Protein AF-0000000080787543 (afdb_homodimer)

Solvent-accessible surface area (backbone atoms only — not comparable to full-atom values): 25512 Å² total; per-residue (Å²): 118,57,57,32,77,42,73,57,45,62,66,39,47,61,60,46,50,49,22,41,53,47,20,26,59,73,30,78,69,34,31,47,48,45,47,48,75,36,70,87,52,89,42,73,67,47,50,54,51,49,39,54,50,51,53,56,48,45,59,67,38,88,40,66,46,50,34,29,27,25,34,46,80,76,60,43,73,40,23,28,36,34,32,37,50,36,66,54,70,44,53,70,78,78,62,50,82,83,72,68,84,91,48,60,72,69,53,27,51,44,34,44,68,58,49,46,58,56,53,51,48,46,46,69,76,49,54,39,54,57,33,28,40,45,75,46,73,28,41,20,68,92,52,60,93,69,54,54,62,55,51,52,51,50,50,52,51,51,50,19,52,44,58,62,23,35,39,35,36,74,40,56,71,90,48,46,66,62,43,42,75,71,61,32,42,77,51,90,61,71,45,72,48,50,16,80,71,63,71,49,90,57,64,43,66,34,45,29,35,37,31,66,22,70,64,53,72,80,51,48,69,68,58,38,53,73,67,67,57,66,80,65,70,114,118,57,56,31,77,42,72,57,45,62,65,39,47,62,60,47,48,49,22,40,51,46,21,25,60,72,30,77,70,34,32,47,48,44,46,48,75,38,70,86,53,89,42,73,68,45,48,52,52,48,39,53,50,50,53,55,47,43,58,67,39,88,40,65,47,50,35,30,27,25,35,46,82,76,59,43,74,41,22,29,36,35,32,35,51,35,66,54,69,46,52,70,77,77,62,51,82,84,74,69,83,91,49,60,70,69,53,26,52,43,35,44,67,58,50,46,58,55,52,51,48,47,46,69,77,50,54,39,54,57,33,28,40,46,76,46,72,27,40,21,67,92,51,60,94,68,54,54,62,55,51,53,50,49,51,50,52,51,49,19,52,43,60,60,23,34,38,37,38,73,39,57,72,89,50,47,67,62,42,41,74,72,61,33,40,76,51,91,62,71,45,72,47,48,15,80,72,65,71,50,92,56,65,45,66,34,45,29,36,37,29,68,22,71,63,53,71,80,51,47,67,68,58,38,53,74,67,66,56,66,79,66,70,110

Organism: Coccidioides immitis (strain RS) (NCBI:txid246410)

InterPro domains:
  IPR000182 GNAT domain [PF00583] (119-184)
  IPR000182 GNAT domain [PS51186] (44-213)
  IPR016181 Acyl-CoA N-acyltransferase [SSF55729] (7-227)
  IPR052523 Trichothecene Biosynthesis Acetyltransferases [PTHR42791] (3-214)

Nearest PDB structures (foldseek):
  7k09-assembly1_A  TM=7.158E-01  e=2.776E-09  Streptomyces alboniger
  4fd4-assembly2_B  TM=6.641E-01  e=9.590E-09  Aedes aegypti
  6v3t-assembly3_C  TM=7.229E-01  e=2.000E-07  Tribolium castaneum
  2g0b-assembly11_D  TM=5.989E-01  e=9.932E-06  uncultured bacterium
  7crm-assembly1_B  TM=6.047E-01  e=1.047E-04  Mycolicibacterium smegmatis MC2 155

Sequence (468 aa):
MGFAVLPALIPDIPKVYDVYFAAFKADPMGEIMLDILFPGGITEEFRKAHSEGTLGFWHTSQSQYTWKCVDTNTDDIVGMGLADVYLKERTEEERKNPGISWLEGEAKERAENIINPLWEMKEKLWGGRRYIYCHVIGVDPKHQGRKAGAALVRWGIDLSEQTGLPVYFEASPSTVKMYEKMGFETLKETIVHRAEDLGIKEDIAVPLMVRMPSCAGGQTFEEWRAKGYPAWSGMGFAVLPALIPDIPKVYDVYFAAFKADPMGEIMLDILFPGGITEEFRKAHSEGTLGFWHTSQSQYTWKCVDTNTDDIVGMGLADVYLKERTEEERKNPGISWLEGEAKERAENIINPLWEMKEKLWGGRRYIYCHVIGVDPKHQGRKAGAALVRWGIDLSEQTGLPVYFEASPSTVKMYEKMGFETLKETIVHRAEDLGIKEDIAVPLMVRMPSCAGGQTFEEWRAKGYPAWSG

Radius of gyration: 23.99 Å; Cα contacts (8 Å, |Δi|>4): 781; chains: 2; bounding box: 44×72×58 Å

pLDDT: mean 94.39, std 5.27, range [53.31, 98.69]

Foldseek 3Di:
DAKDKDFDDLVCLLQQVVQVLQQLCVDPLSVLLCCLLPVVDDDPVNSVVVSVVVVVVVVPDDFKTKMFMADPVVRHGFKMWIKGFFLDFDDPVRLDDPARDVDDDPSSVLNCLVVVVVSVVCCVQANRHGAMETEDMGGRPVCPPRCSSVNVVVVVLVVCQVSQHKYKYWDAPVCVVVVVVVAKDWDPDWDWDQCVSSVHDGIGIITMIMHGHVLQVPDDSVRCVVVPNDDRDD/DAKDKDFDDLVCLLQQVVQVLQQLCVDPLSVLLCCLLPVVDDDPVNSVVVSVVVVVVVVPDDFKTKMFMADPVVRHGFKMWIKGFFLFFDDPVRLDDPARDVDDDPSSVLNCLVVVVVSVVCCVQANRHGAMETEDMGGRPVCPPRCSSVNVVVVVLVVCQVSQHKYKYWDAPVCVVVVVVVAKDWDPDWDWDACVSSVHDGIGIITMIMHGHVLQVPDDSVRCVVVPNDDRDD

Secondary structure (DSSP, 8-state):
--EEEEEPPGGGHHHHHHHHHHHHHTSHHHHHHHHHH-TT---HHHHHHHHHHHHHHHTT-SSEEEEEEEETTT--EEEEEEEEE--S---TTTTS-----S--HHHHHHHHHHHHHHHHHHHHHTTT---EEEEEEEE-GGGTTSSHHHHHHHHHHHHHHHHT--EEEEPPGGGHHHHHHTT-EEEEEEEEE-HHHHTSSS-EEEEEEEE--GGGTT--HHHHHHTT-PPP--/--EEEEEPPGGGHHHHHHHHHHHHHTSHHHHHHHHHH-TT---HHHHHHHHHHHHHHHTT-SSEEEEEEEETTT--EEEEEEEEE--S---TTTTS-----S--HHHHHHHHHHHHHHHHHHHHHTTT---EEEEEEEE-GGGTTSSHHHHHHHHHHHHHHHHT--EEEEPPGGGHHHHHHTT-EEEEEEEEE-HHHHTSSS-EEEEEEEE--GGGTT--HHHHHHTT-PPP--

Structure (mmCIF, N/CA/C/O backbone):
data_AF-0000000080787543-model_v1
#
loop_
_entity.id
_entity.type
_entity.pdbx_description
1 polymer 'N-acetyltransferase domain-containing protein'
#
loop_
_atom_site.group_PDB
_atom_site.id
_atom_site.type_symbol
_atom_site.label_atom_id
_atom_site.label_alt_id
_atom_site.label_comp_id
_atom_site.label_asym_id
_atom_site.label_entity_id
_atom_site.label_seq_id
_atom_site.pdbx_PDB_ins_code
_atom_site.Cartn_x
_atom_site.Cartn_y
_atom_site.Cartn_z
_atom_site.occupancy
_atom_site.B_iso_or_equiv
_atom_site.auth_seq_id
_atom_site.auth_comp_id
_atom_site.auth_asym_id
_atom_site.auth_atom_id
_atom_site.pdbx_PDB_model_num
ATOM 1 N N . MET A 1 1 ? 17.594 -2.486 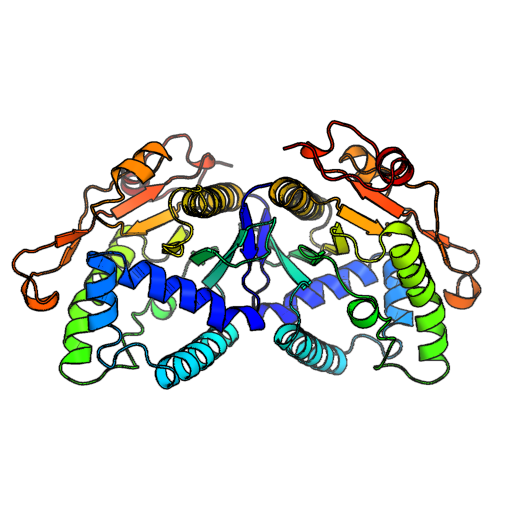13.156 1 62.34 1 MET A N 1
ATOM 2 C CA . MET A 1 1 ? 16.75 -1.94 12.094 1 62.34 1 MET A CA 1
ATOM 3 C C . MET A 1 1 ? 16.656 -2.91 10.922 1 62.34 1 MET A C 1
ATOM 5 O O . MET A 1 1 ? 17.641 -3.523 10.531 1 62.34 1 MET A O 1
ATOM 9 N N . GLY A 1 2 ? 15.469 -3.461 10.492 1 84.81 2 GLY A N 1
ATOM 10 C CA . GLY A 1 2 ? 14.992 -4.656 9.812 1 84.81 2 GLY A CA 1
ATOM 11 C C . GLY A 1 2 ? 14.328 -4.367 8.477 1 84.81 2 GLY A C 1
ATOM 12 O O . GLY A 1 2 ? 14.883 -3.637 7.652 1 84.81 2 GLY A O 1
ATOM 13 N N . PHE A 1 3 ? 13.484 -4.922 8.023 1 92.88 3 PHE A N 1
ATOM 14 C CA . PHE A 1 3 ? 12.75 -4.852 6.766 1 92.88 3 PHE A CA 1
ATOM 15 C C . PHE A 1 3 ? 11.352 -4.277 6.984 1 92.88 3 PHE A C 1
ATOM 17 O O . PHE A 1 3 ? 10.758 -4.461 8.047 1 92.88 3 PHE A O 1
ATOM 24 N N . ALA A 1 4 ? 11 -3.459 6.078 1 95.38 4 ALA A N 1
ATOM 25 C CA . ALA A 1 4 ? 9.617 -2.977 6.039 1 95.38 4 ALA A CA 1
ATOM 26 C C . ALA A 1 4 ? 8.969 -3.295 4.695 1 95.38 4 ALA A C 1
ATOM 28 O O . ALA A 1 4 ? 9.625 -3.277 3.656 1 95.38 4 ALA A O 1
ATOM 29 N N . VAL A 1 5 ? 7.715 -3.6 4.742 1 97.44 5 VAL A N 1
ATOM 30 C CA . VAL A 1 5 ? 6.945 -3.84 3.525 1 97.44 5 VAL A CA 1
ATOM 31 C C . VAL A 1 5 ? 6.039 -2.645 3.24 1 97.44 5 VAL A C 1
ATOM 33 O O . VAL A 1 5 ? 5.23 -2.256 4.086 1 97.44 5 VAL A O 1
ATOM 36 N N . LEU A 1 6 ? 6.195 -2.023 2.098 1 97.81 6 LEU A N 1
ATOM 37 C CA . LEU A 1 6 ? 5.434 -0.865 1.645 1 97.81 6 LEU A CA 1
ATOM 38 C C . LEU A 1 6 ? 4.836 -1.111 0.263 1 97.81 6 LEU A C 1
ATOM 40 O O . LEU A 1 6 ? 5.344 -1.939 -0.498 1 97.81 6 LEU A O 1
ATOM 44 N N . PRO A 1 7 ? 3.717 -0.411 -0.024 1 98 7 PRO A N 1
ATOM 45 C CA . PRO A 1 7 ? 3.271 -0.477 -1.418 1 98 7 PRO A CA 1
ATOM 46 C C . PRO A 1 7 ? 4.324 0.033 -2.398 1 98 7 PRO A C 1
ATOM 48 O O . PRO A 1 7 ? 5.039 0.994 -2.1 1 98 7 PRO A O 1
ATOM 51 N N . ALA A 1 8 ? 4.461 -0.61 -3.523 1 98.62 8 ALA A N 1
ATOM 52 C CA . ALA A 1 8 ? 5.297 -0.041 -4.578 1 98.62 8 ALA A CA 1
ATOM 53 C C . ALA A 1 8 ? 4.684 1.242 -5.129 1 98.62 8 ALA A C 1
ATOM 55 O O . ALA A 1 8 ? 3.471 1.317 -5.344 1 98.62 8 ALA A O 1
ATOM 56 N N . LEU A 1 9 ? 5.516 2.246 -5.281 1 98.56 9 LEU A N 1
ATOM 57 C CA . LEU A 1 9 ? 5.133 3.479 -5.965 1 98.56 9 LEU A CA 1
ATOM 58 C C . LEU A 1 9 ? 5.449 3.396 -7.453 1 98.56 9 LEU A C 1
ATOM 60 O O . LEU A 1 9 ? 6.219 2.533 -7.883 1 98.56 9 LEU A O 1
ATOM 64 N N . ILE A 1 10 ? 4.871 4.293 -8.219 1 98.62 10 ILE A N 1
ATOM 65 C CA . ILE A 1 10 ? 5.043 4.242 -9.664 1 98.62 10 ILE A CA 1
ATOM 66 C C . ILE A 1 10 ? 6.527 4.312 -10.008 1 98.62 10 ILE A C 1
ATOM 68 O O . ILE A 1 10 ? 7.027 3.508 -10.797 1 98.62 10 ILE A O 1
ATOM 72 N N . PRO A 1 11 ? 7.332 5.156 -9.375 1 98.38 11 PRO A N 1
ATOM 73 C CA . PRO A 1 11 ? 8.75 5.223 -9.727 1 98.38 11 PRO A CA 1
ATOM 74 C C . PRO A 1 11 ? 9.523 3.973 -9.312 1 98.38 11 PRO A C 1
ATOM 76 O O . PRO A 1 11 ? 10.672 3.785 -9.727 1 98.38 11 PRO A O 1
ATOM 79 N N . ASP A 1 12 ? 8.922 3.143 -8.516 1 98.5 12 ASP A N 1
ATOM 80 C CA . ASP A 1 12 ? 9.594 1.938 -8.031 1 98.5 12 ASP A CA 1
ATOM 81 C C . ASP A 1 12 ? 9.547 0.827 -9.078 1 98.5 12 ASP A C 1
ATOM 83 O O . ASP A 1 12 ? 10.258 -0.172 -8.961 1 98.5 12 ASP A O 1
ATOM 87 N N . ILE A 1 13 ? 8.727 0.907 -10.086 1 98.69 13 ILE A N 1
ATOM 88 C CA . ILE A 1 13 ? 8.375 -0.2 -10.969 1 98.69 13 ILE A CA 1
ATOM 89 C C . ILE A 1 13 ? 9.641 -0.847 -11.516 1 98.69 13 ILE A C 1
ATOM 91 O O . ILE A 1 13 ? 9.836 -2.059 -11.383 1 98.69 13 ILE A O 1
ATOM 95 N N . PRO A 1 14 ? 10.617 -0.09 -12.023 1 98.25 14 PRO A N 1
ATOM 96 C CA . PRO A 1 14 ? 11.789 -0.764 -12.578 1 98.25 14 PRO A CA 1
ATOM 97 C C . PRO A 1 14 ? 12.578 -1.542 -11.531 1 98.25 14 PRO A C 1
ATOM 99 O O . PRO A 1 14 ? 12.93 -2.705 -11.75 1 98.25 14 PRO A O 1
ATOM 102 N N . LYS A 1 15 ? 12.797 -0.97 -10.398 1 97.75 15 LYS A N 1
ATOM 103 C CA . LYS A 1 15 ? 13.617 -1.601 -9.375 1 97.75 15 LYS A CA 1
ATOM 104 C C . LYS A 1 15 ? 12.914 -2.809 -8.766 1 97.75 15 LYS A C 1
ATOM 106 O O . LYS A 1 15 ? 13.547 -3.83 -8.492 1 97.75 15 LYS A O 1
ATOM 111 N N . VAL A 1 16 ? 11.641 -2.688 -8.539 1 98.38 16 VAL A N 1
ATOM 112 C CA . VAL A 1 16 ? 10.852 -3.779 -7.984 1 98.38 16 VAL A CA 1
ATOM 113 C C . VAL A 1 16 ? 10.922 -4.992 -8.906 1 98.38 16 VAL A C 1
ATOM 115 O O . VAL A 1 16 ? 11.125 -6.121 -8.445 1 98.38 16 VAL A O 1
ATOM 118 N N . TYR A 1 17 ? 10.852 -4.75 -10.172 1 97.94 17 TYR A N 1
ATOM 119 C CA . TYR A 1 17 ? 10.836 -5.891 -11.078 1 97.94 17 TYR A CA 1
ATOM 120 C C . TYR A 1 17 ? 12.25 -6.355 -11.398 1 97.94 17 TYR A C 1
ATOM 122 O O . TYR A 1 17 ? 12.461 -7.5 -11.805 1 97.94 17 TYR A O 1
ATOM 130 N N . ASP A 1 18 ? 13.273 -5.496 -11.164 1 97.62 18 ASP A N 1
ATOM 131 C CA . ASP A 1 18 ? 14.641 -6.012 -11.141 1 97.62 18 ASP A CA 1
ATOM 132 C C . ASP A 1 18 ? 14.797 -7.09 -10.07 1 97.62 18 ASP A C 1
ATOM 134 O O . ASP A 1 18 ? 15.453 -8.109 -10.305 1 97.62 18 ASP A O 1
ATOM 138 N N . VAL A 1 19 ? 14.219 -6.828 -8.969 1 97.81 19 VAL A N 1
ATOM 139 C CA . VAL A 1 19 ? 14.242 -7.809 -7.887 1 97.81 19 VAL A CA 1
ATOM 140 C C . VAL A 1 19 ? 13.531 -9.086 -8.328 1 97.81 19 VAL A C 1
ATOM 142 O O . VAL A 1 19 ? 14.031 -10.188 -8.117 1 97.81 19 VAL A O 1
ATOM 145 N N . TYR A 1 20 ? 12.406 -8.93 -8.984 1 97.31 20 TYR A N 1
ATOM 146 C CA . TYR A 1 20 ? 11.648 -10.062 -9.5 1 97.31 20 TYR A CA 1
ATOM 147 C C . TYR A 1 20 ? 12.508 -10.914 -10.43 1 97.31 20 TYR A C 1
ATOM 149 O O . TYR A 1 20 ? 12.648 -12.125 -10.227 1 97.31 20 TYR A O 1
ATOM 157 N N . PHE A 1 21 ? 13.086 -10.281 -11.367 1 97.75 21 PHE A N 1
ATOM 158 C CA . PHE A 1 21 ? 13.859 -11.008 -12.375 1 97.75 21 PHE A CA 1
ATOM 159 C C . PHE A 1 21 ? 15.094 -11.656 -11.742 1 97.75 21 PHE A C 1
ATOM 161 O O . PHE A 1 21 ? 15.43 -12.797 -12.07 1 97.75 21 PHE A O 1
ATOM 168 N N . ALA A 1 22 ? 15.711 -10.938 -10.859 1 96.69 22 ALA A N 1
ATOM 169 C CA . ALA A 1 22 ? 16.891 -11.492 -10.188 1 96.69 22 ALA A CA 1
ATOM 170 C C . ALA A 1 22 ? 16.516 -12.695 -9.328 1 96.69 22 ALA A C 1
ATOM 172 O O . ALA A 1 22 ? 17.203 -13.711 -9.344 1 96.69 22 ALA A O 1
ATOM 173 N N . ALA A 1 23 ? 15.438 -12.57 -8.586 1 94.94 23 ALA A N 1
ATOM 174 C CA . ALA A 1 23 ? 14.977 -13.641 -7.707 1 94.94 23 ALA A CA 1
ATOM 175 C C . ALA A 1 23 ? 14.633 -14.898 -8.508 1 94.94 23 ALA A C 1
ATOM 177 O O . ALA A 1 23 ? 15.039 -16 -8.148 1 94.94 23 ALA A O 1
ATOM 178 N N . PHE A 1 24 ? 13.914 -14.75 -9.625 1 94 24 PHE A N 1
ATOM 179 C CA . PHE A 1 24 ? 13.484 -15.883 -10.438 1 94 24 PHE A CA 1
ATOM 180 C C . PHE A 1 24 ? 14.664 -16.5 -11.172 1 94 24 PHE A C 1
ATOM 182 O O . PHE A 1 24 ? 14.75 -17.734 -11.305 1 94 24 PHE A O 1
ATOM 189 N N . LYS A 1 25 ? 15.547 -15.664 -11.594 1 94.19 25 LYS A N 1
ATOM 190 C CA . LYS A 1 25 ? 16.734 -16.188 -12.273 1 94.19 25 LYS A CA 1
ATOM 191 C C . LYS A 1 25 ? 17.562 -17.078 -11.344 1 94.19 25 LYS A C 1
ATOM 193 O O . LYS A 1 25 ? 18.172 -18.047 -11.789 1 94.19 25 LYS A O 1
ATOM 198 N N . ALA A 1 26 ? 17.5 -16.734 -10.117 1 92.44 26 ALA A N 1
ATOM 199 C CA . ALA A 1 26 ? 18.328 -17.453 -9.148 1 92.44 26 ALA A CA 1
ATOM 200 C C . ALA A 1 26 ? 17.625 -18.688 -8.609 1 92.44 26 ALA A C 1
ATOM 202 O O . ALA A 1 26 ? 18.203 -19.469 -7.859 1 92.44 26 ALA A O 1
ATOM 203 N N . ASP A 1 27 ? 16.375 -18.906 -8.922 1 88.69 27 ASP A N 1
ATOM 204 C CA . ASP A 1 27 ? 15.578 -20.062 -8.531 1 88.69 27 ASP A CA 1
ATOM 205 C C . ASP A 1 27 ? 15.398 -21.031 -9.703 1 88.69 27 ASP A C 1
ATOM 207 O O . ASP A 1 27 ? 15.023 -20.625 -10.805 1 88.69 27 ASP A O 1
ATOM 211 N N . PRO A 1 28 ? 15.68 -22.344 -9.5 1 87.62 28 PRO A N 1
ATOM 212 C CA . PRO A 1 28 ? 15.602 -23.281 -10.625 1 87.62 28 PRO A CA 1
ATOM 213 C C . PRO A 1 28 ? 14.25 -23.234 -11.336 1 87.62 28 PRO A C 1
ATOM 215 O O . PRO A 1 28 ? 14.195 -23.125 -12.562 1 87.62 28 PRO A O 1
ATOM 218 N N . MET A 1 29 ? 13.156 -23.297 -10.625 1 88 29 MET A N 1
ATOM 219 C CA . MET A 1 29 ? 11.828 -23.219 -11.234 1 88 29 MET A CA 1
ATOM 220 C C . MET A 1 29 ? 11.578 -21.812 -11.797 1 88 29 MET A C 1
ATOM 222 O O . MET A 1 29 ? 10.992 -21.672 -12.867 1 88 29 MET A O 1
ATOM 226 N N . GLY A 1 30 ? 12.047 -20.797 -11.125 1 91.62 30 GLY A N 1
ATOM 227 C CA . GLY A 1 30 ? 11.898 -19.422 -11.578 1 91.62 30 GLY A CA 1
ATOM 228 C C . GLY A 1 30 ? 12.578 -19.156 -12.906 1 91.62 30 GLY A C 1
ATOM 229 O O . GLY A 1 30 ? 12.008 -18.5 -13.781 1 91.62 30 GLY A O 1
ATOM 230 N N . GLU A 1 31 ? 13.719 -19.719 -13 1 93.19 31 GLU A N 1
ATOM 231 C CA . GLU A 1 31 ? 14.469 -19.531 -14.234 1 93.19 31 GLU A CA 1
ATOM 232 C C . GLU A 1 31 ? 13.734 -20.141 -15.43 1 93.19 31 GLU A C 1
ATOM 234 O O . GLU A 1 31 ? 13.664 -19.547 -16.5 1 93.19 31 GLU A O 1
ATOM 239 N N . ILE A 1 32 ? 13.234 -21.312 -15.234 1 93.12 32 ILE A N 1
ATOM 240 C CA . ILE A 1 32 ? 12.469 -21.984 -16.266 1 93.12 32 ILE A CA 1
ATOM 241 C C . ILE A 1 32 ? 11.242 -21.156 -16.641 1 93.12 32 ILE A C 1
ATOM 243 O O . ILE A 1 32 ? 10.945 -20.969 -17.828 1 93.12 32 ILE A O 1
ATOM 247 N N . MET A 1 33 ? 10.57 -20.609 -15.656 1 93.31 33 MET A N 1
ATOM 248 C CA . MET A 1 33 ? 9.375 -19.797 -15.883 1 93.31 33 MET A CA 1
ATOM 249 C C . MET A 1 33 ? 9.719 -18.531 -16.656 1 93.31 33 MET A C 1
ATOM 251 O O . MET A 1 33 ? 8.992 -18.156 -17.578 1 93.31 33 MET A O 1
ATOM 255 N N . LEU A 1 34 ? 10.812 -17.922 -16.297 1 95.06 34 LEU A N 1
ATOM 256 C CA . LEU A 1 34 ? 11.234 -16.734 -17.031 1 95.06 34 LEU A CA 1
ATOM 257 C C . LEU A 1 34 ? 11.477 -17.047 -18.5 1 95.06 34 LEU A C 1
ATOM 259 O O . LEU A 1 34 ? 11.062 -16.297 -19.375 1 95.06 34 LEU A O 1
ATOM 263 N N . ASP A 1 35 ? 12.109 -18.172 -18.719 1 95 35 ASP A N 1
ATOM 264 C CA . ASP A 1 35 ? 12.406 -18.578 -20.094 1 95 35 ASP A CA 1
ATOM 265 C C . ASP A 1 35 ? 11.117 -18.797 -20.891 1 95 35 ASP A C 1
ATOM 267 O O . ASP A 1 35 ? 11.062 -18.484 -22.078 1 95 35 ASP A O 1
ATOM 271 N N . ILE A 1 36 ? 10.188 -19.312 -20.25 1 95.56 36 ILE A N 1
ATOM 272 C CA . ILE A 1 36 ? 8.922 -19.641 -20.906 1 95.56 36 ILE A CA 1
ATOM 273 C C . ILE A 1 36 ? 8.117 -18.359 -21.156 1 95.56 36 ILE A C 1
ATOM 275 O O . ILE A 1 36 ? 7.559 -18.172 -22.234 1 95.56 36 ILE A O 1
ATOM 279 N N . LEU A 1 37 ? 8.102 -17.469 -20.188 1 95 37 LEU A N 1
ATOM 280 C CA . LEU A 1 37 ? 7.25 -16.297 -20.25 1 95 37 LEU A CA 1
ATOM 281 C C . LEU A 1 37 ? 7.926 -15.18 -21.047 1 95 37 LEU A C 1
ATOM 283 O O . LEU A 1 37 ? 7.25 -14.328 -21.625 1 95 37 LEU A O 1
ATOM 287 N N . PHE A 1 38 ? 9.227 -15.203 -21 1 95.94 38 PHE A N 1
ATOM 288 C CA . PHE A 1 38 ? 10.008 -14.18 -21.672 1 95.94 38 PHE A CA 1
ATOM 289 C C . PHE A 1 38 ? 11.156 -14.805 -22.453 1 95.94 38 PHE A C 1
ATOM 291 O O . PHE A 1 38 ? 12.328 -14.539 -22.172 1 95.94 38 PHE A O 1
ATOM 298 N N . PRO A 1 39 ? 10.859 -15.484 -23.547 1 94.88 39 PRO A N 1
ATOM 299 C CA . PRO A 1 39 ? 11.875 -16.25 -24.281 1 94.88 39 PRO A CA 1
ATOM 300 C C . PRO A 1 39 ? 12.914 -15.352 -24.938 1 94.88 39 PRO A C 1
ATOM 302 O O . PRO A 1 39 ? 14.008 -15.805 -25.266 1 94.88 39 PRO A O 1
ATOM 305 N N . GLY A 1 40 ? 12.625 -14.133 -25.109 1 93.75 40 GLY A N 1
ATOM 306 C CA . GLY A 1 40 ? 13.57 -13.203 -25.703 1 93.75 40 GLY A CA 1
ATOM 307 C C . GLY A 1 40 ? 14.617 -12.719 -24.719 1 93.75 40 GLY A C 1
ATOM 308 O O . GLY A 1 40 ? 15.539 -11.984 -25.094 1 93.75 40 GLY A O 1
ATOM 309 N N . GLY A 1 41 ? 14.484 -13.117 -23.469 1 94.62 41 GLY A N 1
ATOM 310 C CA . GLY A 1 41 ? 15.43 -12.711 -22.453 1 94.62 41 GLY A CA 1
ATOM 311 C C . GLY A 1 41 ? 15.078 -11.391 -21.797 1 94.62 41 GLY A C 1
ATOM 312 O O . GLY A 1 41 ? 14.156 -10.695 -22.234 1 94.62 41 GLY A O 1
ATOM 313 N N . ILE A 1 42 ? 15.836 -11.086 -20.766 1 95.75 42 ILE A N 1
ATOM 314 C CA . ILE A 1 42 ? 15.617 -9.859 -20 1 95.75 42 ILE A CA 1
ATOM 315 C C . ILE A 1 42 ? 16.641 -8.812 -20.406 1 95.75 42 ILE A C 1
ATOM 317 O O . ILE A 1 42 ? 17.656 -8.633 -19.719 1 95.75 42 ILE A O 1
ATOM 321 N N . THR A 1 43 ? 16.375 -8.164 -21.469 1 96.19 43 THR A N 1
ATOM 322 C CA . THR A 1 43 ? 17.234 -7.102 -21.969 1 96.19 43 THR A CA 1
ATOM 323 C C . THR A 1 43 ? 16.812 -5.746 -21.422 1 96.19 43 THR A C 1
ATOM 325 O O . THR A 1 43 ? 15.773 -5.637 -20.766 1 96.19 43 THR A O 1
ATOM 328 N N . GLU A 1 44 ? 17.672 -4.793 -21.641 1 96 44 GLU A N 1
ATOM 329 C CA . GLU A 1 44 ? 17.297 -3.443 -21.234 1 96 44 GLU A CA 1
ATOM 330 C C . GLU A 1 44 ? 16.031 -2.986 -21.938 1 96 44 GLU A C 1
ATOM 332 O O . GLU A 1 44 ? 15.18 -2.322 -21.344 1 96 44 GLU A O 1
ATOM 337 N N . GLU A 1 45 ? 15.953 -3.324 -23.172 1 96.25 45 GLU A N 1
ATOM 338 C CA . GLU A 1 45 ? 14.758 -3.004 -23.938 1 96.25 45 GLU A CA 1
ATOM 339 C C . GLU A 1 45 ? 13.531 -3.715 -23.375 1 96.25 45 GLU A C 1
ATOM 341 O O . GLU A 1 45 ? 12.453 -3.123 -23.281 1 96.25 45 GLU A O 1
ATOM 346 N N . PHE A 1 46 ? 13.68 -4.934 -23.062 1 96.06 46 PHE A N 1
ATOM 347 C CA . PHE A 1 46 ? 12.594 -5.691 -22.453 1 96.06 46 PHE A CA 1
ATOM 348 C C . PHE A 1 46 ? 12.156 -5.051 -21.141 1 96.06 46 PHE A C 1
ATOM 350 O O . PHE A 1 46 ? 10.961 -4.867 -20.906 1 96.06 46 PHE A O 1
ATOM 357 N N . ARG A 1 47 ? 13.094 -4.664 -20.297 1 96.75 47 ARG A N 1
ATOM 358 C CA . ARG A 1 47 ? 12.805 -4.074 -19 1 96.75 47 ARG A CA 1
ATOM 359 C C . ARG A 1 47 ? 11.984 -2.793 -19.141 1 96.75 47 ARG A C 1
ATOM 361 O O . ARG A 1 47 ? 11.031 -2.566 -18.391 1 96.75 47 ARG A O 1
ATOM 368 N N . LYS A 1 48 ? 12.453 -2.031 -20.078 1 96.62 48 LYS A N 1
ATOM 369 C CA . LYS A 1 48 ? 11.742 -0.784 -20.312 1 96.62 48 LYS A CA 1
ATOM 370 C C . LYS A 1 48 ? 10.305 -1.052 -20.766 1 96.62 48 LYS A C 1
ATOM 372 O O . LYS A 1 48 ? 9.367 -0.462 -20.219 1 96.62 48 LYS A O 1
ATOM 377 N N . ALA A 1 49 ? 10.133 -1.961 -21.688 1 96.25 49 ALA A N 1
ATOM 378 C CA . ALA A 1 49 ? 8.805 -2.314 -22.172 1 96.25 49 ALA A CA 1
ATOM 379 C C . ALA A 1 49 ? 7.949 -2.934 -21.078 1 96.25 49 ALA A C 1
ATOM 381 O O . ALA A 1 49 ? 6.758 -2.645 -20.969 1 96.25 49 ALA A O 1
ATOM 382 N N . HIS A 1 50 ? 8.547 -3.791 -20.312 1 96.81 50 HIS A N 1
ATOM 383 C CA . HIS A 1 50 ? 7.848 -4.441 -19.219 1 96.81 50 HIS A CA 1
ATOM 384 C C . HIS A 1 50 ? 7.367 -3.42 -18.188 1 96.81 50 HIS A C 1
ATOM 386 O O . HIS A 1 50 ? 6.242 -3.52 -17.688 1 96.81 50 HIS A O 1
ATOM 392 N N . SER A 1 51 ? 8.203 -2.445 -17.906 1 97.94 51 SER A N 1
ATOM 393 C CA . SER A 1 51 ? 7.828 -1.392 -16.969 1 97.94 51 SER A CA 1
ATOM 394 C C . SER A 1 51 ? 6.645 -0.583 -17.484 1 97.94 51 SER A C 1
ATOM 396 O O . SER A 1 51 ? 5.715 -0.276 -16.734 1 97.94 51 SER A O 1
ATOM 398 N N . GLU A 1 52 ? 6.703 -0.24 -18.734 1 97.5 52 GLU A N 1
ATOM 399 C CA . GLU A 1 52 ? 5.602 0.496 -19.344 1 97.5 52 GLU A CA 1
ATOM 400 C C . GLU A 1 52 ? 4.316 -0.323 -19.328 1 97.5 52 GLU A C 1
ATOM 402 O O . GLU A 1 52 ? 3.236 0.21 -19.062 1 97.5 52 GLU A O 1
ATOM 407 N N . GLY A 1 53 ? 4.434 -1.588 -19.641 1 96.94 53 GLY A N 1
ATOM 408 C CA . GLY A 1 53 ? 3.281 -2.473 -19.594 1 96.94 53 GLY A CA 1
ATOM 409 C C . GLY A 1 53 ? 2.703 -2.619 -18.203 1 96.94 53 GLY A C 1
ATOM 410 O O . GLY A 1 53 ? 1.482 -2.617 -18.031 1 96.94 53 GLY A O 1
ATOM 411 N N . THR A 1 54 ? 3.6 -2.75 -17.25 1 97.81 54 THR A N 1
ATOM 412 C CA . THR A 1 54 ? 3.18 -2.838 -15.859 1 97.81 54 THR A CA 1
ATOM 413 C C . THR A 1 54 ? 2.402 -1.592 -15.445 1 97.81 54 THR A C 1
ATOM 415 O O . THR A 1 54 ? 1.321 -1.691 -14.859 1 97.81 54 THR A O 1
ATOM 418 N N . LEU A 1 55 ? 2.949 -0.45 -15.773 1 98.38 55 LEU A N 1
ATOM 419 C CA . LEU A 1 55 ? 2.264 0.801 -15.469 1 98.38 55 LEU A CA 1
ATOM 420 C C . LEU A 1 55 ? 0.905 0.859 -16.156 1 98.38 55 LEU A C 1
ATOM 422 O O . LEU A 1 55 ? -0.082 1.294 -15.562 1 98.38 55 LEU A O 1
ATOM 426 N N . GLY A 1 56 ? 0.864 0.5 -17.406 1 98 56 GLY A N 1
ATOM 427 C CA . GLY A 1 56 ? -0.406 0.426 -18.109 1 98 56 GLY A CA 1
ATOM 428 C C . GLY A 1 56 ? -1.438 -0.423 -17.391 1 98 56 GLY A C 1
ATOM 429 O O . GLY A 1 56 ? -2.598 -0.026 -17.266 1 98 56 GLY A O 1
ATOM 430 N N . PHE A 1 57 ? -1.01 -1.555 -16.984 1 96.75 57 PHE A N 1
ATOM 431 C CA . PHE A 1 57 ? -1.897 -2.439 -16.234 1 96.75 57 PHE A CA 1
ATOM 432 C C . PHE A 1 57 ? -2.348 -1.788 -14.938 1 96.75 57 PHE A C 1
ATOM 434 O O . PHE A 1 57 ? -3.516 -1.892 -14.562 1 96.75 57 PHE A O 1
ATOM 441 N N . TRP A 1 58 ? -1.467 -1.072 -14.211 1 98.19 58 TRP A N 1
ATOM 442 C CA . TRP A 1 58 ? -1.8 -0.405 -12.961 1 98.19 58 TRP A CA 1
ATOM 443 C C . TRP A 1 58 ? -2.926 0.603 -13.164 1 98.19 58 TRP A C 1
ATOM 445 O O . TRP A 1 58 ? -3.705 0.864 -12.242 1 98.19 58 TRP A O 1
ATOM 455 N N . HIS A 1 59 ? -3.061 1.136 -14.328 1 98.31 59 HIS A N 1
ATOM 456 C CA . HIS A 1 59 ? -4.086 2.131 -14.617 1 98.31 59 HIS A CA 1
ATOM 457 C C . HIS A 1 59 ? -5.473 1.5 -14.648 1 98.31 59 HIS A C 1
ATOM 459 O O . HIS A 1 59 ? -6.484 2.205 -14.586 1 98.31 59 HIS A O 1
ATOM 465 N N . THR A 1 60 ? -5.492 0.184 -14.672 1 96.62 60 THR A N 1
ATOM 466 C CA . THR A 1 60 ? -6.801 -0.435 -14.852 1 96.62 60 THR A CA 1
ATOM 467 C C . THR A 1 60 ? -7.094 -1.429 -13.734 1 96.62 60 THR A C 1
ATOM 469 O O . THR A 1 60 ? -8.242 -1.82 -13.531 1 96.62 60 THR A O 1
ATOM 472 N N . SER A 1 61 ? -6.066 -1.842 -13.07 1 96 61 SER A N 1
ATOM 473 C CA . SER A 1 61 ? -6.23 -2.887 -12.062 1 96 61 SER A CA 1
ATOM 474 C C . SER A 1 61 ? -7.043 -2.387 -10.875 1 96 61 SER A C 1
ATOM 476 O O . SER A 1 61 ? -6.785 -1.3 -10.352 1 96 61 SER A O 1
ATOM 478 N N . GLN A 1 62 ? -7.965 -3.223 -10.406 1 95.31 62 GLN A N 1
ATOM 479 C CA . GLN A 1 62 ? -8.828 -2.852 -9.289 1 95.31 62 GLN A CA 1
ATOM 480 C C . GLN A 1 62 ? -8.562 -3.729 -8.07 1 95.31 62 GLN A C 1
ATOM 482 O O . GLN A 1 62 ? -9.141 -3.51 -7.004 1 95.31 62 GLN A O 1
ATOM 487 N N . SER A 1 63 ? -7.648 -4.723 -8.266 1 96.88 63 SER A N 1
ATOM 488 C CA . SER A 1 63 ? -7.551 -5.676 -7.168 1 96.88 63 SER A CA 1
ATOM 489 C C . SER A 1 63 ? -6.113 -6.145 -6.969 1 96.88 63 SER A C 1
ATOM 491 O O . SER A 1 63 ? -5.816 -6.867 -6.016 1 96.88 63 SER A O 1
ATOM 493 N N . GLN A 1 64 ? -5.203 -5.801 -7.918 1 97.94 64 GLN A N 1
ATOM 494 C CA . GLN A 1 64 ? -3.834 -6.289 -7.824 1 97.94 64 GLN A CA 1
ATOM 495 C C . GLN A 1 64 ? -2.926 -5.258 -7.156 1 97.94 64 GLN A C 1
ATOM 497 O O . GLN A 1 64 ? -2.99 -4.07 -7.477 1 97.94 64 GLN A O 1
ATOM 502 N N . TYR A 1 65 ? -2.15 -5.727 -6.281 1 98.44 65 TYR A N 1
ATOM 503 C CA . TYR A 1 65 ? -1.244 -4.883 -5.512 1 98.44 65 TYR A CA 1
ATOM 504 C C . TYR A 1 65 ? 0.191 -5.387 -5.617 1 98.44 65 TYR A C 1
ATOM 506 O O . TYR A 1 65 ? 0.437 -6.594 -5.594 1 98.44 65 TYR A O 1
ATOM 514 N N . THR A 1 66 ? 1.095 -4.469 -5.762 1 98.69 66 THR A N 1
ATOM 515 C CA . THR A 1 66 ? 2.527 -4.734 -5.711 1 98.69 66 THR A CA 1
ATOM 516 C C . THR A 1 66 ? 3.148 -4.113 -4.461 1 98.69 66 THR A C 1
ATOM 518 O O . THR A 1 66 ? 2.971 -2.924 -4.199 1 98.69 66 THR A O 1
ATOM 521 N N . TRP A 1 67 ? 3.799 -4.93 -3.721 1 98.38 67 TRP A N 1
ATOM 522 C CA . TRP A 1 67 ? 4.508 -4.473 -2.527 1 98.38 67 TRP A CA 1
ATOM 523 C C . TRP A 1 67 ? 6.016 -4.594 -2.715 1 98.38 67 TRP A C 1
ATOM 525 O O . TRP A 1 67 ? 6.488 -5.426 -3.492 1 98.38 67 TRP A O 1
ATOM 535 N N . LYS A 1 68 ? 6.688 -3.742 -2.025 1 98.44 68 LYS A N 1
ATOM 536 C CA . LYS A 1 68 ? 8.141 -3.816 -1.941 1 98.44 68 LYS A CA 1
ATOM 537 C C . LYS A 1 68 ? 8.602 -4.043 -0.503 1 98.44 68 LYS A C 1
ATOM 539 O O . LYS A 1 68 ? 7.992 -3.523 0.436 1 98.44 68 LYS A O 1
ATOM 544 N N . CYS A 1 69 ? 9.562 -4.863 -0.335 1 97.88 69 CYS A N 1
ATOM 545 C CA . CYS A 1 69 ? 10.289 -4.98 0.921 1 97.88 69 CYS A CA 1
ATOM 546 C C . CYS A 1 69 ? 11.57 -4.148 0.891 1 97.88 69 CYS A C 1
ATOM 548 O O . CYS A 1 69 ? 12.406 -4.328 0.008 1 97.88 69 CYS A O 1
ATOM 550 N N . VAL A 1 70 ? 11.695 -3.248 1.826 1 97.06 70 VAL A N 1
ATOM 551 C CA . VAL A 1 70 ? 12.844 -2.34 1.833 1 97.06 70 VAL A CA 1
ATOM 552 C C . VAL A 1 70 ? 13.703 -2.605 3.064 1 97.06 70 VAL A C 1
ATOM 554 O O . VAL A 1 70 ? 13.188 -2.914 4.141 1 97.06 70 VAL A O 1
ATOM 557 N N . ASP A 1 71 ? 15.023 -2.607 2.828 1 94.81 71 ASP A N 1
ATOM 558 C CA . ASP A 1 71 ? 15.953 -2.525 3.953 1 94.81 71 ASP A CA 1
ATOM 559 C C . ASP A 1 71 ? 15.906 -1.147 4.605 1 94.81 71 ASP A C 1
ATOM 561 O O . ASP A 1 71 ? 16.266 -0.147 3.984 1 94.81 71 ASP A O 1
ATOM 565 N N . THR A 1 72 ? 15.492 -1.047 5.844 1 91.56 72 THR A N 1
ATOM 566 C CA . THR A 1 72 ? 15.188 0.238 6.465 1 91.56 72 THR A CA 1
ATOM 567 C C . THR A 1 72 ? 16.469 1.011 6.762 1 91.56 72 THR A C 1
ATOM 569 O O . THR A 1 72 ? 16.422 2.211 7.043 1 91.56 72 THR A O 1
ATOM 572 N N . ASN A 1 73 ? 17.625 0.406 6.668 1 88.19 73 ASN A N 1
ATOM 573 C CA . ASN A 1 73 ? 18.891 1.083 6.887 1 88.19 73 ASN A CA 1
ATOM 574 C C . ASN A 1 73 ? 19.438 1.705 5.598 1 88.19 73 ASN A C 1
ATOM 576 O O . ASN A 1 73 ? 20.047 2.768 5.629 1 88.19 73 ASN A O 1
ATOM 580 N N . THR A 1 74 ? 19.156 1.045 4.488 1 89.12 74 THR A N 1
ATOM 581 C CA . THR A 1 74 ? 19.766 1.482 3.238 1 89.12 74 THR A CA 1
ATOM 582 C C . THR A 1 74 ? 18.703 2.027 2.281 1 89.12 74 THR A C 1
ATOM 584 O O . THR A 1 74 ? 19.031 2.691 1.296 1 89.12 74 THR A O 1
ATOM 587 N N . ASP A 1 75 ? 17.438 1.68 2.527 1 90.44 75 ASP A N 1
ATOM 588 C CA . ASP A 1 75 ? 16.312 2.059 1.681 1 90.44 75 ASP A CA 1
ATOM 589 C C . ASP A 1 75 ? 16.328 1.291 0.362 1 90.44 75 ASP A C 1
ATOM 591 O O . ASP A 1 75 ? 15.664 1.676 -0.597 1 90.44 75 ASP A O 1
ATOM 595 N N . ASP A 1 76 ? 17.141 0.241 0.32 1 94.81 76 ASP A N 1
ATOM 596 C CA . ASP A 1 76 ? 17.172 -0.609 -0.867 1 94.81 76 ASP A CA 1
ATOM 597 C C . ASP A 1 76 ? 15.914 -1.475 -0.943 1 94.81 76 ASP A C 1
ATOM 599 O O . ASP A 1 76 ? 15.461 -2.012 0.07 1 94.81 76 ASP A O 1
ATOM 603 N N . ILE A 1 77 ? 15.375 -1.501 -2.109 1 97.69 77 ILE A N 1
ATOM 604 C CA . ILE A 1 77 ? 14.336 -2.502 -2.352 1 97.69 77 ILE A CA 1
ATOM 605 C C . ILE A 1 77 ? 14.984 -3.881 -2.5 1 97.69 77 ILE A C 1
ATOM 607 O O . ILE A 1 77 ? 15.734 -4.121 -3.445 1 97.69 77 ILE A O 1
ATOM 611 N N . VAL A 1 78 ? 14.633 -4.793 -1.602 1 97.56 78 VAL A N 1
ATOM 612 C CA . VAL A 1 78 ? 15.359 -6.059 -1.552 1 97.56 78 VAL A CA 1
ATOM 613 C C . VAL A 1 78 ? 14.414 -7.211 -1.882 1 97.56 78 VAL A C 1
ATOM 615 O O . VAL A 1 78 ? 14.859 -8.344 -2.098 1 97.56 78 VAL A O 1
ATOM 618 N N . GLY A 1 79 ? 13.141 -6.969 -1.893 1 97.75 79 GLY A N 1
ATOM 619 C CA . GLY A 1 79 ? 12.109 -7.957 -2.174 1 97.75 79 GLY A CA 1
ATOM 620 C C . GLY A 1 79 ? 10.844 -7.348 -2.754 1 97.75 79 GLY A C 1
ATOM 621 O O . GLY A 1 79 ? 10.672 -6.125 -2.734 1 97.75 79 GLY A O 1
ATOM 622 N N . MET A 1 80 ? 10.016 -8.203 -3.275 1 98.25 80 MET A N 1
ATOM 623 C CA . MET A 1 80 ? 8.734 -7.754 -3.811 1 98.25 80 MET A CA 1
ATOM 624 C C . MET A 1 80 ? 7.676 -8.844 -3.68 1 98.25 80 MET A C 1
ATOM 626 O O . MET A 1 80 ? 8.008 -10.023 -3.559 1 98.25 80 MET A O 1
ATOM 630 N N . GLY A 1 81 ? 6.469 -8.43 -3.564 1 97.75 81 GLY A N 1
ATOM 631 C CA . GLY A 1 81 ? 5.293 -9.281 -3.6 1 97.75 81 GLY A CA 1
ATOM 632 C C . GLY A 1 81 ? 4.199 -8.75 -4.508 1 97.75 81 GLY A C 1
ATOM 633 O O . GLY A 1 81 ? 3.996 -7.535 -4.602 1 97.75 81 GLY A O 1
ATOM 634 N N . LEU A 1 82 ? 3.57 -9.641 -5.207 1 98.25 82 LEU A N 1
ATOM 635 C CA . LEU A 1 82 ? 2.451 -9.336 -6.094 1 98.25 82 LEU A CA 1
ATOM 636 C C . LEU A 1 82 ? 1.247 -10.211 -5.77 1 98.25 82 LEU A C 1
ATOM 638 O O . LEU A 1 82 ? 1.359 -11.438 -5.73 1 98.25 82 LEU A O 1
ATOM 642 N N . ALA A 1 83 ? 0.084 -9.547 -5.488 1 98.44 83 ALA A N 1
ATOM 643 C CA . ALA A 1 83 ? -1.094 -10.336 -5.137 1 98.44 83 ALA A CA 1
ATOM 644 C C . ALA A 1 83 ? -2.375 -9.641 -5.578 1 98.44 83 ALA A C 1
ATOM 646 O O . ALA A 1 83 ? -2.412 -8.406 -5.688 1 98.44 83 ALA A O 1
ATOM 647 N N . ASP A 1 84 ? -3.371 -10.414 -5.895 1 98.06 84 ASP A N 1
ATOM 648 C CA . ASP A 1 84 ? -4.746 -9.938 -6.027 1 98.06 84 ASP A CA 1
ATOM 649 C C . ASP A 1 84 ? -5.508 -10.078 -4.711 1 98.06 84 ASP A C 1
ATOM 651 O O . ASP A 1 84 ? -5.441 -11.125 -4.062 1 98.06 84 ASP A O 1
ATOM 655 N N . VAL A 1 85 ? -6.16 -9.039 -4.324 1 97.75 85 VAL A N 1
ATOM 656 C CA . VAL A 1 85 ? -7.102 -9.086 -3.207 1 97.75 85 VAL A CA 1
ATOM 657 C C . VAL A 1 85 ? -8.531 -8.984 -3.732 1 97.75 85 VAL A C 1
ATOM 659 O O . VAL A 1 85 ? -8.977 -7.906 -4.137 1 97.75 85 VAL A O 1
ATOM 662 N N . TYR A 1 86 ? -9.211 -10.094 -3.725 1 97 86 TYR A N 1
ATOM 663 C CA . TYR A 1 86 ? -10.586 -10.125 -4.203 1 97 86 TYR A CA 1
ATOM 664 C C . TYR A 1 86 ? -11.57 -9.93 -3.053 1 97 86 TYR A C 1
ATOM 666 O O . TYR A 1 86 ? -12.07 -10.906 -2.482 1 97 86 TYR A O 1
ATOM 674 N N . LEU A 1 87 ? -11.914 -8.695 -2.818 1 94.81 87 LEU A N 1
ATOM 675 C CA . LEU A 1 87 ? -12.805 -8.359 -1.717 1 94.81 87 LEU A CA 1
ATOM 676 C C . LEU A 1 87 ? -14.258 -8.609 -2.104 1 94.81 87 LEU A C 1
ATOM 678 O O . LEU A 1 87 ? -15.117 -8.766 -1.234 1 94.81 87 LEU A O 1
ATOM 682 N N . LYS A 1 88 ? -14.477 -8.57 -3.418 1 93.31 88 LYS A N 1
ATOM 683 C CA . LYS A 1 88 ? -15.82 -8.82 -3.947 1 93.31 88 LYS A CA 1
ATOM 684 C C . LYS A 1 88 ? -15.852 -10.086 -4.789 1 93.31 88 LYS A C 1
ATOM 686 O O . LYS A 1 88 ? -14.859 -10.438 -5.438 1 93.31 88 LYS A O 1
ATOM 691 N N . GLU A 1 89 ? -17 -10.688 -4.711 1 94.56 89 GLU A N 1
ATOM 692 C CA . GLU A 1 89 ? -17.172 -11.812 -5.617 1 94.56 89 GLU A CA 1
ATOM 693 C C . GLU A 1 89 ? -17.109 -11.367 -7.074 1 94.56 89 GLU A C 1
ATOM 695 O O . GLU A 1 89 ? -17.594 -10.289 -7.418 1 94.56 89 GLU A O 1
ATOM 700 N N . ARG A 1 90 ? -16.562 -12.203 -7.855 1 95.06 90 ARG A N 1
ATOM 701 C CA . ARG A 1 90 ? -16.359 -11.852 -9.258 1 95.06 90 ARG A CA 1
ATOM 702 C C . ARG A 1 90 ? -17.281 -12.68 -10.156 1 95.06 90 ARG A C 1
ATOM 704 O O . ARG A 1 90 ? -17.5 -13.867 -9.906 1 95.06 90 ARG A O 1
ATOM 711 N N . THR A 1 91 ? -17.75 -12.062 -11.227 1 96.06 91 THR A N 1
ATOM 712 C CA . THR A 1 91 ? -18.578 -12.742 -12.219 1 96.06 91 THR A CA 1
ATOM 713 C C . THR A 1 91 ? -17.719 -13.672 -13.086 1 96.06 91 THR A C 1
ATOM 715 O O . THR A 1 91 ? -16.5 -13.586 -13.07 1 96.06 91 THR A O 1
ATOM 718 N N . GLU A 1 92 ? -18.406 -14.516 -13.773 1 95.88 92 GLU A N 1
ATOM 719 C CA . GLU A 1 92 ? -17.703 -15.391 -14.711 1 95.88 92 GLU A CA 1
ATOM 720 C C . GLU A 1 92 ? -16.938 -14.586 -15.742 1 95.88 92 GLU A C 1
ATOM 722 O O . GLU A 1 92 ? -15.82 -14.953 -16.125 1 95.88 92 GLU A O 1
ATOM 727 N N . GLU A 1 93 ? -17.547 -13.539 -16.156 1 95.56 93 GLU A N 1
ATOM 728 C CA . GLU A 1 93 ? -16.891 -12.68 -17.156 1 95.56 93 GLU A CA 1
ATOM 729 C C . GLU A 1 93 ? -15.625 -12.055 -16.578 1 95.56 93 GLU A C 1
ATOM 731 O O . GLU A 1 93 ? -14.602 -11.992 -17.266 1 95.56 93 GLU A O 1
ATOM 736 N N . GLU A 1 94 ? -15.633 -11.625 -15.305 1 94.62 94 GLU A N 1
ATOM 737 C CA . GLU A 1 94 ? -14.492 -11 -14.648 1 94.62 94 GLU A CA 1
ATOM 738 C C . GLU A 1 94 ? -13.367 -12.008 -14.414 1 94.62 94 GLU A C 1
ATOM 740 O O . GLU A 1 94 ? -12.219 -11.625 -14.203 1 94.62 94 GLU A O 1
ATOM 745 N N . ARG A 1 95 ? -13.75 -13.297 -14.484 1 95.88 95 ARG A N 1
ATOM 746 C CA . ARG A 1 95 ? -12.781 -14.344 -14.156 1 95.88 95 ARG A CA 1
ATOM 747 C C . ARG A 1 95 ? -12.273 -15.039 -15.414 1 95.88 95 ARG A C 1
ATOM 749 O O . ARG A 1 95 ? -11.523 -16.016 -15.328 1 95.88 95 ARG A O 1
ATOM 756 N N . LYS A 1 96 ? -12.711 -14.555 -16.516 1 95 96 LYS A N 1
ATOM 757 C CA . LYS A 1 96 ? -12.289 -15.18 -17.766 1 95 96 LYS A CA 1
ATOM 758 C C . LYS A 1 96 ? -10.766 -15.141 -17.906 1 95 96 LYS A C 1
ATOM 760 O O . LYS A 1 96 ? -10.133 -14.125 -17.609 1 95 96 LYS A O 1
ATOM 765 N N . ASN A 1 97 ? -10.266 -16.25 -18.359 1 94.12 97 ASN A N 1
ATOM 766 C CA . ASN A 1 97 ? -8.828 -16.312 -18.609 1 94.12 97 ASN A CA 1
ATOM 767 C C . ASN A 1 97 ? -8.406 -15.32 -19.688 1 94.12 97 ASN A C 1
ATOM 769 O O . ASN A 1 97 ? -8.805 -15.438 -20.844 1 94.12 97 ASN A O 1
ATOM 773 N N . PRO A 1 98 ? -7.59 -14.328 -19.312 1 88.5 98 PRO A N 1
ATOM 774 C CA . PRO A 1 98 ? -7.199 -13.328 -20.297 1 88.5 98 PRO A CA 1
ATOM 775 C C . PRO A 1 98 ? -6.23 -13.875 -21.344 1 88.5 98 PRO A C 1
ATOM 777 O O . PRO A 1 98 ? -5.98 -13.227 -22.359 1 88.5 98 PRO A O 1
ATOM 780 N N . GLY A 1 99 ? -5.668 -15.055 -21.062 1 88.56 99 GLY A N 1
ATOM 781 C CA . GLY A 1 99 ? -4.672 -15.602 -21.969 1 88.56 99 GLY A CA 1
ATOM 782 C C . GLY A 1 99 ? -3.355 -14.852 -21.938 1 88.56 99 GLY A C 1
ATOM 783 O O . GLY A 1 99 ? -3.102 -14.07 -21.016 1 88.56 99 GLY A O 1
ATOM 784 N N . ILE A 1 100 ? -2.486 -15.258 -22.781 1 93.06 100 ILE A N 1
ATOM 785 C CA . ILE A 1 100 ? -1.166 -14.648 -22.922 1 93.06 100 ILE A CA 1
ATOM 786 C C . ILE A 1 100 ? -1.102 -13.844 -24.219 1 93.06 100 ILE A C 1
ATOM 788 O O . ILE A 1 100 ? -0.916 -14.406 -25.297 1 93.06 100 ILE A O 1
ATOM 792 N N . SER A 1 101 ? -1.149 -12.508 -24.109 1 90.69 101 SER A N 1
ATOM 793 C CA . SER A 1 101 ? -1.307 -11.68 -25.297 1 90.69 101 SER A CA 1
ATOM 794 C C . SER A 1 101 ? 0.045 -11.219 -25.828 1 90.69 101 SER A C 1
ATOM 796 O O . SER A 1 101 ? 0.144 -10.758 -26.969 1 90.69 101 SER A O 1
ATOM 798 N N . TRP A 1 102 ? 1.143 -11.352 -25.047 1 91.75 102 TRP A N 1
ATOM 799 C CA . TRP A 1 102 ? 2.426 -10.781 -25.453 1 91.75 102 TRP A CA 1
ATOM 800 C C . TRP A 1 102 ? 3.283 -11.82 -26.156 1 91.75 102 TRP A C 1
ATOM 802 O O . TRP A 1 102 ? 4.406 -11.531 -26.578 1 91.75 102 TRP A O 1
ATOM 812 N N . LEU A 1 103 ? 2.836 -13.078 -26.203 1 95.5 103 LEU A N 1
ATOM 813 C CA . LEU A 1 103 ? 3.527 -14.148 -26.922 1 95.5 103 LEU A CA 1
ATOM 814 C C . LEU A 1 103 ? 2.705 -14.617 -28.109 1 95.5 103 LEU A C 1
ATOM 816 O O . LEU A 1 103 ? 1.497 -14.383 -28.172 1 95.5 103 LEU A O 1
ATOM 820 N N . GLU A 1 104 ? 3.42 -15.227 -29.109 1 95.62 104 GLU A N 1
ATOM 821 C CA . GLU A 1 104 ? 2.785 -15.805 -30.281 1 95.62 104 GLU A CA 1
ATOM 822 C C . GLU A 1 104 ? 3.4 -17.156 -30.625 1 95.62 104 GLU A C 1
ATOM 824 O O . GLU A 1 104 ? 4.449 -17.531 -30.094 1 95.62 104 GLU A O 1
ATOM 829 N N . GLY A 1 105 ? 2.596 -17.938 -31.406 1 95.62 105 GLY A N 1
ATOM 830 C CA . GLY A 1 105 ? 3.111 -19.188 -31.938 1 95.62 105 GLY A CA 1
ATOM 831 C C . GLY A 1 105 ? 3.422 -20.219 -30.859 1 95.62 105 GLY A C 1
ATOM 832 O O . GLY A 1 105 ? 2.635 -20.406 -29.938 1 95.62 105 GLY A O 1
ATOM 833 N N . GLU A 1 106 ? 4.531 -20.875 -31.031 1 94.75 106 GLU A N 1
ATOM 834 C CA . GLU A 1 106 ? 4.91 -21.969 -30.141 1 94.75 106 GLU A CA 1
ATOM 835 C C . GLU A 1 106 ? 5.184 -21.484 -28.734 1 94.75 106 GLU A C 1
ATOM 837 O O . GLU A 1 106 ? 4.902 -22.188 -27.75 1 94.75 106 GLU A O 1
ATOM 842 N N . ALA A 1 107 ? 5.754 -20.312 -28.672 1 95 107 ALA A N 1
ATOM 843 C CA . ALA A 1 107 ? 6.035 -19.734 -27.359 1 95 107 ALA A CA 1
ATOM 844 C C . ALA A 1 107 ? 4.746 -19.5 -26.578 1 95 107 ALA A C 1
ATOM 846 O O . ALA A 1 107 ? 4.691 -19.766 -25.375 1 95 107 ALA A O 1
ATOM 847 N N . LYS A 1 108 ? 3.771 -19.016 -27.234 1 96.75 108 LYS A N 1
ATOM 848 C CA . LYS A 1 108 ? 2.473 -18.812 -26.609 1 96.75 108 LYS A CA 1
ATOM 849 C C . LYS A 1 108 ? 1.868 -20.125 -26.141 1 96.75 108 LYS A C 1
ATOM 851 O O . LYS A 1 108 ? 1.37 -20.219 -25.016 1 96.75 108 LYS A O 1
ATOM 856 N N . GLU A 1 109 ? 1.914 -21.062 -27 1 95.62 109 GLU A N 1
ATOM 857 C CA . GLU A 1 109 ? 1.368 -22.375 -26.656 1 95.62 109 GLU A CA 1
ATOM 858 C C . GLU A 1 109 ? 2.061 -22.953 -25.422 1 95.62 109 GLU A C 1
ATOM 860 O O . GLU A 1 109 ? 1.4 -23.469 -24.516 1 95.62 109 GLU A O 1
ATOM 865 N N . ARG A 1 110 ? 3.336 -22.875 -25.438 1 95.31 110 ARG A N 1
ATOM 866 C CA . ARG A 1 110 ? 4.121 -23.391 -24.328 1 95.31 110 ARG A CA 1
ATOM 867 C C . ARG A 1 110 ? 3.756 -22.672 -23.031 1 95.31 110 ARG A C 1
ATOM 869 O O . ARG A 1 110 ? 3.553 -23.312 -22 1 95.31 110 ARG A O 1
ATOM 876 N N . ALA A 1 111 ? 3.701 -21.391 -23.109 1 96.44 111 ALA A N 1
ATOM 877 C CA . ALA A 1 111 ? 3.348 -20.594 -21.938 1 96.44 111 ALA A CA 1
ATOM 878 C C . ALA A 1 111 ? 1.938 -20.922 -21.453 1 96.44 111 ALA A C 1
ATOM 880 O O . ALA A 1 111 ? 1.703 -21.062 -20.25 1 96.44 111 ALA A O 1
ATOM 881 N N . GLU A 1 112 ? 1.024 -21.031 -22.344 1 96.62 112 GLU A N 1
ATOM 882 C CA . GLU A 1 112 ? -0.358 -21.344 -21.984 1 96.62 112 GLU A CA 1
ATOM 883 C C . GLU A 1 112 ? -0.47 -22.719 -21.359 1 96.62 112 GLU A C 1
ATOM 885 O O . GLU A 1 112 ? -1.303 -22.953 -20.469 1 96.62 112 GLU A O 1
ATOM 890 N N . ASN A 1 113 ? 0.347 -23.641 -21.797 1 95.75 113 ASN A N 1
ATOM 891 C CA . ASN A 1 113 ? 0.365 -24.969 -21.219 1 95.75 113 ASN A CA 1
ATOM 892 C C . ASN A 1 113 ? 0.769 -24.953 -19.75 1 95.75 113 ASN A C 1
ATOM 894 O O . ASN A 1 113 ? 0.427 -25.859 -18.984 1 95.75 113 ASN A O 1
ATOM 898 N N . ILE A 1 114 ? 1.468 -23.953 -19.406 1 94.81 114 ILE A N 1
ATOM 899 C CA . ILE A 1 114 ? 1.907 -23.828 -18.031 1 94.81 114 ILE A CA 1
ATOM 900 C C . ILE A 1 114 ? 0.872 -23.031 -17.234 1 94.81 114 ILE A C 1
ATOM 902 O O . ILE A 1 114 ? 0.486 -23.438 -16.125 1 94.81 114 ILE A O 1
ATOM 906 N N . ILE A 1 115 ? 0.341 -21.953 -17.766 1 95.06 115 ILE A N 1
ATOM 907 C CA . ILE A 1 115 ? -0.445 -20.969 -17.016 1 95.06 115 ILE A CA 1
ATOM 908 C C . ILE A 1 115 ? -1.903 -21.422 -16.953 1 95.06 115 ILE A C 1
ATOM 910 O O . ILE A 1 115 ? -2.59 -21.188 -15.961 1 95.06 115 ILE A O 1
ATOM 914 N N . ASN A 1 116 ? -2.428 -22.031 -17.984 1 96.69 116 ASN A N 1
ATOM 915 C CA . ASN A 1 116 ? -3.84 -22.391 -18.047 1 96.69 116 ASN A CA 1
ATOM 916 C C . ASN A 1 116 ? -4.227 -23.359 -16.922 1 96.69 116 ASN A C 1
ATOM 918 O O . ASN A 1 116 ? -5.258 -23.172 -16.281 1 96.69 116 ASN A O 1
ATOM 922 N N . PRO A 1 117 ? -3.371 -24.391 -16.656 1 96.31 117 PRO A N 1
ATOM 923 C CA . PRO A 1 117 ? -3.725 -25.266 -15.539 1 96.31 117 PRO A CA 1
ATOM 924 C C . PRO A 1 117 ? -3.812 -24.531 -14.211 1 96.31 117 PRO A C 1
ATOM 926 O O . PRO A 1 117 ? -4.621 -24.891 -13.352 1 96.31 117 PRO A O 1
ATOM 929 N N . LEU A 1 118 ? -2.955 -23.547 -14.023 1 95.81 118 LEU A N 1
ATOM 930 C CA . LEU A 1 118 ? -3.027 -22.75 -12.812 1 95.81 118 LEU A CA 1
ATOM 931 C C . LEU A 1 118 ? -4.352 -21.984 -12.742 1 95.81 118 LEU A C 1
ATOM 933 O O . LEU A 1 118 ? -5 -21.969 -11.688 1 95.81 118 LEU A O 1
ATOM 937 N N . TRP A 1 119 ? -4.738 -21.406 -13.844 1 96.38 119 TRP A N 1
ATOM 938 C CA . TRP A 1 119 ? -6.004 -20.688 -13.922 1 96.38 119 TRP A CA 1
ATOM 939 C C . TRP A 1 119 ? -7.18 -21.625 -13.664 1 96.38 119 TRP A C 1
ATOM 941 O O . TRP A 1 119 ? -8.086 -21.297 -12.898 1 96.38 119 TRP A O 1
ATOM 951 N N . GLU A 1 120 ? -7.176 -22.766 -14.281 1 96.94 120 GLU A N 1
ATOM 952 C CA . GLU A 1 120 ? -8.25 -23.75 -14.148 1 96.94 120 GLU A CA 1
ATOM 953 C C . GLU A 1 120 ? -8.383 -24.219 -12.703 1 96.94 120 GLU A C 1
ATOM 955 O O . GLU A 1 120 ? -9.492 -24.422 -12.203 1 96.94 120 GLU A O 1
ATOM 960 N N . MET A 1 121 ? -7.254 -24.438 -12.094 1 97.81 121 MET A N 1
ATOM 961 C CA . MET A 1 121 ? -7.27 -24.859 -10.695 1 97.81 121 MET A CA 1
ATOM 962 C C . MET A 1 121 ? -7.887 -23.797 -9.805 1 97.81 121 MET A C 1
ATOM 964 O O . MET A 1 121 ? -8.672 -24.094 -8.906 1 97.81 121 MET A O 1
ATOM 968 N N . LYS A 1 122 ? -7.535 -22.562 -10.031 1 97.12 122 LYS A N 1
ATOM 969 C CA . LYS A 1 122 ? -8.133 -21.469 -9.281 1 97.12 122 LYS A CA 1
ATOM 970 C C . LYS A 1 122 ? -9.648 -21.422 -9.477 1 97.12 122 LYS A C 1
ATOM 972 O O . LYS A 1 122 ? -10.398 -21.188 -8.531 1 97.12 122 LYS A O 1
ATOM 977 N N . GLU A 1 123 ? -10.047 -21.594 -10.719 1 97 123 GLU A N 1
ATOM 978 C CA . GLU A 1 123 ? -11.477 -21.625 -11 1 97 123 GLU A CA 1
ATOM 979 C C . GLU A 1 123 ? -12.164 -22.766 -10.242 1 97 123 GLU A C 1
ATOM 981 O O . GLU A 1 123 ? -13.258 -22.578 -9.695 1 97 123 GLU A O 1
ATOM 986 N N . LYS A 1 124 ? -11.516 -23.859 -10.195 1 96.75 124 LYS A N 1
ATOM 987 C CA . LYS A 1 124 ? -12.07 -25.031 -9.539 1 96.75 124 LYS A CA 1
ATOM 988 C C . LYS A 1 124 ? -12.148 -24.828 -8.023 1 96.75 124 LYS A C 1
ATOM 990 O O . LYS A 1 124 ? -13.164 -25.141 -7.406 1 96.75 124 LYS A O 1
ATOM 995 N N . LEU A 1 125 ? -11.141 -24.312 -7.441 1 97.31 125 LEU A N 1
ATOM 996 C CA . LEU A 1 125 ? -11.031 -24.219 -5.992 1 97.31 125 LEU A CA 1
ATOM 997 C C . LEU A 1 125 ? -11.852 -23.047 -5.457 1 97.31 125 LEU A C 1
ATOM 999 O O . LEU A 1 125 ? -12.438 -23.125 -4.375 1 97.31 125 LEU A O 1
ATOM 1003 N N . TRP A 1 126 ? -11.898 -21.969 -6.25 1 97 126 TRP A N 1
ATOM 1004 C CA . TRP A 1 126 ? -12.375 -20.719 -5.668 1 97 126 TRP A CA 1
ATOM 1005 C C . TRP A 1 126 ? -13.578 -20.188 -6.43 1 97 126 TRP A C 1
ATOM 1007 O O . TRP A 1 126 ? -14.516 -19.641 -5.832 1 97 126 TRP A O 1
ATOM 1017 N N . GLY A 1 127 ? -13.562 -20.375 -7.766 1 94.81 127 GLY A N 1
ATOM 1018 C CA . GLY A 1 127 ? -14.586 -19.719 -8.562 1 94.81 127 GLY A CA 1
ATOM 1019 C C . GLY A 1 127 ? -14.664 -18.219 -8.328 1 94.81 127 GLY A C 1
ATOM 1020 O O . GLY A 1 127 ? -13.641 -17.531 -8.359 1 94.81 127 GLY A O 1
ATOM 1021 N N . GLY A 1 128 ? -15.844 -17.719 -8.086 1 94.88 128 GLY A N 1
ATOM 1022 C CA . GLY A 1 128 ? -16.031 -16.281 -7.914 1 94.88 128 GLY A CA 1
ATOM 1023 C C . GLY A 1 128 ? -15.883 -15.828 -6.477 1 94.88 128 GLY A C 1
ATOM 1024 O O . GLY A 1 128 ? -16.125 -14.664 -6.16 1 94.88 128 GLY A O 1
ATOM 1025 N N . ARG A 1 129 ? -15.398 -16.641 -5.641 1 94.81 129 ARG A N 1
ATOM 1026 C CA . ARG A 1 129 ? -15.344 -16.344 -4.211 1 94.81 129 ARG A CA 1
ATOM 1027 C C . ARG A 1 129 ? -14.258 -15.32 -3.902 1 94.81 129 ARG A C 1
ATOM 1029 O O . ARG A 1 129 ? -13.398 -15.047 -4.746 1 94.81 129 ARG A O 1
ATOM 1036 N N . ARG A 1 130 ? -14.383 -14.828 -2.662 1 96.06 130 ARG A N 1
ATOM 1037 C CA . ARG A 1 130 ? -13.414 -13.852 -2.172 1 96.06 130 ARG A CA 1
ATOM 1038 C C . ARG A 1 130 ? -12.195 -14.539 -1.567 1 96.06 130 ARG A C 1
ATOM 1040 O O . ARG A 1 130 ? -12.336 -15.445 -0.742 1 96.06 130 ARG A O 1
ATOM 1047 N N . TYR A 1 131 ? -10.992 -14.172 -1.977 1 97.62 131 TYR A N 1
ATOM 1048 C CA . TYR A 1 131 ? -9.727 -14.664 -1.428 1 97.62 131 TYR A CA 1
ATOM 1049 C C . TYR A 1 131 ? -8.562 -13.781 -1.865 1 97.62 131 TYR A C 1
ATOM 1051 O O . TYR A 1 131 ? -8.75 -12.852 -2.65 1 97.62 131 TYR A O 1
ATOM 1059 N N . ILE A 1 132 ? -7.438 -13.969 -1.282 1 98.44 132 ILE A N 1
ATOM 1060 C CA . ILE A 1 132 ? -6.188 -13.336 -1.687 1 98.44 132 ILE A CA 1
ATOM 1061 C C . ILE A 1 132 ? -5.352 -14.32 -2.508 1 98.44 132 ILE A C 1
ATOM 1063 O O . ILE A 1 132 ? -5.098 -15.438 -2.07 1 98.44 132 ILE A O 1
ATOM 1067 N N . TYR A 1 133 ? -5.086 -13.93 -3.703 1 98.5 133 TYR A N 1
ATOM 1068 C CA . TYR A 1 133 ? -4.227 -14.742 -4.559 1 98.5 133 TYR A CA 1
ATOM 1069 C C . TYR A 1 133 ? -2.824 -14.156 -4.641 1 98.5 133 TYR A C 1
ATOM 1071 O O . TYR A 1 133 ? -2.633 -13.078 -5.215 1 98.5 133 TYR A O 1
ATOM 1079 N N . CYS A 1 134 ? -1.836 -14.836 -4.113 1 98.06 134 CYS A N 1
ATOM 1080 C CA . CYS A 1 134 ? -0.448 -14.391 -4.199 1 98.06 134 CYS A CA 1
ATOM 1081 C C . CYS A 1 134 ? 0.217 -14.922 -5.465 1 98.06 134 CYS A C 1
ATOM 1083 O O . CYS A 1 134 ? 0.419 -16.141 -5.602 1 98.06 134 CYS A O 1
ATOM 1085 N N . HIS A 1 135 ? 0.611 -14.016 -6.348 1 96.38 135 HIS A N 1
ATOM 1086 C CA . HIS A 1 135 ? 1.271 -14.406 -7.59 1 96.38 135 HIS A CA 1
ATOM 1087 C C . HIS A 1 135 ? 2.721 -14.805 -7.34 1 96.38 135 HIS A C 1
ATOM 1089 O O . HIS A 1 135 ? 3.17 -15.859 -7.805 1 96.38 135 HIS A O 1
ATOM 1095 N N . VAL A 1 136 ? 3.369 -13.898 -6.633 1 95.19 136 VAL A N 1
ATOM 1096 C CA . VAL A 1 136 ? 4.805 -14.117 -6.473 1 95.19 136 VAL A CA 1
ATOM 1097 C C . VAL A 1 136 ? 5.312 -13.367 -5.246 1 95.19 136 VAL A C 1
ATOM 1099 O O . VAL A 1 136 ? 4.773 -12.312 -4.887 1 95.19 136 VAL A O 1
ATOM 1102 N N . ILE A 1 137 ? 6.238 -13.906 -4.598 1 95.12 137 ILE A N 1
ATOM 1103 C CA . ILE A 1 137 ? 7.164 -13.242 -3.693 1 95.12 137 ILE A CA 1
ATOM 1104 C C . ILE A 1 137 ? 8.602 -13.469 -4.164 1 95.12 137 ILE A C 1
ATOM 1106 O O . ILE A 1 137 ? 8.961 -14.586 -4.551 1 95.12 137 ILE A O 1
ATOM 1110 N N . GLY A 1 138 ? 9.359 -12.469 -4.25 1 94.56 138 GLY A N 1
ATOM 1111 C CA . GLY A 1 138 ? 10.75 -12.578 -4.641 1 94.56 138 GLY A CA 1
ATOM 1112 C C . GLY A 1 138 ? 11.68 -11.734 -3.783 1 94.56 138 GLY A C 1
ATOM 1113 O O . GLY A 1 138 ? 11.328 -10.617 -3.398 1 94.56 138 GLY A O 1
ATOM 1114 N N . VAL A 1 139 ? 12.82 -12.297 -3.482 1 95.88 139 VAL A N 1
ATOM 1115 C CA . VAL A 1 139 ? 13.859 -11.586 -2.752 1 95.88 139 VAL A CA 1
ATOM 1116 C C . VAL A 1 139 ? 15.148 -11.57 -3.574 1 95.88 139 VAL A C 1
ATOM 1118 O O . VAL A 1 139 ? 15.555 -12.594 -4.121 1 95.88 139 VAL A O 1
ATOM 1121 N N . ASP A 1 140 ? 15.719 -10.43 -3.717 1 96.5 140 ASP A N 1
ATOM 1122 C CA . ASP A 1 140 ? 17.016 -10.336 -4.363 1 96.5 140 ASP A CA 1
ATOM 1123 C C . ASP A 1 140 ? 18.016 -11.305 -3.734 1 96.5 140 ASP A C 1
ATOM 1125 O O . ASP A 1 140 ? 18.234 -11.281 -2.521 1 96.5 140 ASP A O 1
ATOM 1129 N N . PRO A 1 141 ? 18.609 -12.086 -4.543 1 94.62 141 PRO A N 1
ATOM 1130 C CA . PRO A 1 141 ? 19.516 -13.094 -4.004 1 94.62 141 PRO A CA 1
ATOM 1131 C C . PRO A 1 141 ? 20.625 -12.492 -3.152 1 94.62 141 PRO A C 1
ATOM 1133 O O . PRO A 1 141 ? 21.109 -13.125 -2.213 1 94.62 141 PRO A O 1
ATOM 1136 N N . LYS A 1 142 ? 21 -11.289 -3.406 1 91.62 142 LYS A N 1
ATOM 1137 C CA . LYS A 1 142 ? 22.062 -10.617 -2.648 1 91.62 142 LYS A CA 1
ATOM 1138 C C . LYS A 1 142 ? 21.609 -10.344 -1.216 1 91.62 142 LYS A C 1
ATOM 1140 O O . LYS A 1 142 ? 22.438 -10.062 -0.346 1 91.62 142 LYS A O 1
ATOM 1145 N N . HIS A 1 143 ? 20.344 -10.422 -1.005 1 88.94 143 HIS A N 1
ATOM 1146 C CA . HIS A 1 143 ? 19.812 -10.07 0.303 1 88.94 143 HIS A CA 1
ATOM 1147 C C . HIS A 1 143 ? 19.094 -11.266 0.94 1 88.94 143 HIS A C 1
ATOM 1149 O O . HIS A 1 143 ? 18.312 -11.102 1.88 1 88.94 143 HIS A O 1
ATOM 1155 N N . GLN A 1 144 ? 19.297 -12.422 0.366 1 81.69 144 GLN A N 1
ATOM 1156 C CA . GLN A 1 144 ? 18.641 -13.617 0.898 1 81.69 144 GLN A CA 1
ATOM 1157 C C . GLN A 1 144 ? 19.266 -14.031 2.23 1 81.69 144 GLN A C 1
ATOM 1159 O O . GLN A 1 144 ? 20.391 -13.664 2.537 1 81.69 144 GLN A O 1
ATOM 1164 N N . GLY A 1 145 ? 18.422 -14.703 3.047 1 79.69 145 GLY A N 1
ATOM 1165 C CA . GLY A 1 145 ? 18.875 -15.172 4.348 1 79.69 145 GLY A CA 1
ATOM 1166 C C . GLY A 1 145 ? 18.75 -14.125 5.434 1 79.69 145 GLY A C 1
ATOM 1167 O O . GLY A 1 145 ? 19.266 -14.305 6.543 1 79.69 145 GLY A O 1
ATOM 1168 N N . ARG A 1 146 ? 18.109 -13 5.156 1 79.5 146 ARG A N 1
ATOM 1169 C CA . ARG A 1 146 ? 17.969 -11.906 6.117 1 79.5 146 ARG A CA 1
ATOM 1170 C C . ARG A 1 146 ? 16.516 -11.711 6.508 1 79.5 146 ARG A C 1
ATOM 1172 O O . ARG A 1 146 ? 16.156 -10.672 7.07 1 79.5 146 ARG A O 1
ATOM 1179 N N . LYS A 1 147 ? 15.625 -12.578 6.094 1 85.19 147 LYS A N 1
ATOM 1180 C CA . LYS A 1 147 ? 14.242 -12.664 6.562 1 85.19 147 LYS A CA 1
ATOM 1181 C C . LYS A 1 147 ? 13.344 -11.688 5.812 1 85.19 147 LYS A C 1
ATOM 1183 O O . LYS A 1 147 ? 12.25 -11.375 6.273 1 85.19 147 LYS A O 1
ATOM 1188 N N . ALA A 1 148 ? 13.844 -11.148 4.707 1 90.81 148 ALA A N 1
ATOM 1189 C CA . ALA A 1 148 ? 13 -10.297 3.877 1 90.81 148 ALA A CA 1
ATOM 1190 C C . ALA A 1 148 ? 11.781 -11.055 3.361 1 90.81 148 ALA A C 1
ATOM 1192 O O . ALA A 1 148 ? 10.672 -10.523 3.342 1 90.81 148 ALA A O 1
ATOM 1193 N N . GLY A 1 149 ? 12.016 -12.227 2.908 1 91.38 149 GLY A N 1
ATOM 1194 C CA . GLY A 1 149 ? 10.906 -13.062 2.469 1 91.38 149 GLY A CA 1
ATOM 1195 C C . GLY A 1 149 ? 9.867 -13.281 3.547 1 91.38 149 GLY A C 1
ATOM 1196 O O . GLY A 1 149 ? 8.664 -13.188 3.285 1 91.38 149 GLY A O 1
ATOM 1197 N N . ALA A 1 150 ? 10.383 -13.539 4.707 1 90.44 150 ALA A N 1
ATOM 1198 C CA . ALA A 1 150 ? 9.477 -13.734 5.836 1 90.44 150 ALA A CA 1
ATOM 1199 C C . ALA A 1 150 ? 8.648 -12.484 6.105 1 90.44 150 ALA A C 1
ATOM 1201 O O . ALA A 1 150 ? 7.469 -12.578 6.453 1 90.44 150 ALA A O 1
ATOM 1202 N N . ALA A 1 151 ? 9.25 -11.336 5.98 1 93.44 151 ALA A N 1
ATOM 1203 C CA . ALA A 1 151 ? 8.531 -10.078 6.172 1 93.44 151 ALA A CA 1
ATOM 1204 C C . ALA A 1 151 ? 7.379 -9.953 5.18 1 93.44 151 ALA A C 1
ATOM 1206 O O . ALA A 1 151 ? 6.281 -9.523 5.551 1 93.44 151 ALA A O 1
ATOM 1207 N N . LEU A 1 152 ? 7.617 -10.352 3.988 1 96 152 LEU A N 1
ATOM 1208 C CA . LEU A 1 152 ? 6.582 -10.297 2.961 1 96 152 LEU A CA 1
ATOM 1209 C C . LEU A 1 152 ? 5.465 -11.289 3.258 1 96 152 LEU A C 1
ATOM 1211 O O . LEU A 1 152 ? 4.285 -10.961 3.121 1 96 152 LEU A O 1
ATOM 1215 N N . VAL A 1 153 ? 5.82 -12.445 3.668 1 95.12 153 VAL A N 1
ATOM 1216 C CA . VAL A 1 153 ? 4.824 -13.469 3.982 1 95.12 153 VAL A CA 1
ATOM 1217 C C . VAL A 1 153 ? 3.977 -13.016 5.172 1 95.12 153 VAL A C 1
ATOM 1219 O O . VAL A 1 153 ? 2.75 -13.125 5.145 1 95.12 153 VAL A O 1
ATOM 1222 N N . ARG A 1 154 ? 4.617 -12.492 6.199 1 93.88 154 ARG A N 1
ATOM 1223 C CA . ARG A 1 154 ? 3.891 -11.992 7.359 1 93.88 154 ARG A CA 1
ATOM 1224 C C . ARG A 1 154 ? 2.924 -10.883 6.965 1 93.88 154 ARG A C 1
ATOM 1226 O O . ARG A 1 154 ? 1.807 -10.805 7.48 1 93.88 154 ARG A O 1
ATOM 1233 N N . TRP A 1 155 ? 3.408 -10.086 6.129 1 94.19 155 TRP A N 1
ATOM 1234 C CA . TRP A 1 155 ? 2.539 -9.031 5.617 1 94.19 155 TRP A CA 1
ATOM 1235 C C . TRP A 1 155 ? 1.286 -9.617 4.977 1 94.19 155 TRP A C 1
ATOM 1237 O O . TRP A 1 155 ? 0.174 -9.148 5.227 1 94.19 155 TRP A O 1
ATOM 1247 N N . GLY A 1 156 ? 1.45 -10.633 4.18 1 95.56 156 GLY A N 1
ATOM 1248 C CA . GLY A 1 156 ? 0.318 -11.32 3.584 1 95.56 156 GLY A CA 1
ATOM 1249 C C . GLY A 1 156 ? -0.61 -11.945 4.609 1 95.56 156 GLY A C 1
ATOM 1250 O O . GLY A 1 156 ? -1.833 -11.898 4.461 1 95.56 156 GLY A O 1
ATOM 1251 N N . ILE A 1 157 ? -0.036 -12.484 5.613 1 96.5 157 ILE A N 1
ATOM 1252 C CA . ILE A 1 157 ? -0.824 -13.078 6.684 1 96.5 157 ILE A CA 1
ATOM 1253 C C . ILE A 1 157 ? -1.643 -12 7.387 1 96.5 157 ILE A C 1
ATOM 1255 O O . ILE A 1 157 ? -2.834 -12.18 7.645 1 96.5 157 ILE A O 1
ATOM 1259 N N . ASP A 1 158 ? -1.009 -10.883 7.668 1 94.81 158 ASP A N 1
ATOM 1260 C CA . ASP A 1 158 ? -1.709 -9.766 8.297 1 94.81 158 ASP A CA 1
ATOM 1261 C C . ASP A 1 158 ? -2.855 -9.266 7.422 1 94.81 158 ASP A C 1
ATOM 1263 O O . ASP A 1 158 ? -3.93 -8.938 7.926 1 94.81 158 ASP A O 1
ATOM 1267 N N . LEU A 1 159 ? -2.604 -9.219 6.168 1 95.06 159 LEU A N 1
ATOM 1268 C CA . LEU A 1 159 ? -3.641 -8.812 5.223 1 95.06 159 LEU A CA 1
ATOM 1269 C C . LEU A 1 159 ? -4.816 -9.781 5.262 1 95.06 159 LEU A C 1
ATOM 1271 O O . LEU A 1 159 ? -5.977 -9.359 5.246 1 95.06 159 LEU A O 1
ATOM 1275 N N . SER A 1 160 ? -4.508 -11.016 5.293 1 96.75 160 SER A N 1
ATOM 1276 C CA . SER A 1 160 ? -5.531 -12.047 5.438 1 96.75 160 SER A CA 1
ATOM 1277 C C . SER A 1 160 ? -6.363 -11.828 6.695 1 96.75 160 SER A C 1
ATOM 1279 O O . SER A 1 160 ? -7.598 -11.867 6.645 1 96.75 160 SER A O 1
ATOM 1281 N N . GLU A 1 161 ? -5.746 -11.531 7.742 1 94.88 161 GLU A N 1
ATOM 1282 C CA . GLU A 1 161 ? -6.438 -11.32 9.016 1 94.88 161 GLU A CA 1
ATOM 1283 C C . GLU A 1 161 ? -7.332 -10.086 8.953 1 94.88 161 GLU A C 1
ATOM 1285 O O . GLU A 1 161 ? -8.469 -10.117 9.43 1 94.88 161 GLU A O 1
ATOM 1290 N N . GLN A 1 162 ? -6.848 -9.055 8.344 1 92.75 162 GLN A N 1
ATOM 1291 C CA . GLN A 1 162 ? -7.613 -7.816 8.266 1 92.75 162 GLN A CA 1
ATOM 1292 C C . GLN A 1 162 ? -8.844 -7.98 7.375 1 92.75 162 GLN A C 1
ATOM 1294 O O . GLN A 1 162 ? -9.891 -7.383 7.633 1 92.75 162 GLN A O 1
ATOM 1299 N N . THR A 1 163 ? -8.695 -8.766 6.355 1 94.31 163 THR A N 1
ATOM 1300 C CA . THR A 1 163 ? -9.766 -8.867 5.371 1 94.31 163 THR A CA 1
ATOM 1301 C C . THR A 1 163 ? -10.68 -10.047 5.695 1 94.31 163 THR A C 1
ATOM 1303 O O . THR A 1 163 ? -11.781 -10.148 5.152 1 94.31 163 THR A O 1
ATOM 1306 N N . GLY A 1 164 ? -10.164 -10.992 6.496 1 94.44 164 GLY A N 1
ATOM 1307 C CA . GLY A 1 164 ? -10.891 -12.227 6.746 1 94.44 164 GLY A CA 1
ATOM 1308 C C . GLY A 1 164 ? -10.891 -13.172 5.555 1 94.44 164 GLY A C 1
ATOM 1309 O O . GLY A 1 164 ? -11.805 -13.984 5.406 1 94.44 164 GLY A O 1
ATOM 1310 N N . LEU A 1 165 ? -9.898 -13.008 4.68 1 96.44 165 LEU A N 1
ATOM 1311 C CA . LEU A 1 165 ? -9.859 -13.805 3.457 1 96.44 165 LEU A CA 1
ATOM 1312 C C . LEU A 1 165 ? -8.734 -14.836 3.518 1 96.44 165 LEU A C 1
ATOM 1314 O O . LEU A 1 165 ? -7.648 -14.547 4.016 1 96.44 165 LEU A O 1
ATOM 1318 N N . PRO A 1 166 ? -8.953 -15.984 3.004 1 97.75 166 PRO A N 1
ATOM 1319 C CA . PRO A 1 166 ? -7.836 -16.922 2.848 1 97.75 166 PRO A CA 1
ATOM 1320 C C . PRO A 1 166 ? -6.797 -16.438 1.841 1 97.75 166 PRO A C 1
ATOM 1322 O O . PRO A 1 166 ? -7.133 -15.695 0.911 1 97.75 166 PRO A O 1
ATOM 1325 N N . VAL A 1 167 ? -5.598 -16.859 2.057 1 98.56 167 VAL A N 1
ATOM 1326 C CA . VAL A 1 167 ? -4.508 -16.625 1.114 1 98.56 167 VAL A CA 1
ATOM 1327 C C . VAL A 1 167 ? -4.191 -17.922 0.367 1 98.56 167 VAL A C 1
ATOM 1329 O O . VAL A 1 167 ? -4.023 -18.984 0.983 1 98.56 167 VAL A O 1
ATOM 1332 N N . TYR A 1 168 ? -4.133 -17.828 -0.95 1 98.56 168 TYR A N 1
ATOM 1333 C CA . TYR A 1 168 ? -3.844 -18.969 -1.806 1 98.56 168 TYR A CA 1
ATOM 1334 C C . TYR A 1 168 ? -2.672 -18.672 -2.734 1 98.56 168 TYR A C 1
ATOM 1336 O O . TYR A 1 168 ? -2.562 -17.562 -3.273 1 98.56 168 TYR A O 1
ATOM 1344 N N . PHE A 1 169 ? -1.78 -19.641 -2.916 1 97.69 169 PHE A N 1
ATOM 1345 C CA . PHE A 1 169 ? -0.725 -19.516 -3.914 1 97.69 169 PHE A CA 1
ATOM 1346 C C . PHE A 1 169 ? -0.204 -20.891 -4.316 1 97.69 169 PHE A C 1
ATOM 1348 O O . PHE A 1 169 ? -0.552 -21.891 -3.697 1 97.69 169 PHE A O 1
ATOM 1355 N N . GLU A 1 170 ? 0.487 -20.906 -5.426 1 96.44 170 GLU A N 1
ATOM 1356 C CA . GLU A 1 170 ? 1.244 -22.078 -5.879 1 96.44 170 GLU A CA 1
ATOM 1357 C C . GLU A 1 170 ? 2.709 -21.969 -5.465 1 96.44 170 GLU A C 1
ATOM 1359 O O . GLU A 1 170 ? 3.387 -21 -5.789 1 96.44 170 GLU A O 1
ATOM 1364 N N . ALA A 1 171 ? 3.176 -22.938 -4.754 1 92.62 171 ALA A N 1
ATOM 1365 C CA . ALA A 1 171 ? 4.52 -22.875 -4.188 1 92.62 171 ALA A CA 1
ATOM 1366 C C . ALA A 1 171 ? 5.512 -23.672 -5.027 1 92.62 171 ALA A C 1
ATOM 1368 O O . ALA A 1 171 ? 5.121 -24.594 -5.758 1 92.62 171 ALA A O 1
ATOM 1369 N N . SER A 1 172 ? 6.773 -23.172 -4.934 1 85 172 SER A N 1
ATOM 1370 C CA . SER A 1 172 ? 7.836 -24.062 -5.379 1 85 172 SER A CA 1
ATOM 1371 C C . SER A 1 172 ? 8 -25.25 -4.426 1 85 172 SER A C 1
ATOM 1373 O O . SER A 1 172 ? 7.812 -25.094 -3.215 1 85 172 SER A O 1
ATOM 1375 N N . PRO A 1 173 ? 8.367 -26.375 -5.02 1 83 173 PRO A N 1
ATOM 1376 C CA . PRO A 1 173 ? 8.562 -27.547 -4.156 1 83 173 PRO A CA 1
ATOM 1377 C C . PRO A 1 173 ? 9.586 -27.297 -3.047 1 83 173 PRO A C 1
ATOM 1379 O O . PRO A 1 173 ? 9.438 -27.828 -1.941 1 83 173 PRO A O 1
ATOM 1382 N N . SER A 1 174 ? 10.508 -26.438 -3.295 1 80.19 174 SER A N 1
ATOM 1383 C CA . SER A 1 174 ? 11.609 -26.219 -2.357 1 80.19 174 SER A CA 1
ATOM 1384 C C . SER A 1 174 ? 11.164 -25.359 -1.181 1 80.19 174 SER A C 1
ATOM 1386 O O . SER A 1 174 ? 11.852 -25.281 -0.164 1 80.19 174 SER A O 1
ATOM 1388 N N . THR A 1 175 ? 9.961 -24.703 -1.251 1 83.5 175 THR A N 1
ATOM 1389 C CA . THR A 1 175 ? 9.609 -23.703 -0.245 1 83.5 175 THR A CA 1
ATOM 1390 C C . THR A 1 175 ? 8.438 -24.188 0.608 1 83.5 175 THR A C 1
ATOM 1392 O O . THR A 1 175 ? 8.055 -23.531 1.571 1 83.5 175 THR A O 1
ATOM 1395 N N . VAL A 1 176 ? 7.922 -25.375 0.38 1 90.81 176 VAL A N 1
ATOM 1396 C CA . VAL A 1 176 ? 6.688 -25.859 0.987 1 90.81 176 VAL A CA 1
ATOM 1397 C C . VAL A 1 176 ? 6.859 -25.953 2.502 1 90.81 176 VAL A C 1
ATOM 1399 O O . VAL A 1 176 ? 6.012 -25.484 3.26 1 90.81 176 VAL A O 1
ATOM 1402 N N . LYS A 1 177 ? 7.926 -26.5 2.92 1 90.88 177 LYS A N 1
ATOM 1403 C CA . LYS A 1 177 ? 8.148 -26.719 4.344 1 90.88 177 LYS A CA 1
ATOM 1404 C C . LYS A 1 177 ? 8.188 -25.406 5.109 1 90.88 177 LYS A C 1
ATOM 1406 O O . LYS A 1 177 ? 7.684 -25.312 6.23 1 90.88 177 LYS A O 1
ATOM 1411 N N . MET A 1 178 ? 8.766 -24.469 4.504 1 88.31 178 MET A N 1
ATOM 1412 C CA . MET A 1 178 ? 8.82 -23.141 5.125 1 88.31 178 MET A CA 1
ATOM 1413 C C . MET A 1 178 ? 7.422 -22.578 5.324 1 88.31 178 MET A C 1
ATOM 1415 O O . MET A 1 178 ? 7.102 -22.062 6.398 1 88.31 178 MET A O 1
ATOM 1419 N N . TYR A 1 179 ? 6.578 -22.688 4.328 1 94.06 179 TYR A N 1
ATOM 1420 C CA . TYR A 1 179 ? 5.234 -22.125 4.395 1 94.06 179 TYR A CA 1
ATOM 1421 C C . TYR A 1 179 ? 4.367 -22.906 5.379 1 94.06 179 TYR A C 1
ATOM 1423 O O . TYR A 1 179 ? 3.523 -22.328 6.066 1 94.06 179 TYR A O 1
ATOM 1431 N N . GLU A 1 180 ? 4.629 -24.203 5.461 1 95.19 180 GLU A N 1
ATOM 1432 C CA . GLU A 1 180 ? 3.9 -25.016 6.441 1 95.19 180 GLU A CA 1
ATOM 1433 C C . GLU A 1 180 ? 4.211 -24.547 7.863 1 95.19 180 GLU A C 1
ATOM 1435 O O . GLU A 1 180 ? 3.309 -24.453 8.703 1 95.19 180 GLU A O 1
ATOM 1440 N N . LYS A 1 181 ? 5.426 -24.25 8.117 1 93.56 181 LYS A N 1
ATOM 1441 C CA . LYS A 1 181 ? 5.828 -23.766 9.43 1 93.56 181 LYS A CA 1
ATOM 1442 C C . LYS A 1 181 ? 5.18 -22.406 9.742 1 93.56 181 LYS A C 1
ATOM 1444 O O . LYS A 1 181 ? 4.988 -22.062 10.906 1 93.56 181 LYS A O 1
ATOM 1449 N N . MET A 1 182 ? 4.844 -21.734 8.719 1 93.12 182 MET A N 1
ATOM 1450 C CA . MET A 1 182 ? 4.246 -20.422 8.883 1 93.12 182 MET A CA 1
ATOM 1451 C C . MET A 1 182 ? 2.725 -20.516 8.906 1 93.12 182 MET A C 1
ATOM 1453 O O . MET A 1 182 ? 2.035 -19.484 8.891 1 93.12 182 MET A O 1
ATOM 1457 N N . GLY A 1 183 ? 2.176 -21.688 8.859 1 94.69 183 GLY A N 1
ATOM 1458 C CA . GLY A 1 183 ? 0.749 -21.891 9.078 1 94.69 183 GLY A CA 1
ATOM 1459 C C . GLY A 1 183 ? -0.022 -22.109 7.789 1 94.69 183 GLY A C 1
ATOM 1460 O O . GLY A 1 183 ? -1.255 -22.078 7.785 1 94.69 183 GLY A O 1
ATOM 1461 N N . PHE A 1 184 ? 0.685 -22.328 6.711 1 97.5 184 PHE A N 1
ATOM 1462 C CA . PHE A 1 184 ? 0.008 -22.641 5.461 1 97.5 184 PHE A CA 1
ATOM 1463 C C . PHE A 1 184 ? -0.221 -24.141 5.34 1 97.5 184 PHE A C 1
ATOM 1465 O O . PHE A 1 184 ? 0.599 -24.938 5.805 1 97.5 184 PHE A O 1
ATOM 1472 N N . GLU A 1 185 ? -1.278 -24.469 4.742 1 97.31 185 GLU A N 1
ATOM 1473 C CA . GLU A 1 185 ? -1.605 -25.875 4.504 1 97.31 185 GLU A CA 1
ATOM 1474 C C . GLU A 1 185 ? -1.403 -26.25 3.037 1 97.31 185 GLU A C 1
ATOM 1476 O O . GLU A 1 185 ? -1.683 -25.438 2.145 1 97.31 185 GLU A O 1
ATOM 1481 N N . THR A 1 186 ? -0.949 -27.453 2.873 1 96.94 186 THR A N 1
ATOM 1482 C CA . THR A 1 186 ? -0.857 -28 1.526 1 96.94 186 THR A CA 1
ATOM 1483 C C . THR A 1 186 ? -2.162 -28.688 1.135 1 96.94 186 THR A C 1
ATOM 1485 O O . THR A 1 186 ? -2.678 -29.531 1.882 1 96.94 186 THR A O 1
ATOM 1488 N N . LEU A 1 187 ? -2.639 -28.312 0.016 1 97.69 187 LEU A N 1
ATOM 1489 C CA . LEU A 1 187 ? -3.887 -28.891 -0.466 1 97.69 187 LEU A CA 1
ATOM 1490 C C . LEU A 1 187 ? -3.645 -30.266 -1.084 1 97.69 187 LEU A C 1
ATOM 1492 O O . LEU A 1 187 ? -2.52 -30.578 -1.477 1 97.69 187 LEU A O 1
ATOM 1496 N N . LYS A 1 188 ? -4.734 -31.031 -1.165 1 95.5 188 LYS A N 1
ATOM 1497 C CA . LYS A 1 188 ? -4.668 -32.344 -1.789 1 95.5 188 LYS A CA 1
ATOM 1498 C C . LYS A 1 188 ? -4.48 -32.219 -3.299 1 95.5 188 LYS A C 1
ATOM 1500 O O . LYS A 1 188 ? -3.77 -33.031 -3.904 1 95.5 188 LYS A O 1
ATOM 1505 N N . GLU A 1 189 ? -5.121 -31.25 -3.846 1 95.94 189 GLU A N 1
ATOM 1506 C CA . GLU A 1 189 ? -4.945 -31 -5.27 1 95.94 189 GLU A CA 1
ATOM 1507 C C . GLU A 1 189 ? -3.512 -30.578 -5.582 1 95.94 189 GLU A C 1
ATOM 1509 O O . GLU A 1 189 ? -2.846 -29.969 -4.746 1 95.94 189 GLU A O 1
ATOM 1514 N N . THR A 1 190 ? -3.102 -30.922 -6.699 1 94.56 190 THR A N 1
ATOM 1515 C CA . THR A 1 190 ? -1.785 -30.516 -7.18 1 94.56 190 THR A CA 1
ATOM 1516 C C . THR A 1 190 ? -1.825 -30.219 -8.68 1 94.56 190 THR A C 1
ATOM 1518 O O . THR A 1 190 ? -2.777 -30.594 -9.367 1 94.56 190 THR A O 1
ATOM 1521 N N . ILE A 1 191 ? -0.862 -29.484 -9.133 1 95.56 191 ILE A N 1
ATOM 1522 C CA . ILE A 1 191 ? -0.635 -29.281 -10.555 1 95.56 191 ILE A CA 1
ATOM 1523 C C . ILE A 1 191 ? 0.713 -29.875 -10.961 1 95.56 191 ILE A C 1
ATOM 1525 O O . ILE A 1 191 ? 1.701 -29.734 -10.234 1 95.56 191 ILE A O 1
ATOM 1529 N N . VAL A 1 192 ? 0.692 -30.531 -12.047 1 95.25 192 VAL A N 1
ATOM 1530 C CA . VAL A 1 192 ? 1.934 -31.109 -12.57 1 95.25 192 VAL A CA 1
ATOM 1531 C C . VAL A 1 192 ? 2.297 -30.438 -13.891 1 95.25 192 VAL A C 1
ATOM 1533 O O . VAL A 1 192 ? 1.511 -30.453 -14.844 1 95.25 192 VAL A O 1
ATOM 1536 N N . HIS A 1 193 ? 3.404 -29.797 -13.906 1 93.94 193 HIS A N 1
ATOM 1537 C CA . HIS A 1 193 ? 3.961 -29.297 -15.156 1 93.94 193 HIS A CA 1
ATOM 1538 C C . HIS A 1 193 ? 4.805 -30.359 -15.844 1 93.94 193 HIS A C 1
ATOM 1540 O O . HIS A 1 193 ? 5.695 -30.953 -15.227 1 93.94 193 HIS A O 1
A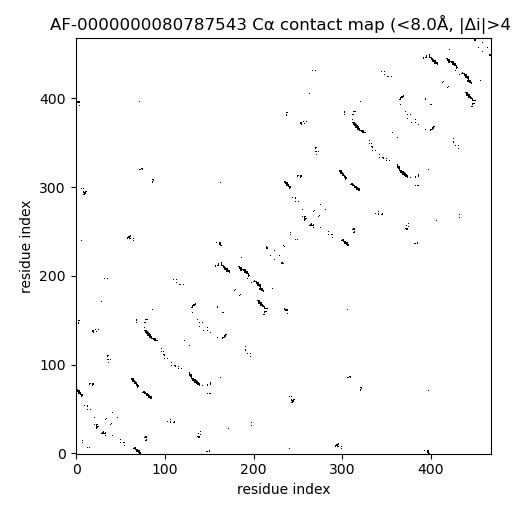TOM 1546 N N . ARG A 1 194 ? 4.547 -30.641 -17.094 1 94.88 194 ARG A N 1
ATOM 1547 C CA . ARG A 1 194 ? 5.207 -31.703 -17.828 1 94.88 194 ARG A CA 1
ATOM 1548 C C . ARG A 1 194 ? 6.633 -31.328 -18.203 1 94.88 194 ARG A C 1
ATOM 1550 O O . ARG A 1 194 ? 6.895 -30.172 -18.562 1 94.88 194 ARG A O 1
ATOM 1557 N N . ALA A 1 195 ? 7.387 -32.312 -18.125 1 95.38 195 ALA A N 1
ATOM 1558 C CA . ALA A 1 195 ? 8.797 -32.188 -18.484 1 95.38 195 ALA A CA 1
ATOM 1559 C C . ALA A 1 195 ? 8.953 -31.531 -19.859 1 95.38 195 ALA A C 1
ATOM 1561 O O . ALA A 1 195 ? 9.766 -30.625 -20.031 1 95.38 195 ALA A O 1
ATOM 1562 N N . GLU A 1 196 ? 8.211 -31.906 -20.828 1 93.69 196 GLU A N 1
ATOM 1563 C CA . GLU A 1 196 ? 8.305 -31.422 -22.203 1 93.69 196 GLU A CA 1
ATOM 1564 C C . GLU A 1 196 ? 8.008 -29.922 -22.281 1 93.69 196 GLU A C 1
ATOM 1566 O O . GLU A 1 196 ? 8.664 -29.188 -23.031 1 93.69 196 GLU A O 1
ATOM 1571 N N . ASP A 1 197 ? 7.023 -29.484 -21.5 1 92.44 197 ASP A N 1
ATOM 1572 C CA . ASP A 1 197 ? 6.66 -28.078 -21.484 1 92.44 197 ASP A CA 1
ATOM 1573 C C . ASP A 1 197 ? 7.715 -27.234 -20.766 1 92.44 197 ASP A C 1
ATOM 1575 O O . ASP A 1 197 ? 7.965 -26.094 -21.125 1 92.44 197 ASP A O 1
ATOM 1579 N N . LEU A 1 198 ? 8.328 -27.828 -19.781 1 93.56 198 LEU A N 1
ATOM 1580 C CA . LEU A 1 198 ? 9.328 -27.125 -18.969 1 93.56 198 LEU A CA 1
ATOM 1581 C C . LEU A 1 198 ? 10.695 -27.172 -19.656 1 93.56 198 LEU A C 1
ATOM 1583 O O . LEU A 1 198 ? 11.586 -26.391 -19.328 1 93.56 198 LEU A O 1
ATOM 1587 N N . GLY A 1 199 ? 10.859 -28.109 -20.531 1 92.38 199 GLY A N 1
ATOM 1588 C CA . GLY A 1 199 ? 12.148 -28.297 -21.172 1 92.38 199 GLY A CA 1
ATOM 1589 C C . GLY A 1 199 ? 13.172 -28.969 -20.281 1 92.38 199 GLY A C 1
ATOM 1590 O O . GLY A 1 199 ? 14.352 -28.625 -20.312 1 92.38 199 GLY A O 1
ATOM 1591 N N . ILE A 1 200 ? 12.656 -29.828 -19.391 1 93.56 200 ILE A N 1
ATOM 1592 C CA . ILE A 1 200 ? 13.539 -30.562 -18.484 1 93.56 200 ILE A CA 1
ATOM 1593 C C . ILE A 1 200 ? 13.227 -32.062 -18.547 1 93.56 200 ILE A C 1
ATOM 1595 O O . ILE A 1 200 ? 12.406 -32.5 -19.359 1 93.56 200 ILE A O 1
ATOM 1599 N N . LYS A 1 201 ? 13.906 -32.812 -17.688 1 94.12 201 LYS A N 1
ATOM 1600 C CA . LYS A 1 201 ? 13.844 -34.281 -17.812 1 94.12 201 LYS A CA 1
ATOM 1601 C C . LYS A 1 201 ? 12.664 -34.844 -17.047 1 94.12 201 LYS A C 1
ATOM 1603 O O . LYS A 1 201 ? 12.133 -35.906 -17.391 1 94.12 201 LYS A O 1
ATOM 1608 N N . GLU A 1 202 ? 12.289 -34.156 -16.047 1 94.12 202 GLU A N 1
ATOM 1609 C CA . GLU A 1 202 ? 11.266 -34.719 -15.172 1 94.12 202 GLU A CA 1
ATOM 1610 C C . GLU A 1 202 ? 10.117 -33.719 -14.984 1 94.12 202 GLU A C 1
ATOM 1612 O O . GLU A 1 202 ? 10.32 -32.5 -15.016 1 94.12 202 GLU A O 1
ATOM 1617 N N . ASP A 1 203 ? 8.953 -34.312 -14.812 1 95.69 203 ASP A N 1
ATOM 1618 C CA . ASP A 1 203 ? 7.801 -33.5 -14.43 1 95.69 203 ASP A CA 1
ATOM 1619 C C . ASP A 1 203 ? 8.016 -32.844 -13.07 1 95.69 203 ASP A C 1
ATOM 1621 O O . ASP A 1 203 ? 8.773 -33.344 -12.242 1 95.69 203 ASP A O 1
ATOM 1625 N N . ILE A 1 204 ? 7.43 -31.734 -12.906 1 94 204 ILE A N 1
ATOM 1626 C CA . ILE A 1 204 ? 7.484 -31.062 -11.617 1 94 204 ILE A CA 1
ATOM 1627 C C . ILE A 1 204 ? 6.074 -30.891 -11.062 1 94 204 ILE A C 1
ATOM 1629 O O . ILE A 1 204 ? 5.203 -30.328 -11.734 1 94 204 ILE A O 1
ATOM 1633 N N . ALA A 1 205 ? 5.891 -31.391 -9.852 1 93.88 205 ALA A N 1
ATOM 1634 C CA . ALA A 1 205 ? 4.648 -31.125 -9.133 1 93.88 205 ALA A CA 1
ATOM 1635 C C . ALA A 1 205 ? 4.699 -29.766 -8.438 1 93.88 205 ALA A C 1
ATOM 1637 O O . ALA A 1 205 ? 5.723 -29.391 -7.859 1 93.88 205 ALA A O 1
ATOM 1638 N N . VAL A 1 206 ? 3.635 -29 -8.516 1 94.06 206 VAL A N 1
ATOM 1639 C CA . VAL A 1 206 ? 3.49 -27.672 -7.914 1 94.06 206 VAL A CA 1
ATOM 1640 C C . VAL A 1 206 ? 2.488 -27.734 -6.762 1 94.06 206 VAL A C 1
ATOM 1642 O O . VAL A 1 206 ? 1.277 -27.797 -6.988 1 94.06 206 VAL A O 1
ATOM 1645 N N . PRO A 1 207 ? 3.018 -27.719 -5.555 1 96.25 207 PRO A N 1
ATOM 1646 C CA . PRO A 1 207 ? 2.09 -27.734 -4.418 1 96.25 207 PRO A CA 1
ATOM 1647 C C . PRO A 1 207 ? 1.218 -26.484 -4.352 1 96.25 207 PRO A C 1
ATOM 1649 O O . PRO A 1 207 ? 1.678 -25.391 -4.688 1 96.25 207 PRO A O 1
ATOM 1652 N N . LEU A 1 208 ? -0.025 -26.703 -3.992 1 98 208 LEU A N 1
ATOM 1653 C CA . LEU A 1 208 ? -0.977 -25.625 -3.74 1 98 208 LEU A CA 1
ATOM 1654 C C . LEU A 1 208 ? -1.129 -25.375 -2.244 1 98 208 LEU A C 1
ATOM 1656 O O . LEU A 1 208 ? -1.306 -26.312 -1.466 1 98 208 LEU A O 1
ATOM 1660 N N . MET A 1 209 ? -1.033 -24.094 -1.911 1 98.12 209 MET A N 1
ATOM 1661 C CA . MET A 1 209 ? -1.022 -23.812 -0.48 1 98.12 209 MET A CA 1
ATOM 1662 C C . MET A 1 209 ? -2.064 -22.75 -0.132 1 98.12 209 MET A C 1
ATOM 1664 O O . MET A 1 209 ? -2.34 -21.859 -0.934 1 98.12 209 MET A O 1
ATOM 1668 N N . VAL A 1 210 ? -2.631 -22.906 1.061 1 98.5 210 VAL A N 1
ATOM 1669 C CA . VAL A 1 210 ? -3.633 -21.953 1.549 1 98.5 210 VAL A CA 1
ATOM 1670 C C . VAL A 1 210 ? -3.393 -21.672 3.029 1 98.5 210 VAL A C 1
ATOM 1672 O O . VAL A 1 210 ? -2.949 -22.547 3.775 1 98.5 210 VAL A O 1
ATOM 1675 N N . ARG A 1 211 ? -3.641 -20.547 3.424 1 98.31 211 ARG A N 1
ATOM 1676 C CA . ARG A 1 211 ? -3.756 -20.188 4.836 1 98.31 211 ARG A CA 1
ATOM 1677 C C . ARG A 1 211 ? -5.105 -19.547 5.129 1 98.31 211 ARG A C 1
ATOM 1679 O O . ARG A 1 211 ? -5.496 -18.578 4.473 1 98.31 211 ARG A O 1
ATOM 1686 N N . MET A 1 212 ? -5.754 -20.094 6.121 1 97.56 212 MET A N 1
ATOM 1687 C CA . MET A 1 212 ? -7.062 -19.594 6.531 1 97.56 212 MET A CA 1
ATOM 1688 C C . MET A 1 212 ? -6.922 -18.484 7.562 1 97.56 212 MET A C 1
ATOM 1690 O O . MET A 1 212 ? -6.027 -18.531 8.406 1 97.56 212 MET A O 1
ATOM 1694 N N . PRO A 1 213 ? -7.797 -17.484 7.453 1 96.81 213 PRO A N 1
ATOM 1695 C CA . PRO A 1 213 ? -7.766 -16.453 8.5 1 96.81 213 PRO A CA 1
ATOM 1696 C C . PRO A 1 213 ? -8.25 -16.969 9.844 1 96.81 213 PRO A C 1
ATOM 1698 O O . PRO A 1 213 ? -8.93 -18 9.906 1 96.81 213 PRO A O 1
ATOM 1701 N N . SER A 1 214 ? -7.941 -16.25 10.859 1 95.69 214 SER A N 1
ATOM 1702 C CA . SER A 1 214 ? -8.305 -16.688 12.211 1 95.69 214 SER A CA 1
ATOM 1703 C C . SER A 1 214 ? -9.82 -16.75 12.375 1 95.69 214 SER A C 1
ATOM 1705 O O . SER A 1 214 ? -10.328 -17.562 13.148 1 95.69 214 SER A O 1
ATOM 1707 N N . CYS A 1 215 ? -10.547 -15.945 11.672 1 94.25 215 CYS A N 1
ATOM 1708 C CA . CYS A 1 215 ? -12 -15.906 11.82 1 94.25 215 CYS A CA 1
ATOM 1709 C C . CYS A 1 215 ? -12.641 -17.188 11.281 1 94.25 215 CYS A C 1
ATOM 1711 O O . CYS A 1 215 ? -13.836 -17.406 11.484 1 94.25 215 CYS A O 1
ATOM 1713 N N . ALA A 1 216 ? -11.82 -18 10.633 1 94.44 216 ALA A N 1
ATOM 1714 C CA . ALA A 1 216 ? -12.305 -19.297 10.156 1 94.44 216 ALA A CA 1
ATOM 1715 C C . ALA A 1 216 ? -12.477 -20.266 11.32 1 94.44 216 ALA A C 1
ATOM 1717 O O . ALA A 1 216 ? -13.031 -21.359 11.148 1 94.44 216 ALA A O 1
ATOM 1718 N N . GLY A 1 217 ? -11.93 -19.984 12.508 1 93.31 217 GLY A N 1
ATOM 1719 C CA . GLY A 1 217 ? -12.141 -20.781 13.703 1 93.31 217 GLY A CA 1
ATOM 1720 C C . GLY A 1 217 ? -11.43 -22.125 13.672 1 93.31 217 GLY A C 1
ATOM 1721 O O . GLY A 1 217 ? -11.969 -23.125 14.125 1 93.31 217 GLY A O 1
ATOM 1722 N N . GLY A 1 218 ? -10.336 -22.156 12.945 1 92.75 218 GLY A N 1
ATOM 1723 C CA . GLY A 1 218 ? -9.539 -23.359 12.914 1 92.75 218 GLY A CA 1
ATOM 1724 C C . GLY A 1 218 ? -9.953 -24.328 11.812 1 92.75 218 GLY A C 1
ATOM 1725 O O . GLY A 1 218 ? -9.328 -25.375 11.633 1 92.75 218 GLY A O 1
ATOM 1726 N N . GLN A 1 219 ? -10.922 -23.984 11.117 1 94.5 219 GLN A N 1
ATOM 1727 C CA . GLN A 1 219 ? -11.352 -24.812 9.992 1 94.5 219 GLN A CA 1
ATOM 1728 C C . GLN A 1 219 ? -10.305 -24.812 8.883 1 94.5 219 GLN A C 1
ATOM 1730 O O . GLN A 1 219 ? -9.781 -23.766 8.516 1 94.5 219 GLN A O 1
ATOM 1735 N N . THR A 1 220 ? -10.055 -26.031 8.422 1 96.25 220 THR A N 1
ATOM 1736 C CA . THR A 1 220 ? -9.164 -26.125 7.273 1 96.25 220 THR A CA 1
ATOM 1737 C C . THR A 1 220 ? -9.875 -25.719 5.992 1 96.25 220 THR A C 1
ATOM 1739 O O . THR A 1 220 ? -11.109 -25.609 5.965 1 96.25 220 THR A O 1
ATOM 1742 N N . PHE A 1 221 ? -9.133 -25.453 4.965 1 97.38 221 PHE A N 1
ATOM 1743 C CA . PHE A 1 221 ? -9.727 -25.109 3.682 1 97.38 221 PHE A CA 1
ATOM 1744 C C . PHE A 1 221 ? -10.609 -26.25 3.168 1 97.38 221 PHE A C 1
ATOM 1746 O O . PHE A 1 221 ? -11.711 -26.016 2.678 1 97.38 221 PHE A O 1
ATOM 1753 N N . GLU A 1 222 ? -10.07 -27.438 3.262 1 96.12 222 GLU A N 1
ATOM 1754 C CA . GLU A 1 222 ? -10.812 -28.594 2.779 1 96.12 222 GLU A CA 1
ATOM 1755 C C . GLU A 1 222 ? -12.148 -28.734 3.502 1 96.12 222 GLU A C 1
ATOM 1757 O O . GLU A 1 222 ? -13.164 -29.031 2.877 1 96.12 222 GLU A O 1
ATOM 1762 N N . GLU A 1 223 ? -12.117 -28.531 4.785 1 96.62 223 GLU A N 1
ATOM 1763 C CA . GLU A 1 223 ? -13.352 -28.578 5.562 1 96.62 223 GLU A CA 1
ATOM 1764 C C . GLU A 1 223 ? -14.32 -27.469 5.145 1 96.62 223 GLU A C 1
ATOM 1766 O O . GLU A 1 223 ? -15.516 -27.719 4.992 1 96.62 223 GLU A O 1
ATOM 1771 N N . TRP A 1 224 ? -13.766 -26.297 5.027 1 96.62 224 TRP A N 1
ATOM 1772 C CA . TRP A 1 224 ? -14.555 -25.141 4.625 1 96.62 224 TRP A CA 1
ATOM 1773 C C . TRP A 1 224 ? -15.195 -25.359 3.262 1 96.62 224 TRP A C 1
ATOM 1775 O O . TRP A 1 224 ? -16.391 -25.125 3.086 1 96.62 224 TRP A O 1
ATOM 1785 N N . ARG A 1 225 ? -14.43 -25.875 2.371 1 96 225 ARG A N 1
ATOM 1786 C CA . ARG A 1 225 ? -14.898 -26.172 1.02 1 96 225 ARG A CA 1
ATOM 1787 C C . ARG A 1 225 ? -15.969 -27.25 1.03 1 96 225 ARG A C 1
ATOM 1789 O O . ARG A 1 225 ? -16.984 -27.141 0.338 1 96 225 ARG A O 1
ATOM 1796 N N . ALA A 1 226 ? -15.758 -28.219 1.799 1 96.25 226 ALA A N 1
ATOM 1797 C CA . ALA A 1 226 ? -16.703 -29.328 1.882 1 96.25 226 ALA A CA 1
ATOM 1798 C C . ALA A 1 226 ? -18.062 -28.859 2.379 1 96.25 226 ALA A C 1
ATOM 1800 O O . ALA A 1 226 ? -19.094 -29.453 2.041 1 96.25 226 ALA A O 1
ATOM 1801 N N . LYS A 1 227 ? -18.078 -27.812 3.146 1 95.88 227 LYS A N 1
ATOM 1802 C CA . LYS A 1 227 ? -19.312 -27.281 3.707 1 95.88 227 LYS A CA 1
ATOM 1803 C C . LYS A 1 227 ? -19.953 -26.25 2.768 1 95.88 227 LYS A C 1
ATOM 1805 O O . LYS A 1 227 ? -20.969 -25.641 3.104 1 95.88 227 LYS A O 1
ATOM 1810 N N . GLY A 1 228 ? -19.312 -25.938 1.66 1 95.06 228 GLY A N 1
ATOM 1811 C CA . GLY A 1 228 ? -19.859 -25.031 0.668 1 95.06 228 GLY A CA 1
ATOM 1812 C C . GLY A 1 228 ? -19.453 -23.594 0.887 1 95.06 228 GLY A C 1
ATOM 1813 O O . GLY A 1 228 ? -20.203 -22.672 0.591 1 95.06 228 GLY A O 1
ATOM 1814 N N . TYR A 1 229 ? -18.359 -23.391 1.631 1 94.5 229 TYR A N 1
A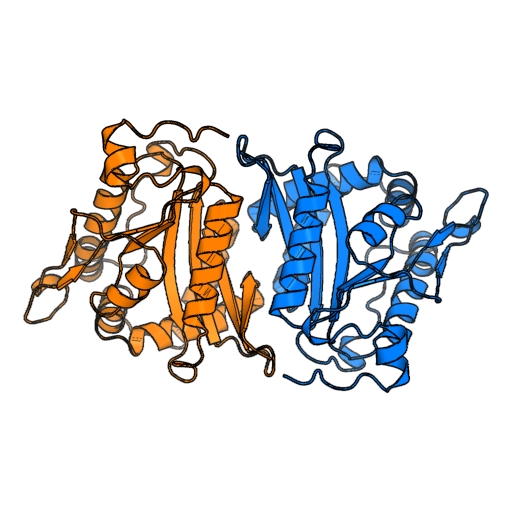TOM 1815 C CA . TYR A 1 229 ? -17.75 -22.094 1.824 1 94.5 229 TYR A CA 1
ATOM 1816 C C . TYR A 1 229 ? -18.672 -21.156 2.605 1 94.5 229 TYR A C 1
ATOM 1818 O O . TYR A 1 229 ? -18.938 -20.031 2.178 1 94.5 229 TYR A O 1
ATOM 1826 N N . PRO A 1 230 ? -19.172 -21.547 3.676 1 92.44 230 PRO A N 1
ATOM 1827 C CA . PRO A 1 230 ? -20.047 -20.656 4.43 1 92.44 230 PRO A CA 1
ATOM 1828 C C . PRO A 1 230 ? -19.344 -19.375 4.902 1 92.44 230 PRO A C 1
ATOM 1830 O O . PRO A 1 230 ? -18.125 -19.375 5.047 1 92.44 230 PRO A O 1
ATOM 1833 N N . ALA A 1 231 ? -20.156 -18.297 5.086 1 87.19 231 ALA A N 1
ATOM 1834 C CA . ALA A 1 231 ? -19.594 -17.078 5.648 1 87.19 231 ALA A CA 1
ATOM 1835 C C . ALA A 1 231 ? -19.047 -17.312 7.055 1 87.19 231 ALA A C 1
ATOM 1837 O O . ALA A 1 231 ? -19.547 -18.172 7.785 1 87.19 231 ALA A O 1
ATOM 1838 N N . TRP A 1 232 ? -17.969 -16.578 7.254 1 83.12 232 TRP A N 1
ATOM 1839 C CA . TRP A 1 232 ? -17.406 -16.703 8.594 1 83.12 232 TRP A CA 1
ATOM 1840 C C . TRP A 1 232 ? -18.328 -16.094 9.641 1 83.12 232 TRP A C 1
ATOM 1842 O O . TRP A 1 232 ? -19 -15.094 9.367 1 83.12 232 TRP A O 1
ATOM 1852 N N . SER A 1 233 ? -18.531 -16.766 10.727 1 66.5 233 SER A N 1
ATOM 1853 C CA . SER A 1 233 ? -19.359 -16.266 11.805 1 66.5 233 SER A CA 1
ATOM 1854 C C . SER A 1 233 ? -18.703 -15.094 12.523 1 66.5 233 SER A C 1
ATOM 1856 O O . SER A 1 233 ? -17.484 -15.117 12.758 1 66.5 233 SER A O 1
ATOM 1858 N N . GLY A 1 234 ? -18.938 -13.789 12.203 1 54.22 234 GLY A N 1
ATOM 1859 C CA . GLY A 1 234 ? -18.422 -12.703 13.023 1 54.22 234 GLY A CA 1
ATOM 1860 C C . GLY A 1 234 ? -18.5 -12.992 14.516 1 54.22 234 GLY A C 1
ATOM 1861 O O . GLY A 1 234 ? -19.25 -13.883 14.938 1 54.22 234 GLY A O 1
ATOM 1862 N N . MET B 1 1 ? -17.203 -9.047 10.078 1 62.47 1 MET B N 1
ATOM 1863 C CA . MET B 1 1 ? -16.344 -8.586 9.008 1 62.47 1 MET B CA 1
ATOM 1864 C C . MET B 1 1 ? -16.25 -7.062 8.992 1 62.47 1 MET B C 1
ATOM 1866 O O . MET B 1 1 ? -17.25 -6.379 9.242 1 62.47 1 MET B O 1
ATOM 1870 N N . GLY B 1 2 ? -15.078 -6.363 9.117 1 84.81 2 GLY B N 1
ATOM 1871 C CA . GLY B 1 2 ? -14.609 -5.078 9.609 1 84.81 2 GLY B CA 1
ATOM 1872 C C . GLY B 1 2 ? -13.953 -4.23 8.539 1 84.81 2 GLY B C 1
ATOM 1873 O O . GLY B 1 2 ? -14.523 -4.027 7.461 1 84.81 2 GLY B O 1
ATOM 1874 N N . PHE B 1 3 ? -13.094 -3.555 8.68 1 92.75 3 PHE B N 1
ATOM 1875 C CA . PHE B 1 3 ? -12.359 -2.625 7.824 1 92.75 3 PHE B CA 1
ATOM 1876 C C . PHE B 1 3 ? -10.969 -3.158 7.512 1 92.75 3 PHE B C 1
ATOM 1878 O O . PHE B 1 3 ? -10.367 -3.855 8.328 1 92.75 3 PHE B O 1
ATOM 1885 N N . ALA B 1 4 ? -10.609 -2.977 6.309 1 95.31 4 ALA B N 1
ATOM 1886 C CA . ALA B 1 4 ? -9.234 -3.248 5.91 1 95.31 4 ALA B CA 1
ATOM 1887 C C . ALA B 1 4 ? -8.578 -2.008 5.305 1 95.31 4 ALA B C 1
ATOM 1889 O O . ALA B 1 4 ? -9.242 -1.214 4.637 1 95.31 4 ALA B O 1
ATOM 1890 N N . VAL B 1 5 ? -7.332 -1.849 5.574 1 97.38 5 VAL B N 1
ATOM 1891 C CA . VAL B 1 5 ? -6.566 -0.752 4.988 1 97.38 5 VAL B CA 1
ATOM 1892 C C . VAL B 1 5 ? -5.664 -1.285 3.881 1 97.38 5 VAL B C 1
ATOM 1894 O O . VAL B 1 5 ? -4.855 -2.189 4.109 1 97.38 5 VAL B O 1
ATOM 1897 N N . LEU B 1 6 ? -5.82 -0.792 2.682 1 97.88 6 LEU B N 1
ATOM 1898 C CA . LEU B 1 6 ? -5.062 -1.175 1.494 1 97.88 6 LEU B CA 1
ATOM 1899 C C . LEU B 1 6 ? -4.469 0.053 0.81 1 97.88 6 LEU B C 1
ATOM 1901 O O . LEU B 1 6 ? -4.977 1.165 0.971 1 97.88 6 LEU B O 1
ATOM 1905 N N . PRO B 1 7 ? -3.35 -0.172 0.083 1 98 7 PRO B N 1
ATOM 1906 C CA . PRO B 1 7 ? -2.908 0.948 -0.751 1 98 7 PRO B CA 1
ATOM 1907 C C . PRO B 1 7 ? -3.965 1.382 -1.764 1 98 7 PRO B C 1
ATOM 1909 O O . PRO B 1 7 ? -4.68 0.541 -2.314 1 98 7 PRO B O 1
ATOM 1912 N N . ALA B 1 8 ? -4.098 2.666 -1.979 1 98.62 8 ALA B N 1
ATOM 1913 C CA . ALA B 1 8 ? -4.938 3.119 -3.084 1 98.62 8 ALA B CA 1
ATOM 1914 C C . ALA B 1 8 ? -4.328 2.734 -4.43 1 98.62 8 ALA B C 1
ATOM 1916 O O . ALA B 1 8 ? -3.115 2.855 -4.629 1 98.62 8 ALA B O 1
ATOM 1917 N N . LEU B 1 9 ? -5.16 2.217 -5.309 1 98.56 9 LEU B N 1
ATOM 1918 C CA . LEU B 1 9 ? -4.781 1.962 -6.695 1 98.56 9 LEU B CA 1
ATOM 1919 C C . LEU B 1 9 ? -5.109 3.162 -7.574 1 98.56 9 LEU B C 1
ATOM 1921 O O . LEU B 1 9 ? -5.879 4.039 -7.18 1 98.56 9 LEU B O 1
ATOM 1925 N N . ILE B 1 10 ? -4.535 3.188 -8.75 1 98.62 10 ILE B N 1
ATOM 1926 C CA . ILE B 1 10 ? -4.715 4.34 -9.625 1 98.62 10 ILE B CA 1
ATOM 1927 C C . ILE B 1 10 ? -6.199 4.559 -9.898 1 98.62 10 ILE B C 1
ATOM 1929 O O . ILE B 1 10 ? -6.699 5.676 -9.773 1 98.62 10 ILE B O 1
ATOM 1933 N N . PRO B 1 11 ? -7.004 3.529 -10.141 1 98.38 11 PRO B N 1
ATOM 1934 C CA . PRO B 1 11 ? -8.43 3.754 -10.414 1 98.38 11 PRO B CA 1
ATOM 1935 C C . PRO B 1 11 ? -9.195 4.23 -9.188 1 98.38 11 PRO B C 1
ATOM 1937 O O . PRO B 1 11 ? -10.344 4.672 -9.305 1 98.38 11 PRO B O 1
ATOM 1940 N N . ASP B 1 12 ? -8.586 4.137 -8.039 1 98.5 12 ASP B N 1
ATOM 1941 C CA . ASP B 1 12 ? -9.25 4.527 -6.797 1 98.5 12 ASP B CA 1
ATOM 1942 C C . ASP B 1 12 ? -9.211 6.043 -6.605 1 98.5 12 ASP B C 1
ATOM 1944 O O . ASP B 1 12 ? -9.922 6.586 -5.758 1 98.5 12 ASP B O 1
ATOM 1948 N N . ILE B 1 13 ? -8.383 6.77 -7.301 1 98.69 13 ILE B N 1
ATOM 1949 C CA . ILE B 1 13 ? -8.031 8.156 -7.008 1 98.69 13 ILE B CA 1
ATOM 1950 C C . ILE B 1 13 ? -9.305 8.984 -6.852 1 98.69 13 ILE B C 1
ATOM 1952 O O . ILE B 1 13 ? -9.492 9.656 -5.832 1 98.69 13 ILE B O 1
ATOM 1956 N N . PRO B 1 14 ? -10.281 8.906 -7.758 1 98.25 14 PRO B N 1
ATOM 1957 C CA . PRO B 1 14 ? -11.453 9.758 -7.59 1 98.25 14 PRO B CA 1
ATOM 1958 C C . PRO B 1 14 ? -12.242 9.438 -6.32 1 98.25 14 PRO B C 1
ATOM 1960 O O . PRO B 1 14 ? -12.594 10.344 -5.559 1 98.25 14 PRO B O 1
ATOM 1963 N N . LYS B 1 15 ? -12.461 8.203 -6.055 1 97.69 15 LYS B N 1
ATOM 1964 C CA . LYS B 1 15 ? -13.281 7.809 -4.914 1 97.69 15 LYS B CA 1
ATOM 1965 C C . LYS B 1 15 ? -12.57 8.109 -3.596 1 97.69 15 LYS B C 1
ATOM 1967 O O . LYS B 1 15 ? -13.195 8.539 -2.629 1 97.69 15 LYS B O 1
ATOM 1972 N N . VAL B 1 16 ? -11.297 7.855 -3.545 1 98.38 16 VAL B N 1
ATOM 1973 C CA . VAL B 1 16 ? -10.5 8.117 -2.35 1 98.38 16 VAL B CA 1
ATOM 1974 C C . VAL B 1 16 ? -10.578 9.602 -1.994 1 98.38 16 VAL B C 1
ATOM 1976 O O . VAL B 1 16 ? -10.781 9.961 -0.832 1 98.38 16 VAL B O 1
ATOM 1979 N N . TYR B 1 17 ? -10.516 10.422 -2.984 1 97.88 17 TYR B N 1
ATOM 1980 C CA . TYR B 1 17 ? -10.5 11.852 -2.676 1 97.88 17 TYR B CA 1
ATOM 1981 C C . TYR B 1 17 ? -11.914 12.391 -2.521 1 97.88 17 TYR B C 1
ATOM 1983 O O . TYR B 1 17 ? -12.125 13.43 -1.894 1 97.88 17 TYR B O 1
ATOM 1991 N N . ASP B 1 18 ? -12.938 11.656 -3.031 1 97.56 18 ASP B N 1
ATOM 1992 C CA . ASP B 1 18 ? -14.305 11.961 -2.611 1 97.56 18 ASP B CA 1
ATOM 1993 C C . ASP B 1 18 ? -14.461 11.82 -1.1 1 97.56 18 ASP B C 1
ATOM 1995 O O . ASP B 1 18 ? -15.109 12.641 -0.455 1 97.56 18 ASP B O 1
ATOM 1999 N N . VAL B 1 19 ? -13.875 10.797 -0.615 1 97.75 19 VAL B N 1
ATOM 2000 C CA . VAL B 1 19 ? -13.898 10.578 0.827 1 97.75 19 VAL B CA 1
ATOM 2001 C C . VAL B 1 19 ? -13.18 11.727 1.534 1 97.75 19 VAL B C 1
ATOM 2003 O O . VAL B 1 19 ? -13.68 12.266 2.525 1 97.75 19 VAL B O 1
ATOM 2006 N N . TYR B 1 20 ? -12.062 12.141 0.997 1 97.31 20 TYR B N 1
ATOM 2007 C CA . TYR B 1 20 ? -11.305 13.258 1.548 1 97.31 20 TYR B CA 1
ATOM 2008 C C . TYR B 1 20 ? -12.164 14.516 1.625 1 97.31 20 TYR B C 1
ATOM 2010 O O . TYR B 1 20 ? -12.297 15.117 2.691 1 97.31 20 TYR B O 1
ATOM 2018 N N . PHE B 1 21 ? -12.75 14.844 0.555 1 97.69 21 PHE B N 1
ATOM 2019 C CA . PHE B 1 21 ? -13.523 16.078 0.487 1 97.69 21 PHE B CA 1
ATOM 2020 C C . PHE B 1 21 ? -14.758 15.992 1.386 1 97.69 21 PHE B C 1
ATOM 2022 O O . PHE B 1 21 ? -15.094 16.969 2.068 1 97.69 21 PHE B O 1
ATOM 2029 N N . ALA B 1 22 ? -15.367 14.859 1.388 1 96.69 22 ALA B N 1
ATOM 2030 C CA . ALA B 1 22 ? -16.531 14.68 2.244 1 96.69 22 ALA B CA 1
ATOM 2031 C C . ALA B 1 22 ? -16.156 14.781 3.719 1 96.69 22 ALA B C 1
ATOM 2033 O O . ALA B 1 22 ? -16.844 15.43 4.5 1 96.69 22 ALA B O 1
ATOM 2034 N N . ALA B 1 23 ? -15.078 14.125 4.082 1 94.88 23 ALA B N 1
ATOM 2035 C CA . ALA B 1 23 ? -14.609 14.125 5.465 1 94.88 23 ALA B CA 1
ATOM 2036 C C . ALA B 1 23 ? -14.273 15.539 5.926 1 94.88 23 ALA B C 1
ATOM 2038 O O . ALA B 1 23 ? -14.68 15.961 7.016 1 94.88 23 ALA B O 1
ATOM 2039 N N . PHE B 1 24 ? -13.57 16.312 5.109 1 93.94 24 PHE B N 1
ATOM 2040 C CA . PHE B 1 24 ? -13.141 17.656 5.469 1 93.94 24 PHE B CA 1
ATOM 2041 C C . PHE B 1 24 ? -14.32 18.625 5.488 1 93.94 24 PHE B C 1
ATOM 2043 O O . PHE B 1 24 ? -14.398 19.5 6.355 1 93.94 24 PHE B O 1
ATOM 2050 N N . LYS B 1 25 ? -15.203 18.422 4.578 1 94.12 25 LYS B N 1
ATOM 2051 C CA . LYS B 1 25 ? -16.391 19.266 4.551 1 94.12 25 LYS B CA 1
ATOM 2052 C C . LYS B 1 25 ? -17.203 19.125 5.828 1 94.12 25 LYS B C 1
ATOM 2054 O O . LYS B 1 25 ? -17.812 20.078 6.301 1 94.12 25 LYS B O 1
ATOM 2059 N N . ALA B 1 26 ? -17.141 17.953 6.34 1 92.31 26 ALA B N 1
ATOM 2060 C CA . ALA B 1 26 ? -17.969 17.656 7.504 1 92.31 26 ALA B CA 1
ATOM 2061 C C . ALA B 1 26 ? -17.266 18.031 8.805 1 92.31 26 ALA B C 1
ATOM 2063 O O . ALA B 1 26 ? -17.844 17.938 9.883 1 92.31 26 ALA B O 1
ATOM 2064 N N . ASP B 1 27 ? -16.016 18.406 8.781 1 88.62 27 ASP B N 1
ATOM 2065 C CA . ASP B 1 27 ? -15.219 18.844 9.922 1 88.62 27 ASP B CA 1
ATOM 2066 C C . ASP B 1 27 ? -15.047 20.359 9.93 1 88.62 27 ASP B C 1
ATOM 2068 O O . ASP B 1 27 ? -14.68 20.953 8.914 1 88.62 27 ASP B O 1
ATOM 2072 N N . PRO B 1 28 ? -15.32 21.031 11.07 1 87.56 28 PRO B N 1
ATOM 2073 C CA . PRO B 1 28 ? -15.234 22.5 11.094 1 87.56 28 PRO B CA 1
ATOM 2074 C C . PRO B 1 28 ? -13.891 23.016 10.602 1 87.56 28 PRO B C 1
ATOM 2076 O O . PRO B 1 28 ? -13.844 23.906 9.742 1 87.56 28 PRO B O 1
ATOM 2079 N N . MET B 1 29 ? -12.797 22.516 11.086 1 88 29 MET B N 1
ATOM 2080 C CA . MET B 1 29 ? -11.477 22.938 10.625 1 88 29 MET B CA 1
ATOM 2081 C C . MET B 1 29 ? -11.234 22.484 9.188 1 88 29 MET B C 1
ATOM 2083 O O . MET B 1 29 ? -10.648 23.219 8.391 1 88 29 MET B O 1
ATOM 2087 N N . GLY B 1 30 ? -11.703 21.312 8.82 1 91.56 30 GLY B N 1
ATOM 2088 C CA . GLY B 1 30 ? -11.562 20.797 7.469 1 91.56 30 GLY B CA 1
ATOM 2089 C C . GLY B 1 30 ? -12.242 21.656 6.422 1 91.56 30 GLY B C 1
ATOM 2090 O O . GLY B 1 30 ? -11.672 21.922 5.359 1 91.56 30 GLY B O 1
ATOM 2091 N N . GLU B 1 31 ? -13.383 22.078 6.812 1 93.12 31 GLU B N 1
ATOM 2092 C CA . GLU B 1 31 ? -14.133 22.922 5.875 1 93.12 31 GLU B CA 1
ATOM 2093 C C . GLU B 1 31 ? -13.398 24.234 5.598 1 93.12 31 GLU B C 1
ATOM 2095 O O . GLU B 1 31 ? -13.336 24.672 4.453 1 93.12 31 GLU B O 1
ATOM 2100 N N . ILE B 1 32 ? -12.891 24.812 6.625 1 93.06 32 ILE B N 1
ATOM 2101 C CA . ILE B 1 32 ? -12.125 26.062 6.488 1 93.06 32 ILE B CA 1
ATOM 2102 C C . ILE B 1 32 ? -10.906 25.812 5.605 1 93.06 32 ILE B C 1
ATOM 2104 O O . ILE B 1 32 ? -10.617 26.609 4.707 1 93.06 32 ILE B O 1
ATOM 2108 N N . MET B 1 33 ? -10.234 24.703 5.805 1 93.31 33 MET B N 1
ATOM 2109 C CA . MET B 1 33 ? -9.039 24.359 5.031 1 93.31 33 MET B CA 1
ATOM 2110 C C . MET B 1 33 ? -9.383 24.172 3.559 1 93.31 33 MET B C 1
ATOM 2112 O O . MET B 1 33 ? -8.664 24.625 2.678 1 93.31 33 MET B O 1
ATOM 2116 N N . LEU B 1 34 ? -10.477 23.5 3.318 1 95.06 34 LEU B N 1
ATOM 2117 C CA . LEU B 1 34 ? -10.898 23.312 1.938 1 95.06 34 LEU B CA 1
ATOM 2118 C C . LEU B 1 34 ? -11.141 24.641 1.249 1 95.06 34 LEU B C 1
ATOM 2120 O O . LEU B 1 34 ? -10.734 24.844 0.103 1 95.06 34 LEU B O 1
ATOM 2124 N N . ASP B 1 35 ? -11.773 25.516 1.97 1 94.94 35 ASP B N 1
ATOM 2125 C CA . ASP B 1 35 ? -12.07 26.844 1.418 1 94.94 35 ASP B CA 1
ATOM 2126 C C . ASP B 1 35 ? -10.789 27.594 1.081 1 94.94 35 ASP B C 1
ATOM 2128 O O . ASP B 1 35 ? -10.734 28.328 0.085 1 94.94 35 ASP B O 1
ATOM 2132 N N . ILE B 1 36 ? -9.859 27.422 1.88 1 95.5 36 ILE B N 1
ATOM 2133 C CA . ILE B 1 36 ? -8.602 28.156 1.719 1 95.5 36 ILE B CA 1
ATOM 2134 C C . ILE B 1 36 ? -7.789 27.531 0.581 1 95.5 36 ILE B C 1
ATOM 2136 O O . ILE B 1 36 ? -7.234 28.25 -0.255 1 95.5 36 ILE B O 1
ATOM 2140 N N . LEU B 1 37 ? -7.773 26.219 0.513 1 95 37 LEU B N 1
ATOM 2141 C CA . LEU B 1 37 ? -6.918 25.516 -0.444 1 95 37 LEU B CA 1
ATOM 2142 C C . LEU B 1 37 ? -7.598 25.422 -1.807 1 95 37 LEU B C 1
ATOM 2144 O O . LEU B 1 37 ? -6.922 25.328 -2.836 1 95 37 LEU B O 1
ATOM 2148 N N . PHE B 1 38 ? -8.891 25.406 -1.756 1 95.94 38 PHE B N 1
ATOM 2149 C CA . PHE B 1 38 ? -9.68 25.281 -2.979 1 95.94 38 PHE B CA 1
ATOM 2150 C C . PHE B 1 38 ? -10.828 26.281 -2.99 1 95.94 38 PHE B C 1
ATOM 2152 O O . PHE B 1 38 ? -12 25.891 -3.006 1 95.94 38 PHE B O 1
ATOM 2159 N N . PRO B 1 39 ? -10.523 27.547 -3.15 1 94.88 39 PRO B N 1
ATOM 2160 C CA . PRO B 1 39 ? -11.547 28.594 -3.023 1 94.88 39 PRO B CA 1
ATOM 2161 C C . PRO B 1 39 ? -12.586 28.547 -4.137 1 94.88 39 PRO B C 1
ATOM 2163 O O . PRO B 1 39 ? -13.68 29.094 -3.988 1 94.88 39 PRO B O 1
ATOM 2166 N N . GLY B 1 40 ? -12.305 27.891 -5.18 1 93.75 40 GLY B N 1
ATOM 2167 C CA . GLY B 1 40 ? -13.25 27.766 -6.273 1 93.75 40 GLY B CA 1
ATOM 2168 C C . GLY B 1 40 ? -14.297 26.703 -6.027 1 93.75 40 GLY B C 1
ATOM 2169 O O . GLY B 1 40 ? -15.219 26.531 -6.832 1 93.75 40 GLY B O 1
ATOM 2170 N N . GLY B 1 41 ? -14.164 25.984 -4.926 1 94.56 41 GLY B N 1
ATOM 2171 C CA . GLY B 1 41 ? -15.109 24.938 -4.582 1 94.56 41 GLY B CA 1
ATOM 2172 C C . GLY B 1 41 ? -14.758 23.594 -5.199 1 94.56 41 GLY B C 1
ATOM 2173 O O . GLY B 1 41 ? -13.844 23.5 -6.016 1 94.56 41 GLY B O 1
ATOM 2174 N N . ILE B 1 42 ? -15.523 22.594 -4.785 1 95.75 42 ILE B N 1
ATOM 2175 C CA . ILE B 1 42 ? -15.297 21.234 -5.25 1 95.75 42 ILE B CA 1
ATOM 2176 C C . ILE B 1 42 ? -16.344 20.875 -6.312 1 95.75 42 ILE B C 1
ATOM 2178 O O . ILE B 1 42 ? -17.344 20.234 -6.008 1 95.75 42 ILE B O 1
ATOM 2182 N N . THR B 1 43 ? -16.062 21.297 -7.488 1 96.06 43 THR B N 1
ATOM 2183 C CA . THR B 1 43 ? -16.922 21.016 -8.625 1 96.06 43 THR B CA 1
ATOM 2184 C C . THR B 1 43 ? -16.5 19.719 -9.328 1 96.06 43 THR B C 1
ATOM 2186 O O . THR B 1 43 ? -15.469 19.141 -9 1 96.06 43 THR B O 1
ATOM 2189 N N . GLU B 1 44 ? -17.359 19.281 -10.203 1 95.88 44 GLU B N 1
ATOM 2190 C CA . GLU B 1 44 ? -17 18.109 -10.992 1 95.88 44 GLU B CA 1
ATOM 2191 C C . GLU B 1 44 ? -15.719 18.375 -11.789 1 95.88 44 GLU B C 1
ATOM 2193 O O . GLU B 1 44 ? -14.875 17.484 -11.93 1 95.88 44 GLU B O 1
ATOM 2198 N N . GLU B 1 45 ? -15.648 19.547 -12.305 1 96.19 45 GLU B N 1
ATOM 2199 C CA . GLU B 1 45 ? -14.453 19.938 -13.047 1 96.19 45 GLU B CA 1
ATOM 2200 C C . GLU B 1 45 ? -13.227 19.953 -12.141 1 96.19 45 GLU B C 1
ATOM 2202 O O . GLU B 1 45 ? -12.148 19.5 -12.539 1 96.19 45 GLU B O 1
ATOM 2207 N N . PHE B 1 46 ? -13.367 20.484 -11.008 1 95.94 46 PHE B N 1
ATOM 2208 C CA . PHE B 1 46 ? -12.273 20.5 -10.031 1 95.94 46 PHE B CA 1
ATOM 2209 C C . PHE B 1 46 ? -11.836 19.078 -9.695 1 95.94 46 PHE B C 1
ATOM 2211 O O . PHE B 1 46 ? -10.641 18.781 -9.688 1 95.94 46 PHE B O 1
ATOM 2218 N N . ARG B 1 47 ? -12.773 18.188 -9.469 1 96.69 47 ARG B N 1
ATOM 2219 C CA . ARG B 1 47 ? -12.484 16.797 -9.102 1 96.69 47 ARG B CA 1
ATOM 2220 C C . ARG B 1 47 ? -11.664 16.109 -10.188 1 96.69 47 ARG B C 1
ATOM 2222 O O . ARG B 1 47 ? -10.711 15.383 -9.891 1 96.69 47 ARG B O 1
ATOM 2229 N N . LYS B 1 48 ? -12.133 16.328 -11.359 1 96.56 48 LYS B N 1
ATOM 2230 C CA . LYS B 1 48 ? -11.422 15.742 -12.477 1 96.56 48 LYS B CA 1
ATOM 2231 C C . LYS B 1 48 ? -9.984 16.25 -12.547 1 96.56 48 LYS B C 1
ATOM 2233 O O . LYS B 1 48 ? -9.039 15.461 -12.664 1 96.56 48 LYS B O 1
ATOM 2238 N N . ALA B 1 49 ? -9.805 17.531 -12.43 1 96.19 49 ALA B N 1
ATOM 2239 C CA . ALA B 1 49 ? -8.477 18.156 -12.469 1 96.19 49 ALA B CA 1
ATOM 2240 C C . ALA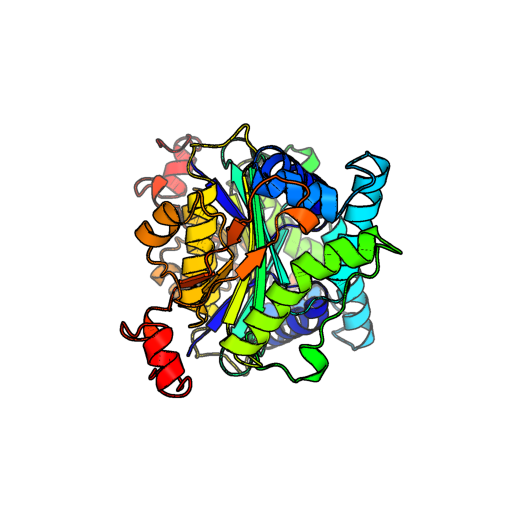 B 1 49 ? -7.625 17.688 -11.289 1 96.19 49 ALA B C 1
ATOM 2242 O O . ALA B 1 49 ? -6.43 17.422 -11.445 1 96.19 49 ALA B O 1
ATOM 2243 N N . HIS B 1 50 ? -8.227 17.656 -10.156 1 96.81 50 HIS B N 1
ATOM 2244 C CA . HIS B 1 50 ? -7.531 17.219 -8.953 1 96.81 50 HIS B CA 1
ATOM 2245 C C . HIS B 1 50 ? -7.047 15.773 -9.102 1 96.81 50 HIS B C 1
ATOM 2247 O O . HIS B 1 50 ? -5.926 15.445 -8.703 1 96.81 50 HIS B O 1
ATOM 2253 N N . SER B 1 51 ? -7.883 14.93 -9.664 1 97.94 51 SER B N 1
ATOM 2254 C CA . SER B 1 51 ? -7.508 13.539 -9.883 1 97.94 51 SER B CA 1
ATOM 2255 C C . SER B 1 51 ? -6.324 13.43 -10.844 1 97.94 51 SER B C 1
ATOM 2257 O O . SER B 1 51 ? -5.395 12.656 -10.602 1 97.94 51 SER B O 1
ATOM 2259 N N . GLU B 1 52 ? -6.379 14.18 -11.906 1 97.5 52 GLU B N 1
ATOM 2260 C CA . GLU B 1 52 ? -5.281 14.188 -12.859 1 97.5 52 GLU B CA 1
ATOM 2261 C C . GLU B 1 52 ? -3.992 14.703 -12.219 1 97.5 52 GLU B C 1
ATOM 2263 O O . GLU B 1 52 ? -2.914 14.156 -12.461 1 97.5 52 GLU B O 1
ATOM 2268 N N . GLY B 1 53 ? -4.109 15.742 -11.445 1 96.94 53 GLY B N 1
ATOM 2269 C CA . GLY B 1 53 ? -2.955 16.266 -10.727 1 96.94 53 GLY B CA 1
ATOM 2270 C C . GLY B 1 53 ? -2.377 15.281 -9.727 1 96.94 53 GLY B C 1
ATOM 2271 O O . GLY B 1 53 ? -1.156 15.148 -9.617 1 96.94 53 GLY B O 1
ATOM 2272 N N . THR B 1 54 ? -3.268 14.625 -9.031 1 97.75 54 THR B N 1
ATOM 2273 C CA . THR B 1 54 ? -2.848 13.602 -8.078 1 97.75 54 THR B CA 1
ATOM 2274 C C . THR B 1 54 ? -2.068 12.492 -8.781 1 97.75 54 THR B C 1
ATOM 2276 O O . THR B 1 54 ? -0.988 12.109 -8.328 1 97.75 54 THR B O 1
ATOM 2279 N N . LEU B 1 55 ? -2.617 12.023 -9.859 1 98.38 55 LEU B N 1
ATOM 2280 C CA . LEU B 1 55 ? -1.931 10.992 -10.633 1 98.38 55 LEU B CA 1
ATOM 2281 C C . LEU B 1 55 ? -0.572 11.492 -11.117 1 98.38 55 LEU B C 1
ATOM 2283 O O . LEU B 1 55 ? 0.417 10.758 -11.07 1 98.38 55 LEU B O 1
ATOM 2287 N N . GLY B 1 56 ? -0.542 12.688 -11.633 1 97.94 56 GLY B N 1
ATOM 2288 C CA . GLY B 1 56 ? 0.728 13.281 -12.023 1 97.94 56 GLY B CA 1
ATOM 2289 C C . GLY B 1 56 ? 1.76 13.266 -10.906 1 97.94 56 GLY B C 1
ATOM 2290 O O . GLY B 1 56 ? 2.922 12.922 -11.141 1 97.94 56 GLY B O 1
ATOM 2291 N N . PHE B 1 57 ? 1.327 13.656 -9.781 1 96.69 57 PHE B N 1
ATOM 2292 C CA . PHE B 1 57 ? 2.217 13.648 -8.625 1 96.69 57 PHE B CA 1
ATOM 2293 C C . PHE B 1 57 ? 2.67 12.234 -8.305 1 96.69 57 PHE B C 1
ATOM 2295 O O . PHE B 1 57 ? 3.838 12.008 -7.977 1 96.69 57 PHE B O 1
ATOM 2302 N N . TRP B 1 58 ? 1.792 11.219 -8.391 1 98.19 58 TRP B N 1
ATOM 2303 C CA . TRP B 1 58 ? 2.127 9.828 -8.117 1 98.19 58 TRP B CA 1
ATOM 2304 C C . TRP B 1 58 ? 3.252 9.344 -9.023 1 98.19 58 TRP B C 1
ATOM 2306 O O . TRP B 1 58 ? 4.043 8.477 -8.641 1 98.19 58 TRP B O 1
ATOM 2316 N N . HIS B 1 59 ? 3.383 9.906 -10.172 1 98.31 59 HIS B N 1
ATOM 2317 C CA . HIS B 1 59 ? 4.406 9.5 -11.125 1 98.31 59 HIS B CA 1
ATOM 2318 C C . HIS B 1 59 ? 5.793 9.922 -10.664 1 98.31 59 HIS B C 1
ATOM 2320 O O . HIS B 1 59 ? 6.805 9.422 -11.164 1 98.31 59 HIS B O 1
ATOM 2326 N N . THR B 1 60 ? 5.812 10.781 -9.672 1 96.56 60 THR B N 1
ATOM 2327 C CA . THR B 1 60 ? 7.121 11.32 -9.32 1 96.56 60 THR B CA 1
ATOM 2328 C C . THR B 1 60 ? 7.426 11.086 -7.84 1 96.56 60 THR B C 1
ATOM 2330 O O . THR B 1 60 ? 8.578 11.164 -7.422 1 96.56 60 THR B O 1
ATOM 2333 N N . SER B 1 61 ? 6.41 10.836 -7.098 1 95.94 61 SER B N 1
ATOM 2334 C CA . SER B 1 61 ? 6.586 10.727 -5.652 1 95.94 61 SER B CA 1
ATOM 2335 C C . SER B 1 61 ? 7.391 9.484 -5.285 1 95.94 61 SER B C 1
ATOM 2337 O O . SER B 1 61 ? 7.109 8.391 -5.785 1 95.94 61 SER B O 1
ATOM 2339 N N . GLN B 1 62 ? 8.32 9.648 -4.355 1 95.38 62 GLN B N 1
ATOM 2340 C CA . GLN B 1 62 ? 9.18 8.547 -3.939 1 95.38 62 GLN B CA 1
ATOM 2341 C C . GLN B 1 62 ? 8.914 8.156 -2.488 1 95.38 62 GLN B C 1
ATOM 2343 O O . GLN B 1 62 ? 9.484 7.191 -1.984 1 95.38 62 GLN B O 1
ATOM 2348 N N . SER B 1 63 ? 8.016 8.945 -1.843 1 96.88 63 SER B N 1
ATOM 2349 C CA . SER B 1 63 ? 7.918 8.695 -0.407 1 96.88 63 SER B CA 1
ATOM 2350 C C . SER B 1 63 ? 6.48 8.844 0.085 1 96.88 63 SER B C 1
ATOM 2352 O O . SER B 1 63 ? 6.188 8.57 1.251 1 96.88 63 SER B O 1
ATOM 2354 N N . GLN B 1 64 ? 5.566 9.352 -0.781 1 97.88 64 GLN B N 1
ATOM 2355 C CA . GLN B 1 64 ? 4.195 9.586 -0.339 1 97.88 64 GLN B CA 1
ATOM 2356 C C . GLN B 1 64 ? 3.291 8.414 -0.704 1 97.88 64 GLN B C 1
ATOM 2358 O O . GLN B 1 64 ? 3.354 7.902 -1.822 1 97.88 64 GLN B O 1
ATOM 2363 N N . TYR B 1 65 ? 2.514 8.039 0.218 1 98.38 65 TYR B N 1
ATOM 2364 C CA . TYR B 1 65 ? 1.609 6.906 0.065 1 98.38 65 TYR B CA 1
ATOM 2365 C C . TYR B 1 65 ? 0.174 7.309 0.385 1 98.38 65 TYR B C 1
ATOM 2367 O O . TYR B 1 65 ? -0.07 8.062 1.33 1 98.38 65 TYR B O 1
ATOM 2375 N N . THR B 1 66 ? -0.728 6.836 -0.417 1 98.69 66 THR B N 1
ATOM 2376 C CA . THR B 1 66 ? -2.16 6.969 -0.179 1 98.69 66 THR B CA 1
ATOM 2377 C C . THR B 1 66 ? -2.783 5.609 0.136 1 98.69 66 THR B C 1
ATOM 2379 O O . THR B 1 66 ? -2.598 4.648 -0.611 1 98.69 66 THR B O 1
ATOM 2382 N N . TRP B 1 67 ? -3.455 5.562 1.226 1 98.31 67 TRP B N 1
ATOM 2383 C CA . TRP B 1 67 ? -4.16 4.352 1.636 1 98.31 67 TRP B CA 1
ATOM 2384 C C . TRP B 1 67 ? -5.668 4.566 1.609 1 98.31 67 TRP B C 1
ATOM 2386 O O . TRP B 1 67 ? -6.145 5.691 1.76 1 98.31 67 TRP B O 1
ATOM 2396 N N . LYS B 1 68 ? -6.328 3.486 1.396 1 98.38 68 LYS B N 1
ATOM 2397 C CA . LYS B 1 68 ? -7.781 3.465 1.512 1 98.38 68 LYS B CA 1
ATOM 2398 C C . LYS B 1 68 ? -8.234 2.492 2.598 1 98.38 68 LYS B C 1
ATOM 2400 O O . LYS B 1 68 ? -7.621 1.438 2.789 1 98.38 68 LYS B O 1
ATOM 2405 N N . CYS B 1 69 ? -9.195 2.879 3.334 1 97.88 69 CYS B N 1
ATOM 2406 C CA . CYS B 1 69 ? -9.922 1.979 4.223 1 97.88 69 CYS B CA 1
ATOM 2407 C C . CYS B 1 69 ? -11.195 1.471 3.559 1 97.88 69 CYS B C 1
ATOM 2409 O O . CYS B 1 69 ? -12.047 2.264 3.143 1 97.88 69 CYS B O 1
ATOM 2411 N N . VAL B 1 70 ? -11.32 0.173 3.455 1 97 70 VAL B N 1
ATOM 2412 C CA . VAL B 1 70 ? -12.461 -0.41 2.76 1 97 70 VAL B CA 1
ATOM 2413 C C . VAL B 1 70 ? -13.328 -1.193 3.746 1 97 70 VAL B C 1
ATOM 2415 O O . VAL B 1 70 ? -12.805 -1.83 4.664 1 97 70 VAL B O 1
ATOM 2418 N N . ASP B 1 71 ? -14.641 -1.015 3.604 1 94.75 71 ASP B N 1
ATOM 2419 C CA . ASP B 1 71 ? -15.57 -1.935 4.254 1 94.75 71 ASP B CA 1
ATOM 2420 C C . ASP B 1 71 ? -15.523 -3.314 3.604 1 94.75 71 ASP B C 1
ATOM 2422 O O . ASP B 1 71 ? -15.883 -3.471 2.438 1 94.75 71 ASP B O 1
ATOM 2426 N N . THR B 1 72 ? -15.117 -4.34 4.309 1 91.62 72 THR B N 1
ATOM 2427 C CA . THR B 1 72 ? -14.812 -5.637 3.713 1 91.62 72 THR B CA 1
ATOM 2428 C C . THR B 1 72 ? -16.094 -6.359 3.309 1 91.62 72 THR B C 1
ATOM 2430 O O . THR B 1 72 ? -16.047 -7.34 2.562 1 91.62 72 THR B O 1
ATOM 2433 N N . ASN B 1 73 ? -17.234 -5.883 3.713 1 88.25 73 ASN B N 1
ATOM 2434 C CA . ASN B 1 73 ? -18.516 -6.48 3.326 1 88.25 73 ASN B CA 1
ATOM 2435 C C . ASN B 1 73 ? -19.047 -5.883 2.027 1 88.25 73 ASN B C 1
ATOM 2437 O O . ASN B 1 73 ? -19.672 -6.582 1.226 1 88.25 73 ASN B O 1
ATOM 2441 N N . THR B 1 74 ? -18.766 -4.613 1.833 1 89.12 74 THR B N 1
ATOM 2442 C CA . THR B 1 74 ? -19.375 -3.928 0.7 1 89.12 74 THR B CA 1
ATOM 2443 C C . THR B 1 74 ? -18.328 -3.531 -0.327 1 89.12 74 THR B C 1
ATOM 2445 O O . THR B 1 74 ? -18.656 -3.193 -1.467 1 89.12 74 THR B O 1
ATOM 2448 N N . ASP B 1 75 ? -17.047 -3.5 0.101 1 90.5 75 ASP B N 1
ATOM 2449 C CA . ASP B 1 75 ? -15.922 -3.082 -0.726 1 90.5 75 ASP B CA 1
ATOM 2450 C C . ASP B 1 75 ? -15.945 -1.575 -0.966 1 90.5 75 ASP B C 1
ATOM 2452 O O . ASP B 1 75 ? -15.273 -1.075 -1.871 1 90.5 75 ASP B O 1
ATOM 2456 N N . ASP B 1 76 ? -16.781 -0.876 -0.185 1 94.75 76 ASP B N 1
ATOM 2457 C CA . ASP B 1 76 ? -16.797 0.581 -0.28 1 94.75 76 ASP B CA 1
ATOM 2458 C C . ASP B 1 76 ? -15.547 1.192 0.338 1 94.75 76 ASP B C 1
ATOM 2460 O O . ASP B 1 76 ? -15.086 0.751 1.395 1 94.75 76 ASP B O 1
ATOM 2464 N N . ILE B 1 77 ? -15.008 2.115 -0.381 1 97.69 77 ILE B N 1
ATOM 2465 C CA . ILE B 1 77 ? -13.977 2.941 0.235 1 97.69 77 ILE B CA 1
ATOM 2466 C C . ILE B 1 77 ? -14.617 3.928 1.209 1 97.69 77 ILE B C 1
ATOM 2468 O O . ILE B 1 77 ? -15.367 4.812 0.798 1 97.69 77 ILE B O 1
ATOM 2472 N N . VAL B 1 78 ? -14.266 3.818 2.48 1 97.56 78 VAL B N 1
ATOM 2473 C CA . VAL B 1 78 ? -14.992 4.578 3.492 1 97.56 78 VAL B CA 1
ATOM 2474 C C . VAL B 1 78 ? -14.047 5.566 4.176 1 97.56 78 VAL B C 1
ATOM 2476 O O . VAL B 1 78 ? -14.492 6.449 4.914 1 97.56 78 VAL B O 1
ATOM 2479 N N . GLY B 1 79 ? -12.766 5.414 3.98 1 97.69 79 GLY B N 1
ATOM 2480 C CA . GLY B 1 79 ? -11.734 6.258 4.562 1 97.69 79 GLY B CA 1
ATOM 2481 C C . GLY B 1 79 ? -10.477 6.328 3.719 1 97.69 79 GLY B C 1
ATOM 2482 O O . GLY B 1 79 ? -10.305 5.543 2.785 1 97.69 79 GLY B O 1
ATOM 2483 N N . MET B 1 80 ? -9.648 7.277 4.055 1 98.19 80 MET B N 1
ATOM 2484 C CA . MET B 1 80 ? -8.367 7.41 3.355 1 98.19 80 MET B CA 1
ATOM 2485 C C . MET B 1 80 ? -7.305 8 4.277 1 98.19 80 MET B C 1
ATOM 2487 O O . MET B 1 80 ? -7.633 8.641 5.277 1 98.19 80 MET B O 1
ATOM 2491 N N . GLY B 1 81 ? -6.102 7.66 4.023 1 97.62 81 GLY B N 1
ATOM 2492 C CA . GLY B 1 81 ? -4.922 8.227 4.656 1 97.62 81 GLY B CA 1
ATOM 2493 C C . GLY B 1 81 ? -3.834 8.602 3.664 1 97.62 81 GLY B C 1
ATOM 2494 O O . GLY B 1 81 ? -3.643 7.91 2.66 1 97.62 81 GLY B O 1
ATOM 2495 N N . LEU B 1 82 ? -3.201 9.695 3.914 1 98.25 82 LEU B N 1
ATOM 2496 C CA . LEU B 1 82 ? -2.082 10.188 3.119 1 98.25 82 LEU B CA 1
ATOM 2497 C C . LEU B 1 82 ? -0.88 10.492 4.004 1 98.25 82 LEU B C 1
ATOM 2499 O O . LEU B 1 82 ? -0.995 11.25 4.973 1 98.25 82 LEU B O 1
ATOM 2503 N N . ALA B 1 83 ? 0.287 9.859 3.676 1 98.44 83 ALA B N 1
ATOM 2504 C CA . ALA B 1 83 ? 1.463 10.094 4.512 1 98.44 83 ALA B CA 1
ATOM 2505 C C . ALA B 1 83 ? 2.746 9.992 3.689 1 98.44 83 ALA B C 1
ATOM 2507 O O . ALA B 1 83 ? 2.785 9.305 2.668 1 98.44 83 ALA B O 1
ATOM 2508 N N . ASP B 1 84 ? 3.736 10.727 4.094 1 98 84 ASP B N 1
ATOM 2509 C CA . ASP B 1 84 ? 5.109 10.531 3.635 1 98 84 ASP B CA 1
ATOM 2510 C C . ASP B 1 84 ? 5.879 9.609 4.574 1 98 84 ASP B C 1
ATOM 2512 O O . ASP B 1 84 ? 5.816 9.758 5.793 1 98 84 ASP B O 1
ATOM 2516 N N . VAL B 1 85 ? 6.539 8.648 4.012 1 97.69 85 VAL B N 1
ATOM 2517 C CA . VAL B 1 85 ? 7.477 7.805 4.75 1 97.69 85 VAL B CA 1
ATOM 2518 C C . VAL B 1 85 ? 8.906 8.148 4.34 1 97.69 85 VAL B C 1
ATOM 2520 O O . VAL B 1 85 ? 9.352 7.781 3.25 1 97.69 85 VAL B O 1
ATOM 2523 N N . TYR B 1 86 ? 9.594 8.844 5.211 1 97 86 TYR B N 1
ATOM 2524 C CA . TYR B 1 86 ? 10.969 9.227 4.934 1 97 86 TYR B CA 1
ATOM 2525 C C . TYR B 1 86 ? 11.953 8.219 5.516 1 97 86 TYR B C 1
ATOM 2527 O O . TYR B 1 86 ? 12.445 8.398 6.633 1 97 86 TYR B O 1
ATOM 2535 N N . LEU B 1 87 ? 12.305 7.25 4.719 1 94.81 87 LEU B N 1
ATOM 2536 C CA . LEU B 1 87 ? 13.203 6.188 5.16 1 94.81 87 LEU B CA 1
ATOM 2537 C C . LEU B 1 87 ? 14.656 6.645 5.105 1 94.81 87 LEU B C 1
ATOM 2539 O O . LEU B 1 87 ? 15.516 6.086 5.789 1 94.81 87 LEU B O 1
ATOM 2543 N N . LYS B 1 88 ? 14.859 7.641 4.246 1 93.31 88 LYS B N 1
ATOM 2544 C CA . LYS B 1 88 ? 16.203 8.211 4.098 1 93.31 88 LYS B CA 1
ATOM 2545 C C . LYS B 1 88 ? 16.234 9.672 4.539 1 93.31 88 LYS B C 1
ATOM 2547 O O . LYS B 1 88 ? 15.234 10.391 4.387 1 93.31 88 LYS B O 1
ATOM 2552 N N . GLU B 1 89 ? 17.375 10 5.047 1 94.56 89 GLU B N 1
ATOM 2553 C CA . GLU B 1 89 ? 17.547 11.422 5.336 1 94.56 89 GLU B CA 1
ATOM 2554 C C . GLU B 1 89 ? 17.484 12.258 4.062 1 94.56 89 GLU B C 1
ATOM 2556 O O . GLU B 1 89 ? 17.984 11.852 3.02 1 94.56 89 GLU B O 1
ATOM 2561 N N . ARG B 1 90 ? 16.906 13.391 4.223 1 95.06 90 ARG B N 1
ATOM 2562 C CA . ARG B 1 90 ? 16.719 14.25 3.059 1 95.06 90 ARG B CA 1
ATOM 2563 C C . ARG B 1 90 ? 17.641 15.469 3.119 1 95.06 90 ARG B C 1
ATOM 2565 O O . ARG B 1 90 ? 17.859 16.031 4.195 1 95.06 90 ARG B O 1
ATOM 2572 N N . THR B 1 91 ? 18.094 15.898 1.953 1 96.06 91 THR B N 1
ATOM 2573 C CA . THR B 1 91 ? 18.922 17.094 1.852 1 96.06 91 THR B CA 1
ATOM 2574 C C . THR B 1 91 ? 18.078 18.359 2.018 1 96.06 91 THR B C 1
ATOM 2576 O O . THR B 1 91 ? 16.844 18.297 1.973 1 96.06 91 THR B O 1
ATOM 2579 N N . GLU B 1 92 ? 18.766 19.422 2.221 1 95.81 92 GLU B N 1
ATOM 2580 C CA . GLU B 1 92 ? 18.062 20.703 2.307 1 95.81 92 GLU B CA 1
ATOM 2581 C C . GLU B 1 92 ? 17.281 20.984 1.03 1 95.81 92 GLU B C 1
ATOM 2583 O O . GLU B 1 92 ? 16.172 21.516 1.086 1 95.81 92 GLU B O 1
ATOM 2588 N N . GLU B 1 93 ? 17.891 20.641 -0.041 1 95.56 93 GLU B N 1
ATOM 2589 C CA . GLU B 1 93 ? 17.234 20.859 -1.327 1 95.56 93 GLU B CA 1
ATOM 2590 C C . GLU B 1 93 ? 15.961 20.031 -1.444 1 95.56 93 GLU B C 1
ATOM 2592 O O . GLU B 1 93 ? 14.938 20.516 -1.922 1 95.56 93 GLU B O 1
ATOM 2597 N N . GLU B 1 94 ? 15.977 18.766 -0.98 1 94.56 94 GLU B N 1
ATOM 2598 C CA . GLU B 1 94 ? 14.836 17.859 -1.037 1 94.56 94 GLU B CA 1
ATOM 2599 C C . GLU B 1 94 ? 13.711 18.328 -0.108 1 94.56 94 GLU B C 1
ATOM 2601 O O . GLU B 1 94 ? 12.562 17.906 -0.264 1 94.56 94 GLU B O 1
ATOM 2606 N N . ARG B 1 95 ? 14.094 19.203 0.852 1 95.88 95 ARG B N 1
ATOM 2607 C CA . ARG B 1 95 ? 13.125 19.594 1.868 1 95.88 95 ARG B CA 1
ATOM 2608 C C . ARG B 1 95 ? 12.625 21.016 1.61 1 95.88 95 ARG B C 1
ATOM 2610 O O . ARG B 1 95 ? 11.867 21.562 2.412 1 95.88 95 ARG B O 1
ATOM 2617 N N . LYS B 1 96 ? 13.062 21.562 0.533 1 94.94 96 LYS B N 1
ATOM 2618 C CA . LYS B 1 96 ? 12.641 22.922 0.224 1 94.94 96 LYS B CA 1
ATOM 2619 C C . LYS B 1 96 ? 11.117 23.016 0.101 1 94.94 96 LYS B C 1
ATOM 2621 O O . LYS B 1 96 ? 10.484 22.125 -0.484 1 94.94 96 LYS B O 1
ATOM 2626 N N . ASN B 1 97 ? 10.609 24.062 0.656 1 94.06 97 ASN B N 1
ATOM 2627 C CA . ASN B 1 97 ? 9.172 24.297 0.554 1 94.06 97 ASN B CA 1
ATOM 2628 C C . ASN B 1 97 ? 8.742 24.484 -0.897 1 94.06 97 ASN B C 1
ATOM 2630 O O . ASN B 1 97 ? 9.125 25.453 -1.549 1 94.06 97 ASN B O 1
ATOM 2634 N N . PRO B 1 98 ? 7.934 23.562 -1.406 1 88.44 98 PRO B N 1
ATOM 2635 C CA . PRO B 1 98 ? 7.531 23.672 -2.811 1 88.44 98 PRO B CA 1
ATOM 2636 C C . PRO B 1 98 ? 6.562 24.828 -3.053 1 88.44 98 PRO B C 1
ATOM 2638 O O . PRO B 1 98 ? 6.309 25.188 -4.203 1 88.44 98 PRO B O 1
ATOM 2641 N N . GLY B 1 99 ? 6.012 25.359 -1.958 1 88.44 99 GLY B N 1
ATOM 2642 C CA . GLY B 1 99 ? 5.016 26.422 -2.111 1 88.44 99 GLY B CA 1
ATOM 2643 C C . GLY B 1 99 ? 3.695 25.906 -2.666 1 88.44 99 GLY B C 1
ATOM 2644 O O . GLY B 1 99 ? 3.447 24.703 -2.688 1 88.44 99 GLY B O 1
ATOM 2645 N N . ILE B 1 100 ? 2.818 26.812 -2.887 1 93 100 ILE B N 1
ATOM 2646 C CA . ILE B 1 100 ? 1.497 26.531 -3.438 1 93 100 ILE B CA 1
ATOM 2647 C C . ILE B 1 100 ? 1.431 27.016 -4.887 1 93 100 ILE B C 1
ATOM 2649 O O . ILE B 1 100 ? 1.262 28.203 -5.145 1 93 100 ILE B O 1
ATOM 2653 N N . SER B 1 101 ? 1.458 26.078 -5.844 1 90.56 101 SER B N 1
ATOM 2654 C CA . SER B 1 101 ? 1.611 26.469 -7.242 1 90.56 101 SER B CA 1
ATOM 2655 C C . SER B 1 101 ? 0.259 26.578 -7.934 1 90.56 101 SER B C 1
ATOM 2657 O O . SER B 1 101 ? 0.157 27.156 -9.016 1 90.56 101 SER B O 1
ATOM 2659 N N . TRP B 1 102 ? -0.837 26.062 -7.324 1 91.75 102 TRP B N 1
ATOM 2660 C CA . TRP B 1 102 ? -2.123 26 -8.016 1 91.75 102 TRP B CA 1
ATOM 2661 C C . TRP B 1 102 ? -2.98 27.219 -7.664 1 91.75 102 TRP B C 1
ATOM 2663 O O . TRP B 1 102 ? -4.105 27.344 -8.156 1 91.75 102 TRP B O 1
ATOM 2673 N N . LEU B 1 103 ? -2.533 28.062 -6.727 1 95.5 103 LEU B N 1
ATOM 2674 C CA . LEU B 1 103 ? -3.225 29.281 -6.359 1 95.5 103 LEU B CA 1
ATOM 2675 C C . LEU B 1 103 ? -2.402 30.516 -6.758 1 95.5 103 LEU B C 1
ATOM 2677 O O . LEU B 1 103 ? -1.195 30.406 -6.984 1 95.5 103 LEU B O 1
ATOM 2681 N N . GLU B 1 104 ? -3.123 31.672 -6.914 1 95.62 104 GLU B N 1
ATOM 2682 C CA . GLU B 1 104 ? -2.488 32.938 -7.215 1 95.62 104 GLU B CA 1
ATOM 2683 C C . GLU B 1 104 ? -3.102 34.062 -6.391 1 95.62 104 GLU B C 1
ATOM 2685 O O . GLU B 1 104 ? -4.148 33.906 -5.766 1 95.62 104 GLU B O 1
ATOM 2690 N N . GLY B 1 105 ? -2.295 35.156 -6.281 1 95.56 105 GLY B N 1
ATOM 2691 C CA . GLY B 1 105 ? -2.809 36.375 -5.656 1 95.56 105 GLY B CA 1
ATOM 2692 C C . GLY B 1 105 ? -3.113 36.188 -4.18 1 95.56 105 GLY B C 1
ATOM 2693 O O . GLY B 1 105 ? -2.326 35.594 -3.445 1 95.56 105 GLY B O 1
ATOM 2694 N N . GLU B 1 106 ? -4.227 36.75 -3.783 1 94.69 106 GLU B N 1
ATOM 2695 C CA . GLU B 1 106 ? -4.602 36.781 -2.371 1 94.69 106 GLU B CA 1
ATOM 2696 C C . GLU B 1 106 ? -4.871 35.344 -1.849 1 94.69 106 GLU B C 1
ATOM 2698 O O . GLU B 1 106 ? -4.59 35.062 -0.687 1 94.69 106 GLU B O 1
ATOM 2703 N N . ALA B 1 107 ? -5.434 34.562 -2.713 1 95 107 ALA B N 1
ATOM 2704 C CA . ALA B 1 107 ? -5.715 33.188 -2.316 1 95 107 ALA B CA 1
ATOM 2705 C C . ALA B 1 107 ? -4.43 32.438 -1.996 1 95 107 ALA B C 1
ATOM 2707 O O . ALA B 1 107 ? -4.367 31.688 -1.023 1 95 107 ALA B O 1
ATOM 2708 N N . LYS B 1 108 ? -3.453 32.656 -2.799 1 96.75 108 LYS B N 1
ATOM 2709 C CA . LYS B 1 108 ? -2.154 32.031 -2.562 1 96.75 108 LYS B CA 1
ATOM 2710 C C . LYS B 1 108 ? -1.546 32.5 -1.246 1 96.75 108 LYS B C 1
ATOM 2712 O O . LYS B 1 108 ? -1.046 31.688 -0.459 1 96.75 108 LYS B O 1
ATOM 2717 N N . GLU B 1 109 ? -1.592 33.75 -1.069 1 95.62 109 GLU B N 1
ATOM 2718 C CA . GLU B 1 109 ? -1.042 34.312 0.156 1 95.62 109 GLU B CA 1
ATOM 2719 C C . GLU B 1 109 ? -1.731 33.75 1.391 1 95.62 109 GLU B C 1
ATOM 2721 O O . GLU B 1 109 ? -1.069 33.375 2.361 1 95.62 109 GLU B O 1
ATOM 2726 N N . ARG B 1 110 ? -3.004 33.719 1.315 1 95.31 110 ARG B N 1
ATOM 2727 C CA . ARG B 1 110 ? -3.783 33.156 2.426 1 95.31 110 ARG B CA 1
ATOM 2728 C C . ARG B 1 110 ? -3.42 31.719 2.699 1 95.31 110 ARG B C 1
ATOM 2730 O O . ARG B 1 110 ? -3.215 31.328 3.852 1 95.31 110 ARG B O 1
ATOM 2737 N N . ALA B 1 111 ? -3.367 30.953 1.67 1 96.38 111 ALA B N 1
ATOM 2738 C CA . ALA B 1 111 ? -3.012 29.547 1.802 1 96.38 111 ALA B CA 1
ATOM 2739 C C . ALA B 1 111 ? -1.602 29.391 2.359 1 96.38 111 ALA B C 1
ATOM 2741 O O . ALA B 1 111 ? -1.363 28.547 3.229 1 96.38 111 ALA B O 1
ATOM 2742 N N . GLU B 1 112 ? -0.694 30.141 1.867 1 96.56 112 GLU B N 1
ATOM 2743 C CA . GLU B 1 112 ? 0.689 30.078 2.328 1 96.56 112 GLU B CA 1
ATOM 2744 C C . GLU B 1 112 ? 0.802 30.469 3.799 1 96.56 112 GLU B C 1
ATOM 2746 O O . GLU B 1 112 ? 1.637 29.922 4.527 1 96.56 112 GLU B O 1
ATOM 2751 N N . ASN B 1 113 ? -0.012 31.391 4.223 1 95.69 113 ASN B N 1
ATOM 2752 C CA . ASN B 1 113 ? -0.027 31.797 5.621 1 95.69 113 ASN B CA 1
ATOM 2753 C C . ASN B 1 113 ? -0.424 30.641 6.539 1 95.69 113 ASN B C 1
ATOM 2755 O O . ASN B 1 113 ? -0.075 30.625 7.719 1 95.69 113 ASN B O 1
ATOM 2759 N N . ILE B 1 114 ? -1.123 29.734 5.988 1 94.75 114 ILE B N 1
ATOM 2760 C CA . ILE B 1 114 ? -1.558 28.594 6.766 1 94.75 114 ILE B CA 1
ATOM 2761 C C . ILE B 1 114 ? -0.52 27.469 6.66 1 94.75 114 ILE B C 1
ATOM 2763 O O . ILE B 1 114 ? -0.132 26.875 7.668 1 94.75 114 ILE B O 1
ATOM 2767 N N . ILE B 1 115 ? 0.012 27.203 5.492 1 95 115 ILE B N 1
ATOM 2768 C CA . ILE B 1 115 ? 0.802 26.016 5.211 1 95 115 ILE B CA 1
ATOM 2769 C C . ILE B 1 115 ? 2.26 26.25 5.59 1 95 115 ILE B C 1
ATOM 2771 O O . ILE B 1 115 ? 2.953 25.344 6.043 1 95 115 ILE B O 1
ATOM 2775 N N . ASN B 1 116 ? 2.779 27.438 5.414 1 96.62 116 ASN B N 1
ATOM 2776 C CA . ASN B 1 116 ? 4.191 27.719 5.645 1 96.62 116 ASN B CA 1
ATOM 2777 C C . ASN B 1 116 ? 4.582 27.469 7.098 1 96.62 116 ASN B C 1
ATOM 2779 O O . ASN B 1 116 ? 5.617 26.844 7.371 1 96.62 116 ASN B O 1
ATOM 2783 N N . PRO B 1 117 ? 3.721 27.906 8.062 1 96.19 117 PRO B N 1
ATOM 2784 C CA . PRO B 1 117 ? 4.078 27.609 9.453 1 96.19 117 PRO B CA 1
ATOM 2785 C C . PRO B 1 117 ? 4.168 26.109 9.727 1 96.19 117 PRO B C 1
ATOM 2787 O O . PRO B 1 117 ? 4.973 25.672 10.555 1 96.19 117 PRO B O 1
ATOM 2790 N N . LEU B 1 118 ? 3.318 25.344 9.102 1 95.75 118 LEU B N 1
ATOM 2791 C CA . LEU B 1 118 ? 3.393 23.891 9.242 1 95.75 118 LEU B CA 1
ATOM 2792 C C . LEU B 1 118 ? 4.715 23.359 8.703 1 95.75 118 LEU B C 1
ATOM 2794 O O . LEU B 1 118 ? 5.363 22.531 9.352 1 95.75 118 LEU B O 1
ATOM 2798 N N . TRP B 1 119 ? 5.102 23.844 7.559 1 96.38 119 TRP B N 1
ATOM 2799 C CA . TRP B 1 119 ? 6.367 23.453 6.945 1 96.38 119 TRP B CA 1
ATOM 2800 C C . TRP B 1 119 ? 7.543 23.844 7.832 1 96.38 119 TRP B C 1
ATOM 2802 O O . TRP B 1 119 ? 8.453 23.047 8.062 1 96.38 119 TRP B O 1
ATOM 2812 N N . GLU B 1 120 ? 7.535 25.047 8.32 1 96.94 120 GLU B N 1
ATOM 2813 C CA . GLU B 1 120 ? 8.602 25.562 9.164 1 96.94 120 GLU B CA 1
ATOM 2814 C C . GLU B 1 120 ? 8.742 24.75 10.445 1 96.94 120 GLU B C 1
ATOM 2816 O O . GLU B 1 120 ? 9.852 24.484 10.906 1 96.94 120 GLU B O 1
ATOM 2821 N N . MET B 1 121 ? 7.613 24.406 11.008 1 97.75 121 MET B N 1
ATOM 2822 C CA . MET B 1 121 ? 7.633 23.594 12.219 1 97.75 121 MET B CA 1
ATOM 2823 C C . MET B 1 121 ? 8.25 22.234 11.945 1 97.75 121 MET B C 1
ATOM 2825 O O . MET B 1 121 ? 9.031 21.734 12.75 1 97.75 121 MET B O 1
ATOM 2829 N N . LYS B 1 122 ? 7.906 21.625 10.844 1 97.06 122 LYS B N 1
ATOM 2830 C CA . LYS B 1 122 ? 8.508 20.344 10.469 1 97.06 122 LYS B CA 1
ATOM 2831 C C . LYS B 1 122 ? 10.016 20.469 10.312 1 97.06 122 LYS B C 1
ATOM 2833 O O . LYS B 1 122 ? 10.773 19.594 10.727 1 97.06 122 LYS B O 1
ATOM 2838 N N . GLU B 1 123 ? 10.422 21.562 9.672 1 97 123 GLU B N 1
ATOM 2839 C CA . GLU B 1 123 ? 11.852 21.797 9.516 1 97 123 GLU B CA 1
ATOM 2840 C C . GLU B 1 123 ? 12.547 21.922 10.875 1 97 123 GLU B C 1
ATOM 2842 O O . GLU B 1 123 ? 13.633 21.391 11.078 1 97 123 GLU B O 1
ATOM 2847 N N . LYS B 1 124 ? 11.883 22.578 11.742 1 96.69 124 LYS B N 1
ATOM 2848 C CA . LYS B 1 124 ? 12.43 22.812 13.078 1 96.69 124 LYS B CA 1
ATOM 2849 C C . LYS B 1 124 ? 12.508 21.516 13.875 1 96.69 124 LYS B C 1
ATOM 2851 O O . LYS B 1 124 ? 13.531 21.234 14.508 1 96.69 124 LYS B O 1
ATOM 2856 N N . LEU B 1 125 ? 11.508 20.734 13.836 1 97.25 125 LEU B N 1
ATOM 2857 C CA . LEU B 1 125 ? 11.406 19.547 14.688 1 97.25 125 LEU B CA 1
ATOM 2858 C C . LEU B 1 125 ? 12.219 18.391 14.117 1 97.25 125 LEU B C 1
ATOM 2860 O O . LEU B 1 125 ? 12.805 17.609 14.867 1 97.25 125 LEU B O 1
ATOM 2864 N N . TRP B 1 126 ? 12.258 18.312 12.781 1 96.88 126 TRP B N 1
ATOM 2865 C CA . TRP B 1 126 ? 12.734 17.078 12.18 1 96.88 126 TRP B CA 1
ATOM 2866 C C . TRP B 1 126 ? 13.938 17.328 11.281 1 96.88 126 TRP B C 1
ATOM 2868 O O . TRP B 1 126 ? 14.883 16.547 11.258 1 96.88 126 TRP B O 1
ATOM 2878 N N . GLY B 1 127 ? 13.898 18.484 10.578 1 94.69 127 GLY B N 1
ATOM 2879 C CA . GLY B 1 127 ? 14.922 18.703 9.57 1 94.69 127 GLY B CA 1
ATOM 2880 C C . GLY B 1 127 ? 15.016 17.562 8.562 1 94.69 127 GLY B C 1
ATOM 2881 O O . GLY B 1 127 ? 14 17.141 8 1 94.69 127 GLY B O 1
ATOM 2882 N N . GLY B 1 128 ? 16.203 17.062 8.344 1 94.88 128 GLY B N 1
ATOM 2883 C CA . GLY B 1 128 ? 16.406 16.016 7.352 1 94.88 128 GLY B CA 1
ATOM 2884 C C . GLY B 1 128 ? 16.25 14.617 7.918 1 94.88 128 GLY B C 1
ATOM 2885 O O . GLY B 1 128 ? 16.5 13.633 7.223 1 94.88 128 GLY B O 1
ATOM 2886 N N . ARG B 1 129 ? 15.758 14.492 9.055 1 94.81 129 ARG B N 1
ATOM 2887 C CA . ARG B 1 129 ? 15.695 13.211 9.75 1 94.81 129 ARG B CA 1
ATOM 2888 C C . ARG B 1 129 ? 14.617 12.312 9.148 1 94.81 129 ARG B C 1
ATOM 2890 O O . ARG B 1 129 ? 13.758 12.789 8.406 1 94.81 129 ARG B O 1
ATOM 2897 N N . ARG B 1 130 ? 14.766 11.039 9.547 1 96.06 130 ARG B N 1
ATOM 2898 C CA . ARG B 1 130 ? 13.797 10.039 9.102 1 96.06 130 ARG B CA 1
ATOM 2899 C C . ARG B 1 130 ? 12.578 10.008 10.016 1 96.06 130 ARG B C 1
ATOM 2901 O O . ARG B 1 130 ? 12.719 9.945 11.242 1 96.06 130 ARG B O 1
ATOM 2908 N N . TYR B 1 131 ? 11.375 10.094 9.469 1 97.56 131 TYR B N 1
ATOM 2909 C CA . TYR B 1 131 ? 10.117 9.977 10.195 1 97.56 131 TYR B CA 1
ATOM 2910 C C . TYR B 1 131 ? 8.953 9.75 9.234 1 97.56 131 TYR B C 1
ATOM 2912 O O . TYR B 1 131 ? 9.133 9.766 8.016 1 97.56 131 TYR B O 1
ATOM 2920 N N . ILE B 1 132 ? 7.82 9.414 9.758 1 98.44 132 ILE B N 1
ATOM 2921 C CA . ILE B 1 132 ? 6.566 9.32 9.016 1 98.44 132 ILE B CA 1
ATOM 2922 C C . ILE B 1 132 ? 5.73 10.578 9.25 1 98.44 132 ILE B C 1
ATOM 2924 O O . ILE B 1 132 ? 5.469 10.945 10.398 1 98.44 132 ILE B O 1
ATOM 2928 N N . TYR B 1 133 ? 5.457 11.258 8.195 1 98.5 133 TYR B N 1
ATOM 2929 C CA . TYR B 1 133 ? 4.598 12.43 8.281 1 98.5 133 TYR B CA 1
ATOM 2930 C C . TYR B 1 133 ? 3.197 12.125 7.77 1 98.5 133 TYR B C 1
ATOM 2932 O O . TYR B 1 133 ? 3.006 11.891 6.574 1 98.5 133 TYR B O 1
ATOM 2940 N N . CYS B 1 134 ? 2.203 12.156 8.617 1 98 134 CYS B N 1
ATOM 2941 C CA . CYS B 1 134 ? 0.816 11.938 8.227 1 98 134 CYS B CA 1
ATOM 2942 C C . CYS B 1 134 ? 0.149 13.258 7.836 1 98 134 CYS B C 1
ATOM 2944 O O . CYS B 1 134 ? -0.05 14.125 8.688 1 98 134 CYS B O 1
ATOM 2946 N N . HIS B 1 135 ? -0.243 13.359 6.586 1 96.31 135 HIS B N 1
ATOM 2947 C CA . HIS B 1 135 ? -0.907 14.562 6.102 1 96.31 135 HIS B CA 1
ATOM 2948 C C . HIS B 1 135 ? -2.357 14.617 6.57 1 96.31 135 HIS B C 1
ATOM 2950 O O . HIS B 1 135 ? -2.811 15.641 7.09 1 96.31 135 HIS B O 1
ATOM 2956 N N . VAL B 1 136 ? -3.002 13.492 6.309 1 95.12 136 VAL B N 1
ATOM 2957 C CA . VAL B 1 136 ? -4.438 13.516 6.574 1 95.12 136 VAL B CA 1
ATOM 2958 C C . VAL B 1 136 ? -4.941 12.086 6.777 1 95.12 136 VAL B C 1
ATOM 2960 O O . VAL B 1 136 ? -4.406 11.141 6.191 1 95.12 136 VAL B O 1
ATOM 2963 N N . ILE B 1 137 ? -5.867 11.93 7.609 1 95 137 ILE B N 1
ATOM 2964 C CA . ILE B 1 137 ? -6.793 10.805 7.676 1 95 137 ILE B CA 1
ATOM 2965 C C . ILE B 1 137 ? -8.227 11.312 7.562 1 95 137 ILE B C 1
ATOM 2967 O O . ILE B 1 137 ? -8.594 12.312 8.18 1 95 137 ILE B O 1
ATOM 2971 N N . GLY B 1 138 ? -8.992 10.727 6.75 1 94.5 138 GLY B N 1
ATOM 2972 C CA . GLY B 1 138 ? -10.391 11.094 6.59 1 94.5 138 GLY B CA 1
ATOM 2973 C C . GLY B 1 138 ? -11.312 9.898 6.48 1 94.5 138 GLY B C 1
ATOM 2974 O O . GLY B 1 138 ? -10.961 8.891 5.855 1 94.5 138 GLY B O 1
ATOM 2975 N N . VAL B 1 139 ? -12.445 10.008 7.098 1 95.75 139 VAL B N 1
ATOM 2976 C CA . VAL B 1 139 ? -13.492 8.992 7.016 1 95.75 139 VAL B CA 1
ATOM 2977 C C . VAL B 1 139 ? -14.781 9.617 6.488 1 95.75 139 VAL B C 1
ATOM 2979 O O . VAL B 1 139 ? -15.188 10.688 6.941 1 95.75 139 VAL B O 1
ATOM 2982 N N . ASP B 1 140 ? -15.359 9.016 5.516 1 96.44 140 ASP B N 1
ATOM 2983 C CA . ASP B 1 140 ? -16.656 9.453 5.035 1 96.44 140 ASP B CA 1
ATOM 2984 C C . ASP B 1 140 ? -17.656 9.578 6.184 1 96.44 140 ASP B C 1
ATOM 2986 O O . ASP B 1 140 ? -17.859 8.617 6.938 1 96.44 140 ASP B O 1
ATOM 2990 N N . PRO B 1 141 ? -18.234 10.695 6.281 1 94.5 141 PRO B N 1
ATOM 2991 C CA . PRO B 1 141 ? -19.156 10.906 7.41 1 94.5 141 PRO B CA 1
ATOM 2992 C C . PRO B 1 141 ? -20.266 9.867 7.48 1 94.5 141 PRO B C 1
ATOM 2994 O O . PRO B 1 141 ? -20.734 9.539 8.57 1 94.5 141 PRO B O 1
ATOM 2997 N N . LYS B 1 142 ? -20.641 9.297 6.391 1 91.44 142 LYS B N 1
ATOM 2998 C CA . LYS B 1 142 ? -21.688 8.281 6.355 1 91.44 142 LYS B CA 1
ATOM 2999 C C . LYS B 1 142 ? -21.234 7 7.047 1 91.44 142 LYS B C 1
ATOM 3001 O O . LYS B 1 142 ? -22.062 6.145 7.383 1 91.44 142 LYS B O 1
ATOM 3006 N N . HIS B 1 143 ? -19.984 6.891 7.238 1 88.94 143 HIS B N 1
ATOM 3007 C CA . HIS B 1 143 ? -19.422 5.664 7.797 1 88.94 143 HIS B CA 1
ATOM 3008 C C . HIS B 1 143 ? -18.719 5.926 9.125 1 88.94 143 HIS B C 1
ATOM 3010 O O . HIS B 1 143 ? -17.938 5.102 9.586 1 88.94 143 HIS B O 1
ATOM 3016 N N . GLN B 1 144 ? -18.922 7.117 9.656 1 81.81 144 GLN B N 1
ATOM 3017 C CA . GLN B 1 144 ? -18.266 7.461 10.914 1 81.81 144 GLN B CA 1
ATOM 3018 C C . GLN B 1 144 ? -18.875 6.691 12.086 1 81.81 144 GLN B C 1
ATOM 3020 O O . GLN B 1 144 ? -20.016 6.215 12 1 81.81 144 GLN B O 1
ATOM 3025 N N . GLY B 1 145 ? -18.031 6.473 13.117 1 79.69 145 GLY B N 1
ATOM 3026 C CA . GLY B 1 145 ? -1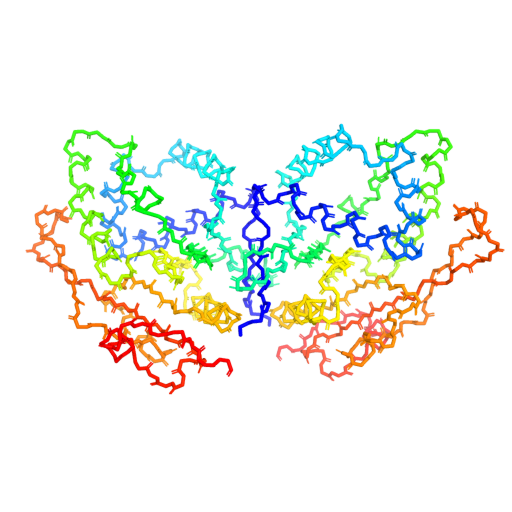8.469 5.762 14.305 1 79.69 145 GLY B CA 1
ATOM 3027 C C . GLY B 1 145 ? -18.344 4.258 14.18 1 79.69 145 GLY B C 1
ATOM 3028 O O . GLY B 1 145 ? -18.844 3.512 15.023 1 79.69 145 GLY B O 1
ATOM 3029 N N . ARG B 1 146 ? -17.703 3.76 13.141 1 79.38 146 ARG B N 1
ATOM 3030 C CA . ARG B 1 146 ? -17.547 2.326 12.906 1 79.38 146 ARG B CA 1
ATOM 3031 C C . ARG B 1 146 ? -16.094 1.903 12.984 1 79.38 146 ARG B C 1
ATOM 3033 O O . ARG B 1 146 ? -15.727 0.812 12.547 1 79.38 146 ARG B O 1
ATOM 3040 N N . LYS B 1 147 ? -15.211 2.787 13.391 1 85.12 147 LYS B N 1
ATOM 3041 C CA . LYS B 1 147 ? -13.828 2.486 13.75 1 85.12 147 LYS B CA 1
ATOM 3042 C C . LYS B 1 147 ? -12.93 2.445 12.516 1 85.12 147 LYS B C 1
ATOM 3044 O O . LYS B 1 147 ? -11.836 1.892 12.555 1 85.12 147 LYS B O 1
ATOM 3049 N N . ALA B 1 148 ? -13.438 2.953 11.398 1 90.56 148 ALA B N 1
ATOM 3050 C CA . ALA B 1 148 ? -12.602 3.055 10.203 1 90.56 148 ALA B CA 1
ATOM 3051 C C . ALA B 1 148 ? -11.383 3.939 10.461 1 90.56 148 ALA B C 1
ATOM 3053 O O . ALA B 1 148 ? -10.273 3.617 10.031 1 90.56 148 ALA B O 1
ATOM 3054 N N . GLY B 1 149 ? -11.617 5.031 11.078 1 91.19 149 GLY B N 1
ATOM 3055 C CA . GLY B 1 149 ? -10.508 5.902 11.438 1 91.19 149 GLY B CA 1
ATOM 3056 C C . GLY B 1 149 ? -9.461 5.215 12.297 1 91.19 149 GLY B C 1
ATOM 3057 O O . GLY B 1 149 ? -8.266 5.359 12.055 1 91.19 149 GLY B O 1
ATOM 3058 N N . ALA B 1 150 ? -9.969 4.48 13.227 1 90.25 150 ALA B N 1
ATOM 3059 C CA . ALA B 1 150 ? -9.062 3.738 14.102 1 90.25 150 ALA B CA 1
ATOM 3060 C C . ALA B 1 150 ? -8.227 2.738 13.297 1 90.25 150 ALA B C 1
ATOM 3062 O O . ALA B 1 150 ? -7.047 2.531 13.586 1 90.25 150 ALA B O 1
ATOM 3063 N N . ALA B 1 151 ? -8.836 2.105 12.336 1 93.31 151 ALA B N 1
ATOM 3064 C CA . ALA B 1 151 ? -8.125 1.157 11.484 1 93.31 151 ALA B CA 1
ATOM 3065 C C . ALA B 1 151 ? -6.977 1.841 10.75 1 93.31 151 ALA B C 1
ATOM 3067 O O . ALA B 1 151 ? -5.879 1.29 10.648 1 93.31 151 ALA B O 1
ATOM 3068 N N . LEU B 1 152 ? -7.223 3.014 10.297 1 95.88 152 LEU B N 1
ATOM 3069 C CA . LEU B 1 152 ? -6.195 3.771 9.594 1 95.88 152 LEU B CA 1
ATOM 3070 C C . LEU B 1 152 ? -5.07 4.172 10.539 1 95.88 152 LEU B C 1
ATOM 3072 O O . LEU B 1 152 ? -3.893 4.062 10.195 1 95.88 152 LEU B O 1
ATOM 3076 N N . VAL B 1 153 ? -5.414 4.598 11.703 1 94.94 153 VAL B N 1
ATOM 3077 C CA . VAL B 1 153 ? -4.414 5.008 12.68 1 94.94 153 VAL B CA 1
ATOM 3078 C C . VAL B 1 153 ? -3.566 3.805 13.086 1 94.94 153 VAL B C 1
ATOM 3080 O O . VAL B 1 153 ? -2.338 3.898 13.156 1 94.94 153 VAL B O 1
ATOM 3083 N N . ARG B 1 154 ? -4.199 2.682 13.344 1 93.75 154 ARG B N 1
ATOM 3084 C CA . ARG B 1 154 ? -3.473 1.467 13.695 1 93.75 154 ARG B CA 1
ATOM 3085 C C . ARG B 1 154 ? -2.506 1.063 12.586 1 93.75 154 ARG B C 1
ATOM 3087 O O . ARG B 1 154 ? -1.389 0.621 12.859 1 93.75 154 ARG B O 1
ATOM 3094 N N . TRP B 1 155 ? -3.004 1.185 11.438 1 94 155 TRP B N 1
ATOM 3095 C CA . TRP B 1 155 ? -2.131 0.902 10.305 1 94 155 TRP B CA 1
ATOM 3096 C C . TRP B 1 155 ? -0.88 1.773 10.352 1 94 155 TRP B C 1
ATOM 3098 O O . TRP B 1 155 ? 0.233 1.284 10.141 1 94 155 TRP B O 1
ATOM 3108 N N . GLY B 1 156 ? -1.045 3.043 10.625 1 95.25 156 GLY B N 1
ATOM 3109 C CA . GLY B 1 156 ? 0.086 3.943 10.773 1 95.25 156 GLY B CA 1
ATOM 3110 C C . GLY B 1 156 ? 1.015 3.549 11.906 1 95.25 156 GLY B C 1
ATOM 3111 O O . GLY B 1 156 ? 2.236 3.633 11.773 1 95.25 156 GLY B O 1
ATOM 3112 N N . ILE B 1 157 ? 0.449 3.117 12.961 1 96.38 157 ILE B N 1
ATOM 3113 C CA . ILE B 1 157 ? 1.237 2.666 14.102 1 96.38 157 ILE B CA 1
ATOM 3114 C C . ILE B 1 157 ? 2.057 1.439 13.711 1 96.38 157 ILE B C 1
ATOM 3116 O O . ILE B 1 157 ? 3.248 1.354 14.023 1 96.38 157 ILE B O 1
ATOM 3120 N N . ASP B 1 158 ? 1.422 0.518 13.023 1 94.75 158 ASP B N 1
ATOM 3121 C CA . ASP B 1 158 ? 2.123 -0.677 12.562 1 94.75 158 ASP B CA 1
ATOM 3122 C C . ASP B 1 158 ? 3.273 -0.313 11.633 1 94.75 158 ASP B C 1
ATOM 3124 O O . ASP B 1 158 ? 4.348 -0.913 11.695 1 94.75 158 ASP B O 1
ATOM 3128 N N . LEU B 1 159 ? 3.023 0.62 10.789 1 95 159 LEU B N 1
ATOM 3129 C CA . LEU B 1 159 ? 4.062 1.092 9.883 1 95 159 LEU B CA 1
ATOM 3130 C C . LEU B 1 159 ? 5.238 1.675 10.656 1 95 159 LEU B C 1
ATOM 3132 O O . LEU B 1 159 ? 6.398 1.423 10.328 1 95 159 LEU B O 1
ATOM 3136 N N . SER B 1 160 ? 4.922 2.436 11.633 1 96.69 160 SER B N 1
ATOM 3137 C CA . SER B 1 160 ? 5.941 2.979 12.523 1 96.69 160 SER B CA 1
ATOM 3138 C C . SER B 1 160 ? 6.777 1.868 13.148 1 96.69 160 SER B C 1
ATOM 3140 O O . SER B 1 160 ? 8.008 1.936 13.156 1 96.69 160 SER B O 1
ATOM 3142 N N . GLU B 1 161 ? 6.156 0.868 13.586 1 94.88 161 GLU B N 1
ATOM 3143 C CA . GLU B 1 161 ? 6.844 -0.248 14.227 1 94.88 161 GLU B CA 1
ATOM 3144 C C . GLU B 1 161 ? 7.742 -0.982 13.234 1 94.88 161 GLU B C 1
ATOM 3146 O O . GLU B 1 161 ? 8.875 -1.338 13.555 1 94.88 161 GLU B O 1
ATOM 3151 N N . GLN B 1 162 ? 7.266 -1.161 12.039 1 92.81 162 GLN B N 1
ATOM 3152 C CA . GLN B 1 162 ? 8.031 -1.882 11.031 1 92.81 162 GLN B CA 1
ATOM 3153 C C . GLN B 1 162 ? 9.266 -1.085 10.602 1 92.81 162 GLN B C 1
ATOM 3155 O O . GLN B 1 162 ? 10.312 -1.661 10.312 1 92.81 162 GLN B O 1
ATOM 3160 N N . THR B 1 163 ? 9.109 0.202 10.57 1 94.31 163 THR B N 1
ATOM 3161 C CA . THR B 1 163 ? 10.18 1.036 10.031 1 94.31 163 THR B CA 1
ATOM 3162 C C . THR B 1 163 ? 11.094 1.533 11.148 1 94.31 163 THR B C 1
ATOM 3164 O O . THR B 1 163 ? 12.195 2.025 10.883 1 94.31 163 THR B O 1
ATOM 3167 N N . GLY B 1 164 ? 10.578 1.519 12.391 1 94.31 164 GLY B N 1
ATOM 3168 C CA . GLY B 1 164 ? 11.297 2.105 13.508 1 94.31 164 GLY B CA 1
ATOM 3169 C C . GLY B 1 164 ? 11.289 3.623 13.492 1 94.31 164 GLY B C 1
ATOM 3170 O O . GLY B 1 164 ? 12.18 4.262 14.062 1 94.31 164 GLY B O 1
ATOM 3171 N N . LEU B 1 165 ? 10.305 4.195 12.797 1 96.38 165 LEU B N 1
ATOM 3172 C CA . LEU B 1 165 ? 10.258 5.645 12.633 1 96.38 165 LEU B CA 1
ATOM 3173 C C . LEU B 1 165 ? 9.133 6.25 13.469 1 96.38 165 LEU B C 1
ATOM 3175 O O . LEU B 1 165 ? 8.047 5.676 13.562 1 96.38 165 LEU B O 1
ATOM 3179 N N . PRO B 1 166 ? 9.344 7.383 14.031 1 97.75 166 PRO B N 1
ATOM 3180 C CA . PRO B 1 166 ? 8.227 8.086 14.656 1 97.75 166 PRO B CA 1
ATOM 3181 C C . PRO B 1 166 ? 7.184 8.555 13.641 1 97.75 166 PRO B C 1
ATOM 3183 O O . PRO B 1 166 ? 7.516 8.797 12.477 1 97.75 166 PRO B O 1
ATOM 3186 N N . VAL B 1 167 ? 5.98 8.656 14.102 1 98.56 167 VAL B N 1
ATOM 3187 C CA . VAL B 1 167 ? 4.887 9.234 13.328 1 98.56 167 VAL B CA 1
ATOM 3188 C C . VAL B 1 167 ? 4.562 10.625 13.859 1 98.56 167 VAL B C 1
ATOM 3190 O O . VAL B 1 167 ? 4.395 10.82 15.062 1 98.56 167 VAL B O 1
ATOM 3193 N N . TYR B 1 168 ? 4.508 11.586 12.945 1 98.5 168 TYR B N 1
ATOM 3194 C CA . TYR B 1 168 ? 4.215 12.969 13.289 1 98.5 168 TYR B CA 1
ATOM 3195 C C . TYR B 1 168 ? 3.047 13.508 12.469 1 98.5 168 TYR B C 1
ATOM 3197 O O . TYR B 1 168 ? 2.938 13.227 11.273 1 98.5 168 TYR B O 1
ATOM 3205 N N . PHE B 1 169 ? 2.158 14.258 13.102 1 97.69 169 PHE B N 1
ATOM 3206 C CA . PHE B 1 169 ? 1.104 14.953 12.375 1 97.69 169 PHE B CA 1
ATOM 3207 C C . PHE B 1 169 ? 0.577 16.125 13.18 1 97.69 169 PHE B C 1
ATOM 3209 O O . PHE B 1 169 ? 0.925 16.297 14.352 1 97.69 169 PHE B O 1
ATOM 3216 N N . GLU B 1 170 ? -0.121 17 12.5 1 96.44 170 GLU B N 1
ATOM 3217 C CA . GLU B 1 170 ? -0.884 18.078 13.109 1 96.44 170 GLU B CA 1
ATOM 3218 C C . GLU B 1 170 ? -2.348 17.688 13.297 1 96.44 170 GLU B C 1
ATOM 3220 O O . GLU B 1 170 ? -3.018 17.297 12.344 1 96.44 170 GLU B O 1
ATOM 3225 N N . ALA B 1 171 ? -2.812 17.766 14.492 1 92.5 171 ALA B N 1
ATOM 3226 C CA . ALA B 1 171 ? -4.156 17.281 14.797 1 92.5 171 ALA B CA 1
ATOM 3227 C C . ALA B 1 171 ? -5.148 18.438 14.891 1 92.5 171 ALA B C 1
ATOM 3229 O O . ALA B 1 171 ? -4.762 19.578 15.141 1 92.5 171 ALA B O 1
ATOM 3230 N N . SER B 1 172 ? -6.422 18.031 14.555 1 84.94 172 SER B N 1
ATOM 3231 C CA . SER B 1 172 ? -7.488 18.938 14.969 1 84.94 172 SER B CA 1
ATOM 3232 C C . SER B 1 172 ? -7.652 18.953 16.484 1 84.94 172 SER B C 1
ATOM 3234 O O . SER B 1 172 ? -7.465 17.922 17.141 1 84.94 172 SER B O 1
ATOM 3236 N N . PRO B 1 173 ? -8.023 20.141 16.984 1 82.88 173 PRO B N 1
ATOM 3237 C CA . PRO B 1 173 ? -8.203 20.219 18.438 1 82.88 173 PRO B CA 1
ATOM 3238 C C . PRO B 1 173 ? -9.219 19.203 18.953 1 82.88 173 PRO B C 1
ATOM 3240 O O . PRO B 1 173 ? -9.07 18.672 20.062 1 82.88 173 PRO B O 1
ATOM 3243 N N . SER B 1 174 ? -10.148 18.828 18.156 1 79.94 174 SER B N 1
ATOM 3244 C CA . SER B 1 174 ? -11.234 17.953 18.578 1 79.94 174 SER B CA 1
ATOM 3245 C C . SER B 1 174 ? -10.789 16.5 18.656 1 79.94 174 SER B C 1
ATOM 3247 O O . SER B 1 174 ? -11.477 15.664 19.25 1 79.94 174 SER B O 1
ATOM 3249 N N . THR B 1 175 ? -9.586 16.141 18.109 1 83.31 175 THR B N 1
ATOM 3250 C CA . THR B 1 175 ? -9.234 14.734 17.969 1 83.31 175 THR B CA 1
ATOM 3251 C C . THR B 1 175 ? -8.062 14.383 18.891 1 83.31 175 THR B C 1
ATOM 3253 O O . THR B 1 175 ? -7.672 13.211 18.969 1 83.31 175 THR B O 1
ATOM 3256 N N . VAL B 1 176 ? -7.555 15.312 19.656 1 90.75 176 VAL B N 1
ATOM 3257 C CA . VAL B 1 176 ? -6.32 15.156 20.422 1 90.75 176 VAL B CA 1
ATOM 3258 C C . VAL B 1 176 ? -6.488 14.039 21.438 1 90.75 176 VAL B C 1
ATOM 3260 O O . VAL B 1 176 ? -5.637 13.148 21.547 1 90.75 176 VAL B O 1
ATOM 3263 N N . LYS B 1 177 ? -7.551 14.047 22.141 1 90.88 177 LYS B N 1
ATOM 3264 C CA . LYS B 1 177 ? -7.77 13.078 23.203 1 90.88 177 LYS B CA 1
ATOM 3265 C C . LYS B 1 177 ? -7.805 11.656 22.656 1 90.88 177 LYS B C 1
ATOM 3267 O O . LYS B 1 177 ? -7.297 10.727 23.297 1 90.88 177 LYS B O 1
ATOM 3272 N N . MET B 1 178 ? -8.383 11.531 21.547 1 88.25 178 MET B N 1
ATOM 3273 C CA . MET B 1 178 ? -8.438 10.211 20.922 1 88.25 178 MET B CA 1
ATOM 3274 C C . MET B 1 178 ? -7.031 9.703 20.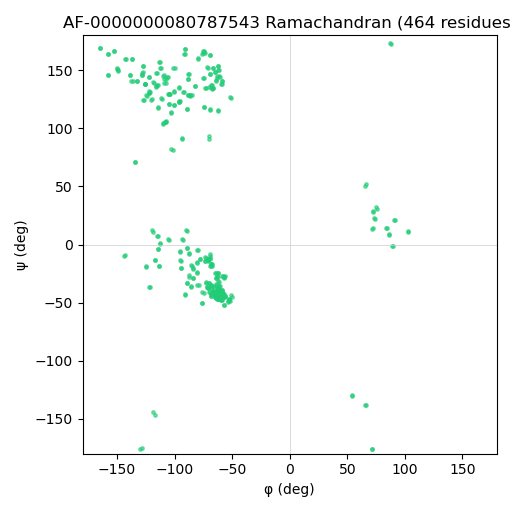594 1 88.25 178 MET B C 1
ATOM 3276 O O . MET B 1 178 ? -6.707 8.547 20.875 1 88.25 178 MET B O 1
ATOM 3280 N N . TYR B 1 179 ? -6.191 10.547 20.047 1 94.06 179 TYR B N 1
ATOM 3281 C CA . TYR B 1 179 ? -4.844 10.148 19.656 1 94.06 179 TYR B CA 1
ATOM 3282 C C . TYR B 1 179 ? -3.977 9.883 20.875 1 94.06 179 TYR B C 1
ATOM 3284 O O . TYR B 1 179 ? -3.129 8.984 20.859 1 94.06 179 TYR B O 1
ATOM 3292 N N . GLU B 1 180 ? -4.242 10.641 21.953 1 95.25 180 GLU B N 1
ATOM 3293 C CA . GLU B 1 180 ? -3.512 10.383 23.188 1 95.25 180 GLU B CA 1
ATOM 3294 C C . GLU B 1 180 ? -3.818 8.992 23.734 1 95.25 180 GLU B C 1
ATOM 3296 O O . GLU B 1 180 ? -2.914 8.289 24.188 1 95.25 180 GLU B O 1
ATOM 3301 N N . LYS B 1 181 ? -5.031 8.602 23.656 1 93.56 181 LYS B N 1
ATOM 3302 C CA . LYS B 1 181 ? -5.43 7.27 24.094 1 93.56 181 LYS B CA 1
ATOM 3303 C C . LYS B 1 181 ? -4.777 6.184 23.25 1 93.56 181 LYS B C 1
ATOM 3305 O O . LYS B 1 181 ? -4.586 5.059 23.719 1 93.56 181 LYS B O 1
ATOM 3310 N N . MET B 1 182 ? -4.438 6.551 22.078 1 93.19 182 MET B N 1
ATOM 3311 C CA . MET B 1 182 ? -3.832 5.59 21.172 1 93.19 182 MET B CA 1
ATOM 3312 C C . MET B 1 182 ? -2.311 5.637 21.25 1 93.19 182 MET B C 1
ATOM 3314 O O . MET B 1 182 ? -1.619 5.012 20.453 1 93.19 182 MET B O 1
ATOM 3318 N N . GLY B 1 183 ? -1.772 6.426 22.141 1 94.81 183 GLY B N 1
ATOM 3319 C CA . GLY B 1 183 ? -0.347 6.387 22.422 1 94.81 183 GLY B CA 1
ATOM 3320 C C . GLY B 1 183 ? 0.421 7.527 21.781 1 94.81 183 GLY B C 1
ATOM 3321 O O . GLY B 1 183 ? 1.653 7.52 21.766 1 94.81 183 GLY B O 1
ATOM 3322 N N . PHE B 1 184 ? -0.299 8.5 21.266 1 97.5 184 PHE B N 1
ATOM 3323 C CA . PHE B 1 184 ? 0.375 9.68 20.734 1 97.5 184 PHE B CA 1
ATOM 3324 C C . PHE B 1 184 ? 0.597 10.719 21.828 1 97.5 184 PHE B C 1
ATOM 3326 O O . PHE B 1 184 ? -0.221 10.852 22.734 1 97.5 184 PHE B O 1
ATOM 3333 N N . GLU B 1 185 ? 1.647 11.391 21.703 1 97.38 185 GLU B N 1
ATOM 3334 C CA . GLU B 1 185 ? 1.966 12.469 22.641 1 97.38 185 GLU B CA 1
ATOM 3335 C C . GLU B 1 185 ? 1.766 13.836 21.984 1 97.38 185 GLU B C 1
ATOM 3337 O O . GLU B 1 185 ? 2.049 14.016 20.797 1 97.38 185 GLU B O 1
ATOM 3342 N N . THR B 1 186 ? 1.314 14.734 22.812 1 96.94 186 THR B N 1
ATOM 3343 C CA . THR B 1 186 ? 1.221 16.125 22.391 1 96.94 186 THR B CA 1
ATOM 3344 C C . THR B 1 186 ? 2.523 16.859 22.672 1 96.94 186 THR B C 1
ATOM 3346 O O . THR B 1 186 ? 3.039 16.812 23.797 1 96.94 186 THR B O 1
ATOM 3349 N N . LEU B 1 187 ? 2.996 17.484 21.672 1 97.69 187 LEU B N 1
ATOM 3350 C CA . LEU B 1 187 ? 4.242 18.234 21.812 1 97.69 187 LEU B CA 1
ATOM 3351 C C . LEU B 1 187 ? 3.998 19.578 22.484 1 97.69 187 LEU B C 1
ATOM 3353 O O . LEU B 1 187 ? 2.873 20.078 22.484 1 97.69 187 LEU B O 1
ATOM 3357 N N . LYS B 1 188 ? 5.094 20.125 23.031 1 95.5 188 LYS B N 1
ATOM 3358 C CA . LYS B 1 188 ? 5.023 21.438 23.656 1 95.5 188 LYS B CA 1
ATOM 3359 C C . LYS B 1 188 ? 4.836 22.531 22.609 1 95.5 188 LYS B C 1
ATOM 3361 O O . LYS B 1 188 ? 4.125 23.516 22.844 1 95.5 188 LYS B O 1
ATOM 3366 N N . GLU B 1 189 ? 5.473 22.344 21.5 1 95.81 189 GLU B N 1
ATOM 3367 C CA . GLU B 1 189 ? 5.293 23.281 20.406 1 95.81 189 GLU B CA 1
ATOM 3368 C C . GLU B 1 189 ? 3.861 23.25 19.875 1 95.81 189 GLU B C 1
ATOM 3370 O O . GLU B 1 189 ? 3.197 22.219 19.922 1 95.81 189 GLU B O 1
ATOM 3375 N N . THR B 1 190 ? 3.451 24.344 19.438 1 94.38 190 THR B N 1
ATOM 3376 C CA . THR B 1 190 ? 2.135 24.469 18.828 1 94.38 190 THR B CA 1
ATOM 3377 C C . THR B 1 190 ? 2.174 25.438 17.641 1 94.38 190 THR B C 1
ATOM 3379 O O . THR B 1 190 ? 3.121 26.203 17.5 1 94.38 19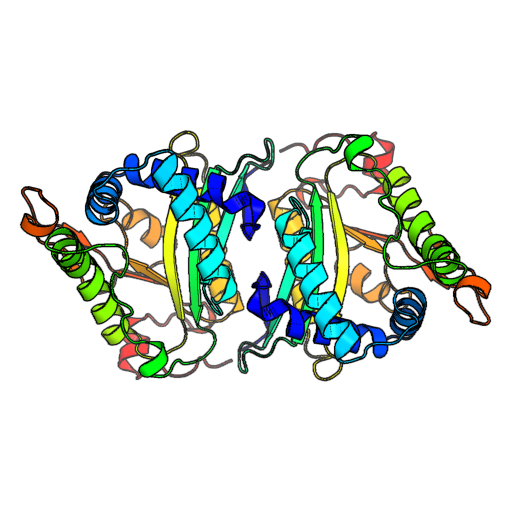0 THR B O 1
ATOM 3382 N N . ILE B 1 191 ? 1.215 25.312 16.797 1 95.44 191 ILE B N 1
ATOM 3383 C CA . ILE B 1 191 ? 0.989 26.281 15.719 1 95.44 191 ILE B CA 1
ATOM 3384 C C . ILE B 1 191 ? -0.359 26.969 15.922 1 95.44 191 ILE B C 1
ATOM 3386 O O . ILE B 1 191 ? -1.349 26.312 16.266 1 95.44 191 ILE B O 1
ATOM 3390 N N . VAL B 1 192 ? -0.334 28.234 15.742 1 95.12 192 VAL B N 1
ATOM 3391 C CA . VAL B 1 192 ? -1.575 29 15.852 1 95.12 192 VAL B CA 1
ATOM 3392 C C . VAL B 1 192 ? -1.937 29.594 14.492 1 95.12 192 VAL B C 1
ATOM 3394 O O . VAL B 1 192 ? -1.152 30.344 13.914 1 95.12 192 VAL B O 1
ATOM 3397 N N . HIS B 1 193 ? -3.039 29.203 13.992 1 93.75 193 HIS B N 1
ATOM 3398 C CA . HIS B 1 193 ? -3.594 29.859 12.812 1 93.75 193 HIS B CA 1
ATOM 3399 C C . HIS B 1 193 ? -4.445 31.062 13.203 1 93.75 193 HIS B C 1
ATOM 3401 O O . HIS B 1 193 ? -5.336 30.953 14.047 1 93.75 193 HIS B O 1
ATOM 3407 N N . ARG B 1 194 ? -4.195 32.188 12.625 1 94.56 194 ARG B N 1
ATOM 3408 C CA . ARG B 1 194 ? -4.859 33.438 12.984 1 94.56 194 ARG B CA 1
ATOM 3409 C C . ARG B 1 194 ? -6.285 33.469 12.445 1 94.56 194 ARG B C 1
ATOM 3411 O O . ARG B 1 194 ? -6.543 33.031 11.328 1 94.56 194 ARG B O 1
ATOM 3418 N N . ALA B 1 195 ? -7.031 34.031 13.266 1 95.25 195 ALA B N 1
ATOM 3419 C CA . ALA B 1 195 ? -8.438 34.219 12.922 1 95.25 195 ALA B CA 1
ATOM 3420 C C . ALA B 1 195 ? -8.594 34.875 11.555 1 95.25 195 ALA B C 1
ATOM 3422 O O . ALA B 1 195 ? -9.406 34.438 10.734 1 95.25 195 ALA B O 1
ATOM 3423 N N . GLU B 1 196 ? -7.859 35.844 11.227 1 93.62 196 GLU B N 1
ATOM 3424 C CA . GLU B 1 196 ? -7.945 36.625 9.977 1 93.62 196 GLU B CA 1
ATOM 3425 C C . GLU B 1 196 ? -7.648 35.719 8.773 1 93.62 196 GLU B C 1
ATOM 3427 O O . GLU B 1 196 ? -8.312 35.844 7.734 1 93.62 196 GLU B O 1
ATOM 3432 N N . ASP B 1 197 ? -6.672 34.844 8.922 1 92.31 197 ASP B N 1
ATOM 3433 C CA . ASP B 1 197 ? -6.309 33.938 7.84 1 92.31 197 ASP B CA 1
ATOM 3434 C C . ASP B 1 197 ? -7.359 32.844 7.656 1 92.31 197 ASP B C 1
ATOM 3436 O O . ASP B 1 197 ? -7.613 32.406 6.535 1 92.31 197 ASP B O 1
ATOM 3440 N N . LEU B 1 198 ? -7.973 32.469 8.742 1 93.44 198 LEU B N 1
ATOM 3441 C CA . LEU B 1 198 ? -8.977 31.406 8.711 1 93.44 198 LEU B CA 1
ATOM 3442 C C . LEU B 1 198 ? -10.336 31.953 8.312 1 93.44 198 LEU B C 1
ATOM 3444 O O . LEU B 1 198 ? -11.227 31.188 7.922 1 93.44 198 LEU B O 1
ATOM 3448 N N . GLY B 1 199 ? -10.492 33.219 8.469 1 92.19 199 GLY B N 1
ATOM 3449 C CA . GLY B 1 199 ? -11.781 33.844 8.203 1 92.19 199 GLY B CA 1
ATOM 3450 C C . GLY B 1 199 ? -12.805 33.562 9.297 1 92.19 199 GLY B C 1
ATOM 3451 O O . GLY B 1 199 ? -13.984 33.375 9.008 1 92.19 199 GLY B O 1
ATOM 3452 N N . ILE B 1 200 ? -12.297 33.438 10.531 1 93.44 200 ILE B N 1
ATOM 3453 C CA . ILE B 1 200 ? -13.18 33.219 11.664 1 93.44 200 ILE B CA 1
ATOM 3454 C C . ILE B 1 200 ? -12.867 34.188 12.781 1 93.44 200 ILE B C 1
ATOM 3456 O O . ILE B 1 200 ? -12.055 35.094 12.602 1 93.44 200 ILE B O 1
ATOM 3460 N N . LYS B 1 201 ? -13.562 34.031 13.93 1 94.19 201 LYS B N 1
ATOM 3461 C CA . LYS B 1 201 ? -13.508 35.062 14.969 1 94.19 201 LYS B CA 1
ATOM 3462 C C . LYS B 1 201 ? -12.328 34.812 15.906 1 94.19 201 LYS B C 1
ATOM 3464 O O . LYS B 1 201 ? -11.805 35.781 16.5 1 94.19 201 LYS B O 1
ATOM 3469 N N . GLU B 1 202 ? -11.945 33.625 16 1 93.94 202 GLU B N 1
ATOM 3470 C CA . GLU B 1 202 ? -10.922 33.281 16.984 1 93.94 202 GLU B CA 1
ATOM 3471 C C . GLU B 1 202 ? -9.773 32.5 16.344 1 93.94 202 GLU B C 1
ATOM 3473 O O . GLU B 1 202 ? -9.977 31.766 15.375 1 93.94 202 GLU B O 1
ATOM 3478 N N . ASP B 1 203 ? -8.617 32.75 16.906 1 95.56 203 ASP B N 1
ATOM 3479 C CA . ASP B 1 203 ? -7.465 31.938 16.531 1 95.56 203 ASP B CA 1
ATOM 3480 C C . ASP B 1 203 ? -7.68 30.469 16.875 1 95.56 203 ASP B C 1
ATOM 3482 O O . ASP B 1 203 ? -8.438 30.141 17.797 1 95.56 203 ASP B O 1
ATOM 3486 N N . ILE B 1 204 ? -7.086 29.641 16.125 1 93.88 204 ILE B N 1
ATOM 3487 C CA . ILE B 1 204 ? -7.141 28.219 16.422 1 93.88 204 ILE B CA 1
ATOM 3488 C C . ILE B 1 204 ? -5.727 27.672 16.641 1 93.88 204 ILE B C 1
ATOM 3490 O O . ILE B 1 204 ? -4.855 27.859 15.789 1 93.88 204 ILE B O 1
ATOM 3494 N N . ALA B 1 205 ? -5.551 27.062 17.797 1 93.75 205 ALA B N 1
ATOM 3495 C CA . ALA B 1 205 ? -4.305 26.344 18.047 1 93.75 205 ALA B CA 1
ATOM 3496 C C . ALA B 1 205 ? -4.352 24.938 17.438 1 93.75 205 ALA B C 1
ATOM 3498 O O . ALA B 1 205 ? -5.375 24.25 17.516 1 93.75 205 ALA B O 1
ATOM 3499 N N . VAL B 1 206 ? -3.285 24.516 16.797 1 94.06 206 VAL B N 1
ATOM 3500 C CA . VAL B 1 206 ? -3.139 23.219 16.156 1 94.06 206 VAL B CA 1
ATOM 3501 C C . VAL B 1 206 ? -2.137 22.375 16.938 1 94.06 206 VAL B C 1
ATOM 3503 O O . VAL B 1 206 ? -0.926 22.594 16.844 1 94.06 206 VAL B O 1
ATOM 3506 N N . PRO B 1 207 ? -2.658 21.422 17.688 1 96.31 207 PRO B N 1
ATOM 3507 C CA . PRO B 1 207 ? -1.729 20.547 18.406 1 96.31 207 PRO B CA 1
ATOM 3508 C C . PRO B 1 207 ? -0.855 19.703 17.484 1 96.31 207 PRO B C 1
ATOM 3510 O O . PRO B 1 207 ? -1.312 19.266 16.422 1 96.31 207 PRO B O 1
ATOM 3513 N N . LEU B 1 208 ? 0.378 19.562 17.891 1 98 208 LEU B N 1
ATOM 3514 C CA . LEU B 1 208 ? 1.33 18.688 17.219 1 98 208 LEU B CA 1
ATOM 3515 C C . LEU B 1 208 ? 1.483 17.359 17.969 1 98 208 LEU B C 1
ATOM 3517 O O . LEU B 1 208 ? 1.657 17.359 19.188 1 98 208 LEU B O 1
ATOM 3521 N N . MET B 1 209 ? 1.397 16.312 17.188 1 98.12 209 MET B N 1
ATOM 3522 C CA . MET B 1 209 ? 1.388 15.016 17.859 1 98.12 209 MET B CA 1
ATOM 3523 C C . MET B 1 209 ? 2.436 14.078 17.266 1 98.12 209 MET B C 1
ATOM 3525 O O . MET B 1 209 ? 2.709 14.133 16.062 1 98.12 209 MET B O 1
ATOM 3529 N N . VAL B 1 210 ? 2.998 13.258 18.141 1 98.5 210 VAL B N 1
ATOM 3530 C CA . VAL B 1 210 ? 4.004 12.281 17.719 1 98.5 210 VAL B CA 1
ATOM 3531 C C . VAL B 1 210 ? 3.768 10.953 18.438 1 98.5 210 VAL B C 1
ATOM 3533 O O . VAL B 1 210 ? 3.322 10.938 19.594 1 98.5 210 VAL B O 1
ATOM 3536 N N . ARG B 1 211 ? 4.023 9.93 17.828 1 98.31 211 ARG B N 1
ATOM 3537 C CA . ARG B 1 211 ? 4.141 8.617 18.453 1 98.31 211 ARG B CA 1
ATOM 3538 C C . ARG B 1 211 ? 5.488 7.98 18.141 1 98.31 211 ARG B C 1
ATOM 3540 O O . ARG B 1 211 ? 5.879 7.883 16.969 1 98.31 211 ARG B O 1
ATOM 3547 N N . MET B 1 212 ? 6.137 7.562 19.188 1 97.5 212 MET B N 1
ATOM 3548 C CA . MET B 1 212 ? 7.449 6.934 19.062 1 97.5 212 MET B CA 1
ATOM 3549 C C . MET B 1 212 ? 7.312 5.43 18.844 1 97.5 212 MET B C 1
ATOM 3551 O O . MET B 1 212 ? 6.426 4.797 19.422 1 97.5 212 MET B O 1
ATOM 3555 N N . PRO B 1 213 ? 8.195 4.887 18 1 96.75 213 PRO B N 1
ATOM 3556 C CA . PRO B 1 213 ? 8.172 3.426 17.875 1 96.75 213 PRO B CA 1
ATOM 3557 C C . PRO B 1 213 ? 8.672 2.713 19.125 1 96.75 213 PRO B C 1
ATOM 3559 O O . PRO B 1 213 ? 9.344 3.32 19.953 1 96.75 213 PRO B O 1
ATOM 3562 N N . SER B 1 214 ? 8.367 1.472 19.203 1 95.62 214 SER B N 1
ATOM 3563 C CA . SER B 1 214 ? 8.742 0.701 20.391 1 95.62 214 SER B CA 1
ATOM 3564 C C . SER B 1 214 ? 10.258 0.622 20.531 1 95.62 214 SER B C 1
ATOM 3566 O O . SER B 1 214 ? 10.773 0.544 21.656 1 95.62 214 SER B O 1
ATOM 3568 N N . CYS B 1 215 ? 10.977 0.664 19.469 1 94.19 215 CYS B N 1
ATOM 3569 C CA . CYS B 1 215 ? 12.43 0.533 19.516 1 94.19 215 CYS B CA 1
ATOM 3570 C C . CYS B 1 215 ? 13.062 1.754 20.172 1 94.19 215 CYS B C 1
ATOM 3572 O O . CYS B 1 215 ? 14.25 1.745 20.484 1 94.19 215 CYS B O 1
ATOM 3574 N N . ALA B 1 216 ? 12.234 2.785 20.391 1 94.31 216 ALA B N 1
ATOM 3575 C CA . ALA B 1 216 ? 12.719 3.971 21.094 1 94.31 216 ALA B CA 1
ATOM 3576 C C . ALA B 1 216 ? 12.898 3.691 22.578 1 94.31 216 ALA B C 1
ATOM 3578 O O . ALA B 1 216 ? 13.445 4.516 23.312 1 94.31 216 ALA B O 1
ATOM 3579 N N . GLY B 1 217 ? 12.359 2.588 23.109 1 93.06 217 GLY B N 1
ATOM 3580 C CA . GLY B 1 217 ? 12.578 2.162 24.484 1 93.06 217 GLY B CA 1
ATOM 3581 C C . GLY B 1 217 ? 11.852 3.023 25.5 1 93.06 217 GLY B C 1
ATOM 3582 O O . GLY B 1 217 ? 12.391 3.32 26.562 1 93.06 217 GLY B O 1
ATOM 3583 N N . GLY B 1 218 ? 10.75 3.584 25.078 1 92.62 218 GLY B N 1
ATOM 3584 C CA . GLY B 1 218 ? 9.938 4.355 26 1 92.62 218 GLY B CA 1
ATOM 3585 C C . GLY B 1 218 ? 10.328 5.82 26.062 1 92.62 218 GLY B C 1
ATOM 3586 O O . GLY B 1 218 ? 9.688 6.613 26.75 1 92.62 218 GLY B O 1
ATOM 3587 N N . GLN B 1 219 ? 11.297 6.164 25.344 1 94.44 219 GLN B N 1
ATOM 3588 C CA . GLN B 1 219 ? 11.703 7.562 25.281 1 94.44 219 GLN B CA 1
ATOM 3589 C C . GLN B 1 219 ? 10.648 8.414 24.594 1 94.44 219 GLN B C 1
ATOM 3591 O O . GLN B 1 219 ? 10.125 8.031 23.547 1 94.44 219 GLN B O 1
ATOM 3596 N N . THR B 1 220 ? 10.398 9.547 25.25 1 96.19 220 THR B N 1
ATOM 3597 C CA . THR B 1 220 ? 9.508 10.5 24.594 1 96.19 220 THR B CA 1
ATOM 3598 C C . THR B 1 220 ? 10.227 11.227 23.469 1 96.19 220 THR B C 1
ATOM 3600 O O . THR B 1 220 ? 11.453 11.18 23.375 1 96.19 220 THR B O 1
ATOM 3603 N N . PHE B 1 221 ? 9.477 11.867 22.609 1 97.31 221 PHE B N 1
ATOM 3604 C CA . PHE B 1 221 ? 10.086 12.641 21.531 1 97.31 221 PHE B CA 1
ATOM 3605 C C . PHE B 1 221 ? 10.961 13.75 22.094 1 97.31 221 PHE B C 1
ATOM 3607 O O . PHE B 1 221 ? 12.07 13.984 21.609 1 97.31 221 PHE B O 1
ATOM 3614 N N . GLU B 1 222 ? 10.414 14.43 23.078 1 96.06 222 GLU B N 1
ATOM 3615 C CA . GLU B 1 222 ? 11.156 15.539 23.672 1 96.06 222 GLU B CA 1
ATOM 3616 C C . GLU B 1 222 ? 12.484 15.062 24.25 1 96.06 222 GLU B C 1
ATOM 3618 O O . GLU B 1 222 ? 13.508 15.742 24.109 1 96.06 222 GLU B O 1
ATOM 3623 N N . GLU B 1 223 ? 12.445 13.938 24.906 1 96.5 223 GLU B N 1
ATOM 3624 C CA . GLU B 1 223 ? 13.672 13.367 25.453 1 96.5 223 GLU B CA 1
ATOM 3625 C C . GLU B 1 223 ? 14.648 12.992 24.328 1 96.5 223 GLU B C 1
ATOM 3627 O O . GLU B 1 223 ? 15.844 13.258 24.438 1 96.5 223 GLU B O 1
ATOM 3632 N N . TRP B 1 224 ? 14.102 12.352 23.328 1 96.5 224 TRP B N 1
ATOM 3633 C CA . TRP B 1 224 ? 14.906 11.938 22.188 1 96.5 224 TRP B CA 1
ATOM 3634 C C . TRP B 1 224 ? 15.547 13.148 21.516 1 96.5 224 TRP B C 1
ATOM 3636 O O . TRP B 1 224 ? 16.75 13.133 21.219 1 96.5 224 TRP B O 1
ATOM 3646 N N . ARG B 1 225 ? 14.773 14.164 21.359 1 95.81 225 ARG B N 1
ATOM 3647 C CA . ARG B 1 225 ? 15.25 15.391 20.734 1 95.81 225 ARG B CA 1
ATOM 3648 C C . ARG B 1 225 ? 16.312 16.078 21.594 1 95.81 225 ARG B C 1
ATOM 3650 O O . ARG B 1 225 ? 17.328 16.547 21.078 1 95.81 225 ARG B O 1
ATOM 3657 N N . ALA B 1 226 ? 16.094 16.078 22.828 1 96.19 226 ALA B N 1
ATOM 3658 C CA . ALA B 1 226 ? 17.031 16.719 23.75 1 96.19 226 ALA B CA 1
ATOM 3659 C C . ALA B 1 226 ? 18.391 16.031 23.703 1 96.19 226 ALA B C 1
ATOM 3661 O O . ALA B 1 226 ? 19.422 16.672 23.953 1 96.19 226 ALA B O 1
ATOM 3662 N N . LYS B 1 227 ? 18.406 14.789 23.359 1 95.81 227 LYS B N 1
ATOM 3663 C CA . LYS B 1 227 ? 19.656 14.023 23.297 1 95.81 227 LYS B CA 1
ATOM 3664 C C . LYS B 1 227 ? 20.297 14.117 21.922 1 95.81 227 LYS B C 1
ATOM 3666 O O . LYS B 1 227 ? 21.297 13.461 21.656 1 95.81 227 LYS B O 1
ATOM 3671 N N . GLY B 1 228 ? 19.672 14.781 20.984 1 95 228 GLY B N 1
ATOM 3672 C CA . GLY B 1 228 ? 20.219 14.992 19.656 1 95 228 GLY B CA 1
ATOM 3673 C C . GLY B 1 228 ? 19.828 13.906 18.672 1 95 228 GLY B C 1
ATOM 3674 O O . GLY B 1 228 ? 20.594 13.562 17.781 1 95 228 GLY B O 1
ATOM 3675 N N . TYR B 1 229 ? 18.75 13.188 18.969 1 94.38 229 TYR B N 1
ATOM 3676 C CA . TYR B 1 229 ? 18.141 12.211 18.078 1 94.38 229 TYR B CA 1
ATOM 3677 C C . TYR B 1 229 ? 19.078 11.031 17.844 1 94.38 229 TYR B C 1
ATOM 3679 O O . TYR B 1 229 ? 19.359 10.656 16.703 1 94.38 229 TYR B O 1
ATOM 3687 N N . PRO B 1 230 ? 19.578 10.438 18.812 1 92.25 230 PRO B N 1
ATOM 3688 C CA . PRO B 1 230 ? 20.469 9.297 18.594 1 92.25 230 PRO B CA 1
ATOM 3689 C C . PRO B 1 230 ? 19.766 8.133 17.891 1 92.25 230 PRO B C 1
ATOM 3691 O O . PRO B 1 230 ? 18.547 8.008 17.953 1 92.25 230 PRO B O 1
ATOM 3694 N N . ALA B 1 231 ? 20.609 7.316 17.156 1 86.75 231 ALA B N 1
ATOM 3695 C CA . ALA B 1 231 ? 20.062 6.105 16.547 1 86.75 231 ALA B CA 1
ATOM 3696 C C . ALA B 1 231 ? 19.5 5.156 17.594 1 86.75 231 ALA B C 1
ATOM 3698 O O . ALA B 1 231 ? 19.984 5.117 18.734 1 86.75 231 ALA B O 1
ATOM 3699 N N . TRP B 1 232 ? 18.422 4.543 17.109 1 82.62 232 TRP B N 1
ATOM 3700 C CA . TRP B 1 232 ? 17.844 3.572 18.031 1 82.62 232 TRP B CA 1
ATOM 3701 C C . TRP B 1 232 ? 18.75 2.359 18.188 1 82.62 232 TRP B C 1
ATOM 3703 O O . TRP B 1 232 ? 19.438 1.962 17.25 1 82.62 232 TRP B O 1
ATOM 3713 N N . SER B 1 233 ? 18.938 1.912 19.438 1 66.12 23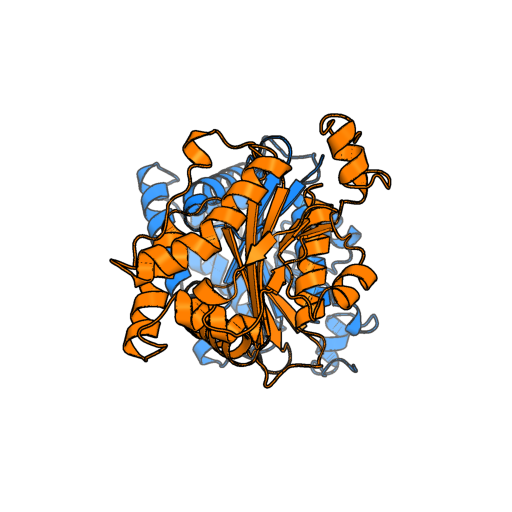3 SER B N 1
ATOM 3714 C CA . SER B 1 233 ? 19.75 0.735 19.719 1 66.12 233 SER B CA 1
ATOM 3715 C C . SER B 1 233 ? 19.062 -0.54 19.234 1 66.12 233 SER B C 1
ATOM 3717 O O . SER B 1 233 ? 17.859 -0.713 19.422 1 66.12 233 SER B O 1
ATOM 3719 N N . GLY B 1 234 ? 19.25 -1.064 18 1 53.31 234 GLY B N 1
ATOM 3720 C CA . GLY B 1 234 ? 18.719 -2.371 17.641 1 53.31 234 GLY B CA 1
ATOM 3721 C C . GLY B 1 234 ? 18.922 -3.412 18.734 1 53.31 234 GLY B C 1
ATOM 3722 O O . GLY B 1 234 ? 19.75 -3.232 19.625 1 53.31 234 GLY B O 1
#